Protein 6O5C (pdb70)

B-factor: mean 123.64, std 41.14, range [49.86, 273.24]

Secondary structure (DSSP, 8-state):
----HHHHHHHHHHHHHH-SS--HHHHHHHHT--HHHHHHHHHHHHHTTSEEEETTTEEEE-HHHHHHHHHHHHHHHHHHHIIIIII---TTHHHHHHHHHHHHS-HHHHHHHHHHTT---B-TTS-B---TTPPP--S---BGGG--S-EEEEEEE----HHHHHHHHHTT--TT-EEEEEEEETTTTEEEEEETTEEEEEEHHHHTT-EEEE-/-TTGGGTTTTTTT--HHHHHHHS---SHHHHSSHHHHSSS----SSS----HHHHHHHHHHHHHHHHHHHIIIIIH---HHHHHHHHHHHHHHS-HHHHHHHHHHTT---B-TTS-B---TTPPP--S---BSTT--S-EEEEEEEE-S-HHHHHHHHHTT--TT-EEEEEEEETTTTEEEEEETTEEEEEEHHHHTTEEEEE-

Nearest PDB structures (foldseek):
  6o5c-assembly1_B-2  TM=1.005E+00  e=7.717E-41  Streptococcus pyogenes serotype M3
  6o5c-assembly1_A  TM=9.355E-01  e=7.676E-33  Streptococcus pyogenes serotype M3
  3hrs-assembly1_B  TM=9.519E-01  e=7.460E-24  Streptococcus gordonii
  3hrt-assembly1_A  TM=9.656E-01  e=4.511E-23  Streptococcus gordonii
  5cvi-assembly1_B  TM=9.082E-01  e=3.034E-24  Streptococcus mutans

Radius of gyration: 26.19 Å; Cα contacts (8 Å, |Δi|>4): 604; chains: 2; bounding box: 58×57×71 Å

Structure (mmCIF, N/CA/C/O backbone):
data_6O5C
#
_entry.id   6O5C
#
_cell.length_a   67.904
_cell.length_b   67.904
_cell.length_c   293.673
_cell.angle_alpha   90.00
_cell.angle_beta   90.00
_cell.angle_gamma   90.00
#
_symmetry.space_group_name_H-M   'P 41 21 2'
#
loop_
_entity.id
_entity.type
_entity.pdbx_description
1 polymer 'Putative metal-dependent transcriptional regulator'
2 non-polymer 'MANGANESE (II) ION'
3 non-polymer DI(HYDROXYETHYL)ETHER
4 water water
#
loop_
_atom_site.group_PDB
_atom_site.id
_atom_site.type_symbol
_atom_site.label_atom_id
_atom_site.label_alt_id
_atom_site.label_comp_id
_atom_site.label_asym_id
_atom_site.label_entity_id
_atom_site.label_seq_id
_atom_site.pdbx_PDB_ins_code
_atom_site.Cartn_x
_atom_site.Cartn_y
_atom_site.Cartn_z
_atom_site.occupancy
_atom_site.B_iso_or_equiv
_atom_site.auth_seq_id
_atom_site.auth_comp_id
_atom_site.auth_asym_id
_atom_site.auth_atom_id
_atom_site.pdbx_PDB_model_num
ATOM 1 N N . MET A 1 4 ? -37.053 7.675 17.248 1.00 210.32 1 MET A N 1
ATOM 2 C CA . MET A 1 4 ? -37.229 6.461 16.466 1.00 215.27 1 MET A CA 1
ATOM 3 C C . MET A 1 4 ? -35.896 5.768 16.318 1.00 215.17 1 MET A C 1
ATOM 4 O O . MET A 1 4 ? -34.876 6.421 16.163 1.00 217.03 1 MET A O 1
ATOM 9 N N . THR A 1 5 ? -35.906 4.445 16.383 1.00 219.10 2 THR A N 1
ATOM 10 C CA . THR A 1 5 ? -34.686 3.669 16.233 1.00 212.63 2 THR A CA 1
ATOM 11 C C . THR A 1 5 ? -33.583 4.154 17.158 1.00 199.46 2 THR A C 1
ATOM 12 O O . THR A 1 5 ? -32.452 4.331 16.721 1.00 195.84 2 THR A O 1
ATOM 16 N N . PRO A 1 6 ? -33.947 4.384 18.480 1.00 186.36 3 PRO A N 1
ATOM 17 C CA . PRO A 1 6 ? -32.852 4.844 19.345 1.00 177.79 3 PRO A CA 1
ATOM 18 C C . PRO A 1 6 ? -31.671 3.907 19.262 1.00 172.32 3 PRO A C 1
ATOM 19 O O . PRO A 1 6 ? -31.822 2.708 19.438 1.00 171.89 3 PRO A O 1
ATOM 23 N N . ASN A 1 7 ? -30.507 4.466 18.975 1.00 161.69 4 ASN A N 1
ATOM 24 C CA . ASN A 1 7 ? -29.290 3.682 18.800 1.00 145.26 4 ASN A CA 1
ATOM 25 C C . ASN A 1 7 ? -28.512 3.575 20.110 1.00 139.83 4 ASN A C 1
ATOM 26 O O . ASN A 1 7 ? -28.804 4.292 21.067 1.00 144.64 4 ASN A O 1
ATOM 31 N N . LYS A 1 8 ? -27.531 2.676 20.148 1.00 136.94 5 LYS A N 1
ATOM 32 C CA . LYS A 1 8 ? -26.687 2.482 21.326 1.00 131.21 5 LYS A CA 1
ATOM 33 C C . LYS A 1 8 ? -26.003 3.778 21.745 1.00 140.76 5 LYS A C 1
ATOM 34 O O . LYS A 1 8 ? -25.750 4.007 22.928 1.00 127.07 5 LYS A O 1
ATOM 40 N N . GLU A 1 9 ? -25.705 4.619 20.761 1.00 139.36 6 GLU A N 1
ATOM 41 C CA . GLU A 1 9 ? -25.077 5.909 21.003 1.00 126.18 6 GLU A CA 1
ATOM 42 C C . GLU A 1 9 ? -25.976 6.817 21.837 1.00 120.63 6 GLU A C 1
ATOM 43 O O . GLU A 1 9 ? -25.505 7.511 22.737 1.00 130.73 6 GLU A O 1
ATOM 49 N N . ASP A 1 10 ? -27.269 6.806 21.532 1.00 112.10 7 ASP A N 1
ATOM 50 C CA . ASP A 1 10 ? -28.236 7.625 22.255 1.00 109.15 7 ASP A CA 1
ATOM 51 C C . ASP A 1 10 ? -28.339 7.199 23.715 1.00 106.20 7 ASP A C 1
ATOM 52 O O . ASP A 1 10 ? -28.504 8.036 24.603 1.00 108.20 7 ASP A O 1
ATOM 57 N N . TYR A 1 11 ? -28.245 5.895 23.955 1.00 121.65 8 TYR A N 1
ATOM 58 C CA . TYR A 1 11 ? -28.267 5.366 25.314 1.00 112.83 8 TYR A CA 1
ATOM 59 C C . TYR A 1 11 ? -27.057 5.859 26.098 1.00 100.05 8 TYR A C 1
ATOM 60 O O . TYR A 1 11 ? -27.171 6.213 27.270 1.00 98.03 8 TYR A O 1
ATOM 69 N N . LEU A 1 12 ? -25.903 5.885 25.438 1.00 101.94 9 LEU A N 1
ATOM 70 C CA . LEU A 1 12 ? -24.661 6.334 26.061 1.00 102.66 9 LEU A CA 1
ATOM 71 C C . LEU A 1 12 ? -24.738 7.801 26.477 1.00 105.82 9 LEU A C 1
ATOM 72 O O . LEU A 1 12 ? -24.312 8.168 27.574 1.00 105.29 9 LEU A O 1
ATOM 77 N N . LYS A 1 13 ? -25.277 8.631 25.588 1.00 99.30 10 LYS A N 1
ATOM 78 C CA . LYS A 1 13 ? -25.476 10.050 25.866 1.00 86.10 10 LYS A CA 1
ATOM 79 C C . LYS A 1 13 ? -26.356 10.234 27.093 1.00 90.31 10 LYS A C 1
ATOM 80 O O . LYS A 1 13 ? -26.119 11.117 27.918 1.00 109.06 10 LYS A O 1
ATOM 86 N N . CYS A 1 14 ? -27.371 9.385 27.205 1.00 91.40 11 CYS A N 1
ATOM 87 C CA . CYS A 1 14 ? -28.297 9.431 28.327 1.00 92.89 11 CYS A CA 1
ATOM 88 C C . CYS A 1 14 ? -27.611 9.041 29.633 1.00 103.11 11 CYS A C 1
ATOM 89 O O . CYS A 1 14 ? -27.814 9.683 30.663 1.00 103.28 11 CYS A O 1
ATOM 92 N N . ILE A 1 15 ? -26.802 7.986 29.583 1.00 89.51 12 ILE A N 1
ATOM 93 C CA . ILE A 1 15 ? -26.072 7.522 30.758 1.00 91.08 12 ILE A CA 1
ATOM 94 C C . ILE A 1 15 ? -25.149 8.616 31.278 1.00 91.11 12 ILE A C 1
ATOM 95 O O . ILE A 1 15 ? -25.071 8.859 32.484 1.00 96.87 12 ILE A O 1
ATOM 100 N N . TYR A 1 16 ? -24.464 9.280 30.352 1.00 89.01 13 TYR A N 1
ATOM 101 C CA . TYR A 1 16 ? -23.571 10.380 30.693 1.00 77.41 13 TYR A CA 1
ATOM 102 C C . TYR A 1 16 ? -24.338 11.514 31.363 1.00 86.38 13 TYR A C 1
ATOM 103 O O . TYR A 1 16 ? -23.906 12.053 32.382 1.00 100.55 13 TYR A O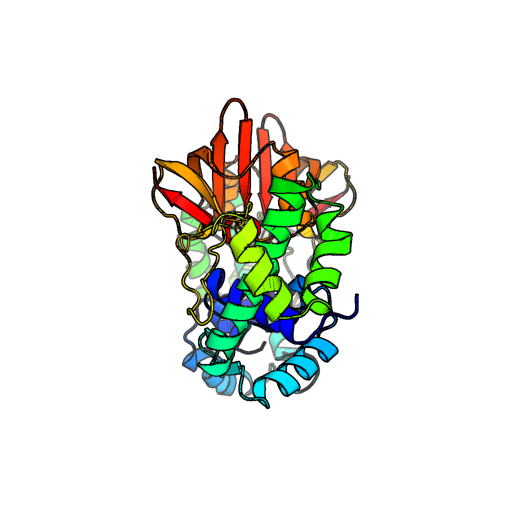 1
ATOM 112 N N . GLU A 1 17 ? -25.484 11.862 30.785 1.00 90.76 14 GLU A N 1
ATOM 113 C CA . GLU A 1 17 ? -26.314 12.945 31.301 1.00 65.87 14 GLU A CA 1
ATOM 114 C C . GLU A 1 17 ? -26.819 12.657 32.712 1.00 77.39 14 GLU A C 1
ATOM 115 O O . GLU A 1 17 ? -26.788 13.531 33.579 1.00 99.25 14 GLU A O 1
ATOM 121 N N . ILE A 1 18 ? -27.284 11.433 32.938 1.00 89.74 15 ILE A N 1
ATOM 122 C CA . ILE A 1 18 ? -27.790 11.041 34.250 1.00 93.57 15 ILE A CA 1
ATOM 123 C C . ILE A 1 18 ? -26.663 11.029 35.280 1.00 89.15 15 ILE A C 1
ATOM 124 O O . ILE A 1 18 ? -26.857 11.431 36.427 1.00 82.85 15 ILE A O 1
ATOM 129 N N . GLY A 1 19 ? -25.483 10.583 34.859 1.00 93.93 16 GLY A N 1
ATOM 130 C CA . GLY A 1 19 ? -24.312 10.592 35.717 1.00 94.65 16 GLY A CA 1
ATOM 131 C C . GLY A 1 19 ? -23.972 11.992 36.193 1.00 97.03 16 GLY A C 1
ATOM 132 O O . GLY A 1 19 ? -23.396 12.173 37.266 1.00 100.85 16 GLY A O 1
ATOM 133 N N . GLU A 1 20 ? -24.333 12.984 35.383 1.00 94.55 17 GLU A N 1
ATOM 134 C CA . GLU A 1 20 ? -24.155 14.387 35.738 1.00 96.48 17 GLU A CA 1
ATOM 135 C C . GLU A 1 20 ? -25.194 14.856 36.753 1.00 100.01 17 GLU A C 1
ATOM 136 O O . GLU A 1 20 ? -24.882 15.623 37.665 1.00 97.54 17 GLU A O 1
ATOM 142 N N . GLN A 1 21 ? -26.429 14.390 36.585 1.00 93.32 18 GLN A N 1
ATOM 143 C CA . GLN A 1 21 ? -27.560 14.895 37.358 1.00 92.95 18 GLN A CA 1
ATOM 144 C C . GLN A 1 21 ? -27.882 14.055 38.594 1.00 89.18 18 GLN A C 1
ATOM 145 O O . GLN A 1 21 ? -28.630 14.494 39.469 1.00 78.00 18 GLN A O 1
ATOM 151 N N . GLU A 1 22 ? -27.325 12.850 38.666 1.00 114.89 19 GLU A N 1
ATOM 152 C CA . GLU A 1 22 ? -27.664 11.928 39.748 1.00 104.22 19 GLU A CA 1
ATOM 153 C C . GLU A 1 22 ? -26.435 11.344 40.438 1.00 94.06 19 GLU A C 1
ATOM 154 O O . GLU A 1 22 ? -25.370 11.224 39.830 1.00 112.55 19 GLU A O 1
ATOM 160 N N . PRO A 1 23 ? -26.583 10.986 41.723 1.00 95.68 20 PRO A N 1
ATOM 161 C CA . PRO A 1 23 ? -25.540 10.268 42.463 1.00 114.21 20 PRO A CA 1
ATOM 162 C C . PRO A 1 23 ? -25.409 8.826 41.981 1.00 117.93 20 PRO A C 1
ATOM 163 O O . PRO A 1 23 ? -24.305 8.365 41.689 1.00 117.64 20 PRO A O 1
ATOM 167 N N . LYS A 1 24 ? -26.538 8.127 41.901 1.00 112.13 21 LYS A N 1
ATOM 168 C CA . LYS A 1 24 ? -26.566 6.742 41.443 1.00 108.15 21 LYS A CA 1
ATOM 169 C C . LYS A 1 24 ? -27.500 6.601 40.244 1.00 100.92 21 LYS A C 1
ATOM 170 O O . LYS A 1 24 ? -28.599 7.155 40.235 1.00 107.60 21 LYS A O 1
ATOM 176 N N . ILE A 1 25 ? -27.055 5.860 39.233 1.00 107.09 22 ILE A N 1
ATOM 177 C CA . ILE A 1 25 ? -27.816 5.703 37.997 1.00 107.65 22 ILE A CA 1
ATOM 178 C C . ILE A 1 25 ? -28.601 4.393 37.970 1.00 116.68 22 ILE A C 1
ATOM 179 O O . ILE A 1 25 ? -28.020 3.319 37.820 1.00 125.02 22 ILE A O 1
ATOM 184 N N . THR A 1 26 ? -29.920 4.484 38.108 1.00 120.20 23 THR A N 1
ATOM 185 C CA . THR A 1 26 ? -30.766 3.295 38.070 1.00 110.40 23 THR A CA 1
ATOM 186 C C . THR A 1 26 ? -31.382 3.102 36.688 1.00 116.56 23 THR A C 1
ATOM 187 O O . THR A 1 26 ? -31.436 4.034 35.886 1.00 108.81 23 THR A O 1
ATOM 191 N N . ASN A 1 27 ? -31.844 1.885 36.418 1.00 130.18 24 ASN A N 1
ATOM 192 C CA . ASN A 1 27 ? -32.389 1.535 35.111 1.00 117.67 24 ASN A CA 1
ATOM 193 C C . ASN A 1 27 ? -33.715 2.226 34.811 1.00 107.49 24 ASN A C 1
ATOM 194 O O . ASN A 1 27 ? -34.043 2.470 33.650 1.00 102.71 24 ASN A O 1
ATOM 199 N N . LYS A 1 28 ? -34.473 2.535 35.859 1.00 115.69 25 LYS A N 1
ATOM 200 C CA . LYS A 1 28 ? -35.763 3.199 35.700 1.00 115.97 25 LYS A CA 1
ATOM 201 C C . LYS A 1 28 ? -35.598 4.582 35.077 1.00 120.54 25 LYS A C 1
ATOM 202 O O . LYS A 1 28 ? -36.339 4.954 34.167 1.00 112.04 25 LYS A O 1
ATOM 208 N N . MET A 1 29 ? -34.622 5.335 35.573 1.00 128.71 26 MET A N 1
ATOM 209 C CA . MET A 1 29 ? -34.352 6.673 35.060 1.00 123.53 26 MET A CA 1
ATOM 210 C C . MET A 1 29 ? -33.891 6.619 33.609 1.00 115.28 26 MET A C 1
ATOM 211 O O . MET A 1 29 ? -34.209 7.503 32.815 1.00 138.80 26 MET A O 1
ATOM 216 N N . VAL A 1 30 ? -33.143 5.575 33.267 1.00 109.59 27 VAL A N 1
ATOM 217 C CA . VAL A 1 30 ? -32.681 5.380 31.899 1.00 99.60 27 VAL A CA 1
ATOM 218 C C . VAL A 1 30 ? -33.856 5.078 30.975 1.00 104.59 27 VAL A C 1
ATOM 219 O O . VAL A 1 30 ? -33.891 5.523 29.828 1.00 100.40 27 VAL A O 1
ATOM 223 N N . ALA A 1 31 ? -34.824 4.326 31.489 1.00 123.74 28 ALA A N 1
ATOM 224 C CA . ALA A 1 31 ? -35.996 3.947 30.710 1.00 120.14 28 ALA A CA 1
ATOM 225 C C . ALA A 1 31 ? -36.936 5.130 30.501 1.00 133.17 28 ALA A C 1
ATOM 226 O O . ALA A 1 31 ? -37.438 5.346 29.398 1.00 141.13 28 ALA A O 1
ATOM 228 N N . GLU A 1 32 ? -37.170 5.894 31.565 1.00 132.82 29 GLU A N 1
ATOM 229 C CA . GLU A 1 32 ? -38.064 7.046 31.502 1.00 123.89 29 GLU A CA 1
ATOM 230 C C . GLU A 1 32 ? -37.494 8.161 30.628 1.00 128.53 29 GLU A C 1
ATOM 231 O O . GLU A 1 32 ? -38.240 8.908 29.995 1.00 153.23 29 GLU A O 1
ATOM 237 N N . LYS A 1 33 ? -36.169 8.265 30.596 1.00 123.09 30 LYS A N 1
ATOM 238 C CA . LYS A 1 33 ? -35.495 9.308 29.829 1.00 126.92 30 LYS A CA 1
ATOM 239 C C . LYS A 1 33 ? -35.494 8.985 28.336 1.00 132.42 30 LYS A C 1
ATOM 240 O O . LYS A 1 33 ? -35.710 9.863 27.500 1.00 134.35 30 LYS A O 1
ATOM 246 N N . MET A 1 34 ? -35.250 7.719 28.013 1.00 140.39 31 MET A N 1
ATOM 247 C CA . MET A 1 34 ? -35.191 7.266 26.626 1.00 133.07 31 MET A CA 1
ATOM 248 C C . MET A 1 34 ? -36.576 6.930 26.080 1.00 140.49 31 MET A C 1
ATOM 249 O O . MET A 1 34 ? -36.729 6.669 24.886 1.00 138.00 31 MET A O 1
ATOM 254 N N . HIS A 1 35 ? -37.571 6.936 26.965 1.00 150.85 32 HIS A N 1
ATOM 255 C CA . HIS A 1 35 ? -38.948 6.581 26.621 1.00 155.53 32 HIS A CA 1
ATOM 256 C C . HIS A 1 35 ? -39.027 5.169 26.042 1.00 145.30 32 HIS A C 1
ATOM 257 O O . HIS A 1 35 ? -39.698 4.933 25.038 1.00 141.26 32 HIS A O 1
ATOM 264 N N . VAL A 1 36 ? -38.332 4.237 26.688 1.00 151.80 33 VAL A N 1
ATOM 265 C CA . VAL A 1 36 ? -38.281 2.847 26.244 1.00 163.74 33 VAL A CA 1
ATOM 266 C C . VAL A 1 36 ? -38.623 1.912 27.403 1.00 171.65 33 VAL A C 1
ATOM 267 O O . VAL A 1 36 ? -38.278 2.191 28.551 1.00 175.05 33 VAL A O 1
ATOM 271 N N . SER A 1 37 ? -39.313 0.814 27.105 1.00 184.79 34 SER A N 1
ATOM 272 C CA . SER A 1 37 ? -39.647 -0.183 28.116 1.00 178.58 34 SER A CA 1
ATOM 273 C C . SER A 1 37 ? -38.391 -0.772 28.753 1.00 174.99 34 SER A C 1
ATOM 274 O O . SER A 1 37 ? -37.355 -0.902 28.101 1.00 172.11 34 SER A O 1
ATOM 277 N N . ALA A 1 38 ? -38.500 -1.126 30.030 1.00 169.81 35 ALA A N 1
ATOM 278 C CA . ALA A 1 38 ? -37.374 -1.639 30.811 1.00 173.62 35 ALA A CA 1
ATOM 279 C C . ALA A 1 38 ? -36.633 -2.848 30.208 1.00 171.49 35 ALA A C 1
ATOM 280 O O . ALA A 1 38 ? -35.408 -2.912 30.307 1.00 175.84 35 ALA A O 1
ATOM 282 N N . PRO A 1 39 ? -37.358 -3.817 29.605 1.00 176.49 36 PRO A N 1
ATOM 283 C CA . PRO A 1 39 ? -36.618 -4.942 29.016 1.00 173.52 36 PRO A CA 1
ATOM 284 C C . PRO A 1 39 ? -35.611 -4.533 27.939 1.00 173.63 36 PRO A C 1
ATOM 285 O O . PRO A 1 39 ? -34.471 -4.999 27.968 1.00 170.55 36 PRO A O 1
ATOM 289 N N . ALA A 1 40 ? -36.024 -3.679 27.009 1.00 177.95 37 ALA A N 1
ATOM 290 C CA . ALA A 1 40 ? -35.134 -3.230 25.943 1.00 172.47 37 ALA A CA 1
ATOM 291 C C . ALA A 1 40 ? -33.990 -2.392 26.506 1.00 165.40 37 ALA A C 1
ATOM 292 O O . ALA A 1 40 ? -32.916 -2.312 25.909 1.00 150.88 37 ALA A O 1
ATOM 294 N N . VAL A 1 41 ? -34.228 -1.773 27.658 1.00 168.77 38 VAL A N 1
ATOM 295 C CA . VAL A 1 41 ? -33.204 -0.990 28.341 1.00 161.34 38 VAL A CA 1
ATOM 296 C C . VAL A 1 41 ? -32.114 -1.890 28.910 1.00 163.45 38 VAL A C 1
ATOM 297 O O . VAL A 1 41 ? -30.929 -1.687 28.648 1.00 159.07 38 VAL A O 1
ATOM 301 N N . SER A 1 42 ? -32.525 -2.886 29.689 1.00 166.81 39 SER A N 1
ATOM 302 C CA . SER A 1 42 ? -31.586 -3.812 30.310 1.00 159.09 39 SER A CA 1
ATOM 303 C C . SER A 1 42 ? -30.856 -4.647 29.262 1.00 159.60 39 SER A C 1
ATOM 304 O O . SER A 1 42 ? -29.692 -5.001 29.442 1.00 161.21 39 SER A O 1
ATOM 307 N N . GLU A 1 43 ? -31.545 -4.957 28.167 1.00 159.65 40 GLU A N 1
ATOM 308 C CA . GLU A 1 43 ? -30.947 -5.728 27.083 1.00 163.72 40 GLU A CA 1
ATOM 309 C C . GLU A 1 43 ? -29.907 -4.897 26.344 1.00 167.15 40 GLU A C 1
ATOM 310 O O . GLU A 1 43 ? -28.881 -5.416 25.902 1.00 171.15 40 GLU A O 1
ATOM 316 N N . MET A 1 44 ? -30.184 -3.605 26.206 1.00 169.69 41 MET A N 1
ATOM 317 C CA . MET A 1 44 ? -29.254 -2.687 25.565 1.00 166.35 41 MET A CA 1
ATOM 318 C C . MET A 1 44 ? -28.031 -2.476 26.451 1.00 159.36 41 MET A C 1
ATOM 319 O O . MET A 1 44 ? -26.903 -2.423 25.962 1.00 158.46 41 MET A O 1
ATOM 324 N N . ILE A 1 45 ? -28.267 -2.359 27.755 1.00 155.10 42 ILE A N 1
ATOM 325 C CA . ILE A 1 45 ? -27.191 -2.207 28.730 1.00 144.09 42 ILE A CA 1
ATOM 326 C C . ILE A 1 45 ? -26.256 -3.414 28.681 1.00 159.13 42 ILE A C 1
ATOM 327 O O . ILE A 1 45 ? -25.041 -3.276 28.832 1.00 157.22 42 ILE A O 1
ATOM 332 N N . LYS A 1 46 ? -26.829 -4.591 28.445 1.00 178.87 43 LYS A N 1
ATOM 333 C CA . LYS A 1 46 ? -26.047 -5.809 28.256 1.00 175.79 43 LYS A CA 1
ATOM 334 C C . LYS A 1 46 ? -25.096 -5.681 27.068 1.00 167.28 43 LYS A C 1
ATOM 335 O O . LYS A 1 46 ? -23.932 -6.067 27.152 1.00 164.75 43 LYS A O 1
ATOM 341 N N . LYS A 1 47 ? -25.597 -5.137 25.962 1.00 167.51 44 LYS A N 1
ATOM 342 C CA . LYS A 1 47 ? -24.787 -4.977 24.759 1.00 159.58 44 LYS A CA 1
ATOM 343 C C . LYS A 1 47 ? -23.718 -3.903 24.942 1.00 161.77 44 LYS A C 1
ATOM 344 O O . LYS A 1 47 ? -22.654 -3.971 24.330 1.00 154.12 44 LYS A O 1
ATOM 350 N N . MET A 1 48 ? -24.003 -2.916 25.786 1.00 158.78 45 MET A N 1
ATOM 351 C CA . MET A 1 48 ? -23.063 -1.827 26.027 1.00 141.36 45 MET A CA 1
ATOM 352 C C . MET A 1 48 ? -21.979 -2.232 27.022 1.00 144.28 45 MET A C 1
ATOM 353 O O . MET A 1 48 ? -20.805 -1.915 26.835 1.00 139.06 45 MET A O 1
ATOM 358 N N . ILE A 1 49 ? -22.378 -2.937 28.077 1.00 148.74 46 ILE A N 1
ATOM 359 C CA . ILE A 1 49 ? -21.436 -3.384 29.097 1.00 140.05 46 ILE A CA 1
ATOM 360 C C . ILE A 1 49 ? -20.508 -4.456 28.527 1.00 146.15 46 ILE A C 1
ATOM 361 O O . ILE A 1 49 ? -19.426 -4.705 29.057 1.00 143.34 46 ILE A O 1
ATOM 366 N N . SER A 1 50 ? -20.936 -5.073 27.429 1.00 159.72 47 SER A N 1
ATOM 367 C CA . SER A 1 50 ? -20.163 -6.125 26.782 1.00 160.61 47 SER A CA 1
ATOM 368 C C . SER A 1 50 ? -19.087 -5.553 25.868 1.00 153.31 47 SER A C 1
ATOM 369 O O . SER A 1 50 ? -17.984 -6.090 25.779 1.00 146.55 47 SER A O 1
ATOM 372 N N . GLN A 1 51 ? -19.416 -4.458 25.191 1.00 157.07 48 GLN A N 1
ATOM 373 C CA . GLN A 1 51 ? -18.518 -3.869 24.205 1.00 156.38 48 GLN A CA 1
ATOM 374 C C . GLN A 1 51 ? -17.531 -2.888 24.838 1.00 151.30 48 GLN A C 1
ATOM 375 O O . GLN A 1 51 ? -16.911 -2.082 24.144 1.00 146.69 48 GLN A O 1
ATOM 381 N N . GLY A 1 52 ? -17.392 -2.966 26.158 1.00 146.17 49 GLY A N 1
ATOM 382 C CA . GLY A 1 52 ? -16.373 -2.216 26.872 1.00 140.06 49 GLY A CA 1
ATOM 383 C C . GLY A 1 52 ? -16.657 -0.739 27.062 1.00 138.48 49 GLY A C 1
ATOM 384 O O . GLY A 1 52 ? -15.733 0.053 27.252 1.00 129.91 49 GLY A O 1
ATOM 385 N N . TRP A 1 53 ? -17.931 -0.364 27.017 1.00 143.70 50 TRP A N 1
ATOM 386 C CA . TRP A 1 53 ? -18.322 1.029 27.212 1.00 125.86 50 TRP A CA 1
ATOM 387 C C . TRP A 1 53 ? -18.698 1.305 28.662 1.00 120.27 50 TRP A C 1
ATOM 388 O O . TRP A 1 53 ? -18.216 2.258 29.273 1.00 118.47 50 TRP A O 1
ATOM 399 N N . ILE A 1 54 ? -19.569 0.460 29.202 1.00 113.47 51 ILE A N 1
ATOM 400 C CA . ILE A 1 54 ? -20.117 0.659 30.537 1.00 122.37 51 ILE A CA 1
ATOM 401 C C . ILE A 1 54 ? -19.592 -0.396 31.507 1.00 126.20 51 ILE A C 1
ATOM 402 O O . ILE A 1 54 ? -19.439 -1.560 31.142 1.00 131.43 51 ILE A O 1
ATOM 407 N N . VAL A 1 55 ? -19.285 0.023 32.731 1.00 116.09 52 VAL A N 1
ATOM 408 C CA . VAL A 1 55 ? -18.971 -0.912 33.801 1.00 122.71 52 VAL A CA 1
ATOM 409 C C . VAL A 1 55 ? -19.968 -0.732 34.944 1.00 123.46 52 VAL A C 1
ATOM 410 O O . VAL A 1 55 ? -20.216 0.387 35.393 1.00 121.79 52 VAL A O 1
ATOM 414 N N . LYS A 1 56 ? -20.557 -1.834 35.398 1.00 138.70 53 LYS A N 1
ATOM 415 C CA . LYS A 1 56 ? -21.545 -1.779 36.469 1.00 114.39 53 LYS A CA 1
ATOM 416 C C . LYS A 1 56 ? -20.886 -1.469 37.811 1.00 119.39 53 LYS A C 1
ATOM 417 O O . LYS A 1 56 ? -19.793 -1.954 38.105 1.00 125.51 53 LYS A O 1
ATOM 423 N N . ASP A 1 57 ? -21.559 -0.652 38.614 1.00 125.07 54 ASP A N 1
ATOM 424 C CA . ASP A 1 57 ? -21.062 -0.250 39.926 1.00 135.71 54 ASP A CA 1
ATOM 425 C C . ASP A 1 57 ? -22.240 0.106 40.826 1.00 143.89 54 ASP A C 1
ATOM 426 O O . ASP A 1 57 ? -22.903 1.117 40.612 1.00 144.34 54 ASP A O 1
ATOM 431 N N . LYS A 1 58 ? -22.487 -0.713 41.845 1.00 157.29 55 LYS A N 1
ATOM 432 C CA . LYS A 1 58 ? -23.638 -0.510 42.723 1.00 159.94 55 LYS A CA 1
ATOM 433 C C . LYS A 1 58 ? -23.428 0.625 43.726 1.00 156.45 55 LYS A C 1
ATOM 434 O O . LYS A 1 58 ? -23.990 0.609 44.821 1.00 159.53 55 LYS A O 1
ATOM 440 N N . ALA A 1 59 ? -22.618 1.605 43.342 1.00 160.00 56 ALA A N 1
ATOM 441 C CA . ALA A 1 59 ? -22.417 2.806 44.141 1.00 147.46 56 ALA A CA 1
ATOM 442 C C . ALA A 1 59 ? -22.865 4.028 43.347 1.00 139.25 56 ALA A C 1
ATOM 443 O O . ALA A 1 59 ? -23.540 4.912 43.872 1.00 136.97 56 ALA A O 1
ATOM 445 N N . LYS A 1 60 ? -22.486 4.063 42.073 1.00 134.39 57 LYS A N 1
ATOM 446 C CA . LYS A 1 60 ? -22.888 5.139 41.175 1.00 127.28 57 LYS A CA 1
ATOM 447 C C . LYS A 1 60 ? -23.940 4.652 40.181 1.00 132.09 57 LYS A C 1
ATOM 448 O O . LYS A 1 60 ? -24.418 5.419 39.344 1.00 134.56 57 LYS A O 1
ATOM 454 N N . GLY A 1 61 ? -24.297 3.375 40.279 1.00 128.16 58 GLY A N 1
ATOM 455 C CA . GLY A 1 61 ? -25.214 2.766 39.332 1.00 120.25 58 GLY A CA 1
ATOM 456 C C . GLY A 1 61 ? -24.447 2.182 38.162 1.00 120.42 58 GLY A C 1
ATOM 457 O O . GLY A 1 61 ? -24.211 0.976 38.096 1.00 126.31 58 GLY A O 1
ATOM 458 N N . TYR A 1 62 ? -24.058 3.049 37.233 1.00 131.87 59 TYR A N 1
ATOM 459 C CA . TYR A 1 62 ? -23.194 2.658 36.126 1.00 127.50 59 TYR A CA 1
ATOM 460 C C . TYR A 1 62 ? -22.051 3.654 35.977 1.00 120.84 59 TYR A C 1
ATOM 461 O O . TYR A 1 62 ? -22.163 4.810 36.385 1.00 123.99 59 TYR A O 1
ATOM 470 N N . LEU A 1 63 ? -20.948 3.199 35.395 1.00 110.79 60 LEU A N 1
ATOM 471 C CA . LEU A 1 63 ? -19.823 4.078 35.116 1.00 118.64 60 LEU A CA 1
ATOM 472 C C . LEU A 1 63 ? -19.370 3.932 33.673 1.00 117.19 60 LEU A C 1
ATOM 473 O O . LEU A 1 63 ? -19.560 2.886 33.053 1.00 116.31 60 LEU A O 1
ATOM 478 N N . LEU A 1 64 ? -18.775 4.992 33.141 1.00 109.72 61 LEU A N 1
ATOM 479 C CA . LEU A 1 64 ? -18.261 4.966 31.782 1.00 110.49 61 LEU A CA 1
ATOM 480 C C . LEU A 1 64 ? -16.762 4.704 31.791 1.00 112.87 61 LEU A C 1
ATOM 481 O O . LEU A 1 64 ? -16.000 5.415 32.446 1.00 115.21 61 LEU A O 1
ATOM 486 N N . LYS A 1 65 ? -16.348 3.668 31.070 1.00 99.36 62 LYS A N 1
ATOM 487 C CA . LYS A 1 65 ? -14.938 3.332 30.954 1.00 109.52 62 LYS A CA 1
ATOM 488 C C . LYS A 1 65 ? -14.280 4.272 29.949 1.00 113.16 62 LYS A C 1
ATOM 489 O O . LYS A 1 65 ? -14.974 5.014 29.254 1.00 113.84 62 LYS A O 1
ATOM 495 N N . ASP A 1 66 ? -12.950 4.244 29.878 1.00 114.51 63 ASP A N 1
ATOM 496 C CA . ASP A 1 66 ? -12.197 5.157 29.014 1.00 102.45 63 ASP A CA 1
ATOM 497 C C . ASP A 1 66 ? -12.695 5.159 27.569 1.00 110.43 63 ASP A C 1
ATOM 498 O O . ASP A 1 66 ? -12.719 6.204 26.919 1.00 108.29 63 ASP A O 1
ATOM 503 N N . LYS A 1 67 ? -13.093 3.992 27.074 1.00 108.55 64 LYS A N 1
ATOM 504 C CA . LYS A 1 67 ? -13.603 3.879 25.711 1.00 111.24 64 LYS A CA 1
ATOM 505 C C . LYS A 1 67 ? -14.951 4.579 25.584 1.00 105.25 64 LYS A C 1
ATOM 506 O O . LYS A 1 67 ? -15.267 5.155 24.544 1.00 97.25 64 LYS A O 1
ATOM 512 N N . GLY A 1 68 ? -15.741 4.523 26.651 1.00 98.29 65 GLY A N 1
ATOM 513 C CA . GLY A 1 68 ? -17.042 5.164 26.671 1.00 101.96 65 GLY A CA 1
ATOM 514 C C . GLY A 1 68 ? -16.923 6.674 26.696 1.00 105.63 65 GLY A C 1
ATOM 515 O O . GLY A 1 68 ? -17.657 7.375 26.000 1.00 111.71 65 GLY A O 1
ATOM 516 N N . TYR A 1 69 ? -15.993 7.174 27.503 1.00 102.82 66 TYR A N 1
ATOM 517 C CA . TYR A 1 69 ? -15.743 8.608 27.596 1.00 97.54 66 TYR A CA 1
ATOM 518 C C . TYR A 1 69 ? -15.141 9.153 26.304 1.00 101.69 66 TYR A C 1
ATOM 519 O O . TYR A 1 69 ? -15.524 10.226 25.837 1.00 100.21 66 TYR A O 1
ATOM 528 N N . ALA A 1 70 ? -14.199 8.410 25.731 1.00 106.05 67 ALA A N 1
ATOM 529 C CA . ALA A 1 70 ? -13.543 8.829 24.496 1.00 100.28 67 ALA A CA 1
ATOM 530 C C . ALA A 1 70 ? -14.526 8.859 23.329 1.00 102.27 67 ALA A C 1
ATOM 531 O O . ALA A 1 70 ? -14.363 9.637 22.388 1.00 92.74 67 ALA A O 1
ATOM 533 N N . LEU A 1 71 ? -15.548 8.013 23.396 1.00 97.61 68 LEU A N 1
ATOM 534 C CA . LEU A 1 71 ? -16.536 7.935 22.328 1.00 92.71 68 LEU A CA 1
ATOM 535 C C . LEU A 1 71 ? -17.628 8.985 22.489 1.00 104.80 68 LEU A C 1
ATOM 536 O O . LEU A 1 71 ? -18.006 9.652 21.525 1.00 110.10 68 LEU A O 1
ATOM 541 N N . VAL A 1 72 ? -18.128 9.130 23.713 1.00 99.98 69 VAL A N 1
ATOM 542 C CA . VAL A 1 72 ? -19.200 10.079 24.000 1.00 95.56 69 VAL A CA 1
ATOM 543 C C . VAL A 1 72 ? -18.718 11.513 23.786 1.00 100.72 69 VAL A C 1
ATOM 544 O O . VAL A 1 72 ? -19.521 12.435 23.637 1.00 94.87 69 VAL A O 1
ATOM 548 N N . ALA A 1 73 ? -17.401 11.691 23.765 1.00 91.79 70 ALA A N 1
ATOM 549 C CA . ALA A 1 73 ? -16.805 12.981 23.453 1.00 97.23 70 ALA A CA 1
ATOM 550 C C . ALA A 1 73 ? -17.016 13.298 21.981 1.00 94.02 70 ALA A C 1
ATOM 551 O O . ALA A 1 73 ? -17.536 14.357 21.630 1.00 100.25 70 ALA A O 1
ATOM 553 N N . ASN A 1 74 ? -16.612 12.367 21.123 1.00 97.93 71 ASN A N 1
ATOM 554 C CA . ASN A 1 74 ? -16.800 12.508 19.685 1.00 88.12 71 ASN A CA 1
ATOM 555 C C . ASN A 1 74 ? -18.279 12.516 19.309 1.00 96.49 71 ASN A C 1
ATOM 556 O O . ASN A 1 74 ? -18.674 13.119 18.312 1.00 94.34 71 ASN A O 1
ATOM 561 N N . LEU A 1 75 ? -19.092 11.845 20.119 1.00 104.23 72 LEU A N 1
ATOM 562 C CA . LEU A 1 75 ? -20.529 11.775 19.878 1.00 93.87 72 LEU A CA 1
ATOM 563 C C . LEU A 1 75 ? -21.216 13.097 20.203 1.00 92.22 72 LEU A C 1
ATOM 564 O O . LEU A 1 75 ? -22.055 13.570 19.439 1.00 81.77 72 LEU A O 1
ATOM 569 N N . TYR A 1 76 ? -20.860 13.685 21.342 1.00 92.13 73 TYR A N 1
ATOM 570 C CA . TYR A 1 76 ? -21.399 14.986 21.724 1.00 88.42 73 TYR A CA 1
ATOM 571 C C . TYR A 1 76 ? -20.834 16.086 20.830 1.00 93.74 73 TYR A C 1
ATOM 572 O O . TYR A 1 76 ? -21.472 17.120 20.625 1.00 79.51 73 TYR A O 1
ATOM 581 N N . ARG A 1 77 ? -19.633 15.860 20.304 1.00 85.51 74 ARG A N 1
ATOM 582 C CA . ARG A 1 77 ? -19.020 16.796 19.369 1.00 80.93 74 ARG A CA 1
ATOM 583 C C . ARG A 1 77 ? -19.863 16.904 18.107 1.00 91.13 74 ARG A C 1
ATOM 584 O O . ARG A 1 77 ? -20.200 17.999 17.660 1.00 78.80 74 ARG A O 1
ATOM 592 N N . LYS A 1 78 ? -20.205 15.750 17.547 1.00 98.24 75 LYS A N 1
ATOM 593 C CA . LYS A 1 78 ? -21.010 15.674 16.336 1.00 84.39 75 LYS A CA 1
ATOM 594 C C . LYS A 1 78 ? -22.416 16.225 16.559 1.00 82.40 75 LYS A C 1
ATOM 595 O O . LYS A 1 78 ? -22.954 16.937 15.712 1.00 95.85 75 LYS A O 1
ATOM 601 N N . HIS A 1 79 ? -22.998 15.900 17.708 1.00 79.81 76 HIS A N 1
ATOM 602 C CA . HIS A 1 79 ? -24.363 16.310 18.025 1.00 87.98 76 HIS A CA 1
ATOM 603 C C . HIS A 1 79 ? -24.507 17.820 18.192 1.00 89.44 76 HIS A C 1
ATOM 604 O O . HIS A 1 79 ? -25.433 18.426 17.654 1.00 77.25 76 HIS A O 1
ATOM 611 N N . ARG A 1 80 ? -23.590 18.426 18.938 1.00 102.60 77 ARG A N 1
ATOM 612 C CA . ARG A 1 80 ? -23.703 19.842 19.262 1.00 90.25 77 ARG A CA 1
ATOM 613 C C . ARG A 1 80 ? -23.252 20.741 18.111 1.00 81.91 77 ARG A C 1
ATOM 614 O O . ARG A 1 80 ? -23.817 21.815 17.903 1.00 76.23 77 ARG A O 1
ATOM 622 N N . LEU A 1 81 ? -22.249 20.299 17.358 1.00 83.27 78 LEU A N 1
ATOM 623 C CA . LEU A 1 81 ? -21.811 21.032 16.173 1.00 86.90 78 LEU A CA 1
ATOM 624 C C . LEU A 1 81 ? -22.943 21.130 15.158 1.00 97.51 78 LEU A C 1
ATOM 625 O O . LEU A 1 81 ? -23.154 22.177 14.547 1.00 101.47 78 LEU A O 1
ATOM 630 N N . ILE A 1 82 ? -23.665 20.028 14.988 1.00 86.64 79 ILE A N 1
ATOM 631 C CA . ILE A 1 82 ? -24.830 19.993 14.114 1.00 88.26 79 ILE A CA 1
ATOM 632 C C . ILE A 1 82 ? -25.917 20.929 14.635 1.00 89.07 79 ILE A C 1
ATOM 633 O O . ILE A 1 82 ? -26.579 21.621 13.858 1.00 103.77 79 ILE A O 1
ATOM 638 N N . GLU A 1 83 ? -26.085 20.954 15.955 1.00 92.46 80 GLU A N 1
ATOM 639 C CA . GLU A 1 83 ? -27.053 21.845 16.587 1.00 89.77 80 GLU A CA 1
ATOM 640 C C . GLU A 1 83 ? -26.696 23.299 16.315 1.00 99.06 80 GLU A C 1
ATOM 641 O O . GLU A 1 83 ? -27.563 24.105 15.979 1.00 100.41 80 GLU A O 1
ATOM 647 N N . VAL A 1 84 ? -25.417 23.627 16.472 1.00 94.23 81 VAL A N 1
ATOM 648 C CA . VAL A 1 84 ? -24.924 24.964 16.171 1.00 89.30 81 VAL A CA 1
ATOM 649 C C . VAL A 1 84 ? -25.280 25.362 14.745 1.00 92.20 81 VAL A C 1
ATOM 650 O O . VAL A 1 84 ? -25.845 26.428 14.511 1.00 84.29 81 VAL A O 1
ATOM 654 N N . PHE A 1 85 ? -24.958 24.489 13.796 1.00 105.69 82 PHE A N 1
ATOM 655 C CA . PHE A 1 85 ? -25.204 24.766 12.387 1.00 102.30 82 PHE A CA 1
ATOM 656 C C . PHE A 1 85 ? -26.693 24.915 12.086 1.00 103.37 82 PHE A C 1
ATOM 657 O O . PHE A 1 85 ? -27.100 25.845 11.392 1.00 102.80 82 PHE A O 1
ATOM 665 N N . LEU A 1 86 ? -27.502 23.999 12.611 1.00 96.35 83 LEU A N 1
ATOM 666 C CA . LEU A 1 86 ? -28.940 24.012 12.358 1.00 81.92 83 LEU A CA 1
ATOM 667 C C . LEU A 1 86 ? -29.605 25.294 12.850 1.00 112.54 83 LEU A C 1
ATOM 668 O O . LEU A 1 86 ? -30.532 25.803 12.220 1.00 118.70 83 LEU A O 1
ATOM 673 N N . ILE A 1 87 ? -29.119 25.820 13.969 1.00 113.15 84 ILE A N 1
ATOM 674 C CA . ILE A 1 87 ? -29.752 26.965 14.613 1.00 100.25 84 ILE A CA 1
ATOM 675 C C . ILE A 1 87 ? -29.061 28.292 14.290 1.00 109.18 84 ILE A C 1
ATOM 676 O O . ILE A 1 87 ? -29.687 29.211 13.763 1.00 120.39 84 ILE A O 1
ATOM 681 N N . HIS A 1 88 ? -27.771 28.385 14.597 1.00 105.10 85 HIS A N 1
ATOM 682 C CA . HIS A 1 88 ? -27.034 29.638 14.440 1.00 110.36 85 HIS A CA 1
ATOM 683 C C . HIS A 1 88 ? -26.818 30.017 12.972 1.00 124.01 85 HIS A C 1
ATOM 684 O O . HIS A 1 88 ? -26.413 31.141 12.670 1.00 110.27 85 HIS A O 1
ATOM 691 N N . GLN A 1 89 ? -27.088 29.085 12.062 1.00 115.58 86 GLN A N 1
ATOM 692 C CA . GLN A 1 89 ? -26.918 29.347 10.636 1.00 121.53 86 GLN A CA 1
ATOM 693 C C . GLN A 1 89 ? -28.234 29.242 9.867 1.00 121.28 86 GLN A C 1
ATOM 694 O O . GLN A 1 89 ? -28.721 30.233 9.322 1.00 115.70 86 GLN A O 1
ATOM 700 N N . LEU A 1 90 ? -28.800 28.041 9.819 1.00 109.21 87 LEU A N 1
ATOM 701 C CA . LEU A 1 90 ? -30.035 27.809 9.075 1.00 120.54 87 LEU A CA 1
ATOM 702 C C . LEU A 1 90 ? -31.218 28.540 9.702 1.00 128.26 87 LEU A C 1
ATOM 703 O O . LEU A 1 90 ? -32.105 29.021 8.998 1.00 143.11 87 LEU A O 1
ATOM 708 N N . GLY A 1 91 ? -31.224 28.623 11.028 1.00 118.24 88 GLY A N 1
ATOM 709 C CA . GLY A 1 91 ? -32.280 29.320 11.739 1.00 119.72 88 GLY A CA 1
ATOM 710 C C . GLY A 1 91 ? -33.407 28.404 12.173 1.00 98.26 88 GLY A C 1
ATOM 711 O O . GLY A 1 91 ? -34.566 28.814 12.220 1.00 119.53 88 GLY A O 1
ATOM 712 N N . TYR A 1 92 ? -33.064 27.159 12.487 1.00 113.84 89 TYR A N 1
ATOM 713 C CA . TYR A 1 92 ? -34.038 26.190 12.977 1.00 118.36 89 TYR A CA 1
ATOM 714 C C . TYR A 1 92 ? -34.652 26.633 14.299 1.00 118.74 89 TYR A C 1
ATOM 715 O O . TYR A 1 92 ? -34.013 27.326 15.091 1.00 111.45 89 TYR A O 1
ATOM 724 N N . ASN A 1 93 ? -35.899 26.237 14.530 1.00 122.44 90 ASN A N 1
ATOM 725 C CA . ASN A 1 93 ? -36.512 26.411 15.837 1.00 119.28 90 ASN A CA 1
ATOM 726 C C . ASN A 1 93 ? -36.341 25.136 16.650 1.00 131.81 90 ASN A C 1
ATOM 727 O O . ASN A 1 93 ? -35.928 24.105 16.117 1.00 126.91 90 ASN A O 1
ATOM 732 N N . THR A 1 94 ? -36.660 25.203 17.938 1.00 132.52 91 THR A N 1
ATOM 733 C CA . THR A 1 94 ? -36.416 24.082 18.839 1.00 140.05 91 THR A CA 1
ATOM 734 C C . THR A 1 94 ? -37.498 23.002 18.756 1.00 129.73 91 THR A C 1
ATOM 735 O O . THR A 1 94 ? -37.860 22.397 19.765 1.00 123.85 91 THR A O 1
ATOM 739 N N . GLN A 1 95 ? -38.004 22.762 17.550 1.00 130.84 92 GLN A N 1
ATOM 740 C CA . GLN A 1 95 ? -38.944 21.672 17.309 1.00 128.67 92 GLN A CA 1
ATOM 741 C C . GLN A 1 95 ? -38.547 20.910 16.050 1.00 136.37 92 GLN A C 1
ATOM 742 O O . GLN A 1 95 ? -38.673 19.687 15.984 1.00 141.73 92 GLN A O 1
ATOM 748 N N . GLU A 1 96 ? -38.071 21.646 15.052 1.00 134.58 93 GLU A N 1
ATOM 749 C CA . GLU A 1 96 ? -37.546 21.041 13.836 1.00 128.03 93 GLU A CA 1
ATOM 750 C C . GLU A 1 96 ? -36.238 20.326 14.146 1.00 131.73 93 GLU A C 1
ATOM 751 O O . GLU A 1 96 ? -35.900 19.322 13.519 1.00 135.12 93 GLU A O 1
ATOM 757 N N . VAL A 1 97 ? -35.507 20.860 15.120 1.00 118.56 94 VAL A N 1
ATOM 758 C CA . VAL A 1 97 ? -34.292 20.227 15.613 1.00 112.12 94 VAL A CA 1
ATOM 759 C C . VAL A 1 97 ? -34.623 18.857 16.193 1.00 115.93 94 VAL A C 1
ATOM 760 O O . VAL A 1 97 ? -33.923 17.877 15.944 1.00 114.58 94 VAL A O 1
ATOM 764 N N . HIS A 1 98 ? -35.711 18.796 16.952 1.00 133.24 95 HIS A N 1
ATOM 765 C CA . HIS A 1 98 ? -36.162 17.552 17.565 1.00 153.83 95 HIS A CA 1
ATOM 766 C C . HIS A 1 98 ? -36.519 16.496 16.518 1.00 141.65 95 HIS A C 1
ATOM 767 O O . HIS A 1 98 ? -36.481 15.297 16.795 1.00 137.10 95 HIS A O 1
ATOM 774 N N . GLN A 1 99 ? -36.854 16.947 15.312 1.00 140.11 96 GLN A N 1
ATOM 775 C CA . GLN A 1 99 ? -37.270 16.040 14.248 1.00 130.18 96 GLN A CA 1
ATOM 776 C C . GLN A 1 99 ? -36.109 15.534 13.396 1.00 129.06 96 GLN A C 1
ATOM 777 O O . GLN A 1 99 ? -36.127 14.392 12.934 1.00 128.48 96 GLN A O 1
ATOM 783 N N . GLU A 1 100 ? -35.100 16.376 13.189 1.00 137.76 97 GLU A N 1
ATOM 784 C CA . GLU A 1 100 ? -34.097 16.099 12.164 1.00 129.06 97 GLU A CA 1
ATOM 785 C C . GLU A 1 100 ? -32.660 15.980 12.678 1.00 120.94 97 GLU A C 1
ATOM 786 O O . GLU A 1 100 ? -31.859 15.247 12.098 1.00 125.71 97 GLU A O 1
ATOM 792 N N . ALA A 1 101 ? -32.333 16.692 13.754 1.00 106.69 98 ALA A N 1
ATOM 793 C CA . ALA A 1 101 ? -30.957 16.734 14.251 1.00 117.19 98 ALA A CA 1
ATOM 794 C C . ALA A 1 101 ? -30.426 15.355 14.634 1.00 114.72 98 ALA A C 1
ATOM 795 O O . ALA A 1 101 ? -29.278 15.022 14.336 1.00 101.89 98 ALA A O 1
ATOM 797 N N . GLU A 1 102 ? -31.261 14.558 15.292 1.00 113.82 99 GLU A N 1
ATOM 798 C CA . GLU A 1 102 ? -30.852 13.234 15.745 1.00 118.67 99 GLU A CA 1
ATOM 799 C C . GLU A 1 102 ? -30.598 12.294 14.569 1.00 118.48 99 GLU A C 1
ATOM 800 O O . GLU A 1 102 ? -29.684 11.471 14.607 1.00 134.83 99 GLU A O 1
ATOM 806 N N . VAL A 1 103 ? -31.412 12.421 13.527 1.00 117.03 100 VAL A N 1
ATOM 807 C CA . VAL A 1 103 ? -31.241 11.614 12.325 1.00 127.21 100 VAL A CA 1
ATOM 808 C C . VAL A 1 103 ? -29.953 12.007 11.608 1.00 123.51 100 VAL A C 1
ATOM 809 O O . VAL A 1 103 ? -29.241 11.157 11.074 1.00 120.02 100 VAL A O 1
ATOM 813 N N . LEU A 1 104 ? -29.658 13.302 11.614 1.00 137.82 101 LEU A N 1
ATOM 814 C CA . LEU A 1 104 ? -28.464 13.822 10.958 1.00 127.90 101 LEU A CA 1
ATOM 815 C C . LEU A 1 104 ? -27.184 13.323 11.622 1.00 117.03 101 LEU A C 1
ATOM 816 O O . LEU A 1 104 ? -26.266 12.875 10.940 1.00 118.15 101 LEU A O 1
ATOM 821 N N . GLU A 1 105 ? -27.128 13.392 12.949 1.00 105.84 102 GLU A N 1
ATOM 822 C CA . GLU A 1 105 ? -25.930 12.976 13.677 1.00 124.37 102 GLU A CA 1
ATOM 823 C C . GLU A 1 105 ? -25.737 11.464 13.624 1.00 126.19 102 GLU A C 1
ATOM 824 O O . GLU A 1 105 ? -24.664 10.953 13.947 1.00 114.41 102 GLU A O 1
ATOM 830 N N . HIS A 1 106 ? -26.781 10.753 13.213 1.00 128.21 103 HIS A N 1
ATOM 831 C CA . HIS A 1 106 ? -26.702 9.310 13.039 1.00 138.92 103 HIS A CA 1
ATOM 832 C C . HIS A 1 106 ? -26.122 8.946 11.675 1.00 143.81 103 HIS A C 1
ATOM 833 O O . HIS A 1 106 ? -25.384 7.969 11.546 1.00 144.31 103 HIS A O 1
ATOM 840 N N . THR A 1 107 ? -26.448 9.744 10.662 1.00 143.75 104 THR A N 1
ATOM 841 C CA . THR A 1 107 ? -26.101 9.413 9.283 1.00 121.04 104 THR A CA 1
ATOM 842 C C . THR A 1 107 ? -24.751 9.964 8.825 1.00 116.61 104 THR A C 1
ATOM 843 O O . THR A 1 107 ? -23.954 9.239 8.230 1.00 126.71 104 THR A O 1
ATOM 847 N N . VAL A 1 108 ? -24.499 11.242 9.098 1.00 123.64 105 VAL A N 1
ATOM 848 C CA . VAL A 1 108 ? -23.344 11.940 8.529 1.00 108.29 105 VAL A CA 1
ATOM 849 C C . VAL A 1 108 ? -22.003 11.315 8.903 1.00 96.59 105 VAL A C 1
ATOM 850 O O . VA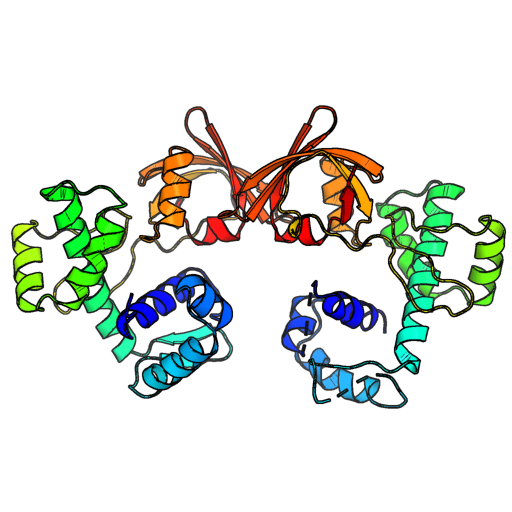L A 1 108 ? -21.888 10.605 9.901 1.00 103.58 105 VAL A O 1
ATOM 854 N N . SER A 1 109 ? -20.993 11.592 8.084 1.00 119.02 106 SER A N 1
ATOM 855 C CA . SER A 1 109 ? -19.652 11.062 8.299 1.00 112.75 106 SER A CA 1
ATOM 856 C C . SER A 1 109 ? -18.897 11.882 9.334 1.00 94.99 106 SER A C 1
ATOM 857 O O . SER A 1 109 ? -19.353 12.945 9.752 1.00 100.21 106 SER A O 1
ATOM 860 N N . ASP A 1 110 ? -17.737 11.380 9.742 1.00 111.14 107 ASP A N 1
ATOM 861 C CA . ASP A 1 110 ? -16.902 12.079 10.711 1.00 116.42 107 ASP A CA 1
ATOM 862 C C . ASP A 1 110 ? -16.103 13.190 10.043 1.00 93.80 107 ASP A C 1
ATOM 863 O O . ASP A 1 110 ? -15.909 14.259 10.620 1.00 95.94 107 ASP A O 1
ATOM 868 N N . THR A 1 111 ? -15.644 12.930 8.824 1.00 98.35 108 THR A N 1
ATOM 869 C CA . THR A 1 111 ? -14.912 13.931 8.058 1.00 109.94 108 THR A CA 1
ATOM 870 C C . THR A 1 111 ? -15.814 15.123 7.774 1.00 104.22 108 THR A C 1
ATOM 871 O O . THR A 1 111 ? -15.361 16.265 7.741 1.00 122.50 108 THR A O 1
ATOM 875 N N . PHE A 1 112 ? -17.099 14.842 7.584 1.00 111.51 109 PHE A N 1
ATOM 876 C CA . PHE A 1 112 ? -18.102 15.876 7.363 1.00 98.90 109 PHE A CA 1
ATOM 877 C C . PHE A 1 112 ? -18.203 16.820 8.557 1.00 89.41 109 PHE A C 1
ATOM 878 O O . PHE A 1 112 ? -18.322 18.035 8.397 1.00 88.58 109 PHE A O 1
ATOM 886 N N . ILE A 1 113 ? -18.155 16.249 9.756 1.00 98.26 110 ILE A N 1
ATOM 887 C CA . ILE A 1 113 ? -18.228 17.027 10.987 1.00 91.26 110 ILE A CA 1
ATOM 888 C C . ILE A 1 113 ? -16.939 17.816 11.206 1.00 92.68 110 ILE A C 1
ATOM 889 O O . ILE A 1 113 ? -16.967 18.947 11.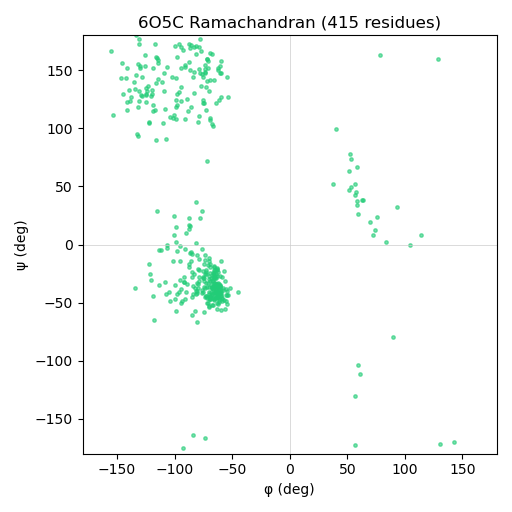693 1.00 102.33 110 ILE A O 1
ATOM 894 N N . ASP A 1 114 ? -15.813 17.213 10.834 1.00 102.87 111 ASP A N 1
ATOM 895 C CA . ASP A 1 114 ? -14.515 17.871 10.941 1.00 102.51 111 ASP A CA 1
ATOM 896 C C . ASP A 1 114 ? -14.479 19.144 10.101 1.00 105.59 111 ASP A C 1
ATOM 897 O O . ASP A 1 114 ? -13.933 20.163 10.525 1.00 111.29 111 ASP A O 1
ATOM 902 N N . ARG A 1 115 ? -15.065 19.076 8.909 1.00 89.34 112 ARG A N 1
ATOM 903 C CA . ARG A 1 115 ? -15.150 20.234 8.027 1.00 103.97 112 ARG A CA 1
ATOM 904 C C . ARG A 1 115 ? -16.201 21.216 8.534 1.00 108.41 112 ARG A C 1
ATOM 905 O O . ARG A 1 115 ? -16.032 22.432 8.431 1.00 95.86 112 ARG A O 1
ATOM 913 N N . LEU A 1 116 ? -17.288 20.676 9.077 1.00 90.92 113 LEU A N 1
ATOM 914 C CA . LEU A 1 116 ? -18.382 21.491 9.595 1.00 95.22 113 LEU A CA 1
ATOM 915 C C . LEU A 1 116 ? -17.925 22.338 10.779 1.00 94.53 113 LEU A C 1
ATOM 916 O O . LEU A 1 116 ? -18.388 23.463 10.967 1.00 84.15 113 LEU A O 1
ATOM 921 N N . ASP A 1 117 ? -17.012 21.787 11.573 1.00 107.87 114 ASP A N 1
ATOM 922 C CA . ASP A 1 117 ? -16.441 22.503 12.706 1.00 103.40 114 ASP A CA 1
ATOM 923 C C . ASP A 1 117 ? -15.646 23.708 12.213 1.00 105.63 114 ASP A C 1
ATOM 924 O O . ASP A 1 117 ? -15.636 24.765 12.845 1.00 93.28 114 ASP A O 1
ATOM 929 N N . LYS A 1 118 ? -14.989 23.535 11.071 1.00 111.36 115 LYS A N 1
ATOM 930 C CA . LYS A 1 118 ? -14.135 24.568 10.500 1.00 116.00 115 LYS A CA 1
ATOM 931 C C . LYS A 1 118 ? -14.937 25.766 9.997 1.00 107.68 115 LYS A C 1
ATOM 932 O O . LYS A 1 118 ? -14.600 26.913 10.290 1.00 110.53 115 LYS A O 1
ATOM 938 N N . ILE A 1 119 ? -16.003 25.496 9.250 1.00 96.69 116 ILE A N 1
ATOM 939 C CA . ILE A 1 119 ? -16.804 26.562 8.656 1.00 97.66 116 ILE A CA 1
ATOM 940 C C . ILE A 1 119 ? -17.657 27.292 9.693 1.00 104.31 116 ILE A C 1
ATOM 941 O O . ILE A 1 119 ? -18.260 28.322 9.392 1.00 104.10 116 ILE A O 1
ATOM 946 N N . LEU A 1 120 ? -17.706 26.759 10.910 1.00 103.38 117 LEU A N 1
ATOM 947 C CA . LEU A 1 120 ? -18.456 27.391 11.990 1.00 86.45 117 LEU A CA 1
ATOM 948 C C . LEU A 1 120 ? -17.538 28.202 12.896 1.00 100.26 117 LEU A C 1
ATOM 949 O O . LEU A 1 120 ? -17.923 28.579 14.005 1.00 101.39 117 LEU A O 1
ATOM 954 N N . ASP A 1 121 ? -16.324 28.456 12.414 1.00 101.72 118 ASP A N 1
ATOM 955 C CA . ASP A 1 121 ? -15.340 29.277 13.118 1.00 118.15 118 ASP A CA 1
ATOM 956 C C . ASP A 1 121 ? -15.009 28.712 14.501 1.00 118.96 118 ASP A C 1
ATOM 957 O O . ASP A 1 121 ? -14.757 29.462 15.445 1.00 125.14 118 ASP A O 1
ATOM 962 N N . PHE A 1 122 ? -15.014 27.384 14.602 1.00 99.82 119 PHE A N 1
ATOM 963 C CA . PHE A 1 122 ? -14.642 26.676 15.828 1.00 95.74 119 PHE A CA 1
ATOM 964 C C . PHE A 1 122 ? -15.408 27.150 17.060 1.00 100.42 119 PHE A C 1
ATOM 965 O O . PHE A 1 122 ? -14.849 27.841 17.913 1.00 97.16 119 PHE A O 1
ATOM 973 N N . PRO A 1 123 ? -16.691 26.776 17.162 1.00 98.55 120 PRO A N 1
ATOM 974 C CA . PRO A 1 123 ? -17.497 27.175 18.319 1.00 92.11 120 PRO A CA 1
ATOM 975 C C . PRO A 1 123 ? -17.100 26.399 19.567 1.00 80.71 120 PRO A C 1
ATOM 976 O O . PRO A 1 123 ? -16.575 25.292 19.457 1.00 104.14 120 PRO A O 1
ATOM 980 N N . ASP A 1 124 ? -17.345 26.976 20.737 1.00 74.95 121 ASP A N 1
ATOM 981 C CA . ASP A 1 124 ? -16.991 26.322 21.989 1.00 89.97 121 ASP A CA 1
ATOM 982 C C . ASP A 1 124 ? -18.221 25.905 22.778 1.00 103.11 121 ASP A C 1
ATOM 983 O O . ASP A 1 124 ? -18.102 25.259 23.819 1.00 105.70 121 ASP A O 1
ATOM 988 N N . PHE A 1 125 ? -19.402 26.272 22.292 1.00 88.84 122 PHE A N 1
ATOM 989 C CA . PHE A 1 125 ? -20.619 25.985 23.042 1.00 79.88 122 PHE A CA 1
ATOM 990 C C . PHE A 1 125 ? -21.847 25.645 22.196 1.00 83.98 122 PHE A C 1
ATOM 991 O O . PHE A 1 125 ? -22.197 26.361 21.253 1.00 91.22 122 PHE A O 1
ATOM 999 N N . CYS A 1 126 ? -22.487 24.535 22.562 1.00 84.61 123 CYS A N 1
ATOM 1000 C CA . CYS A 1 126 ? -23.853 24.217 22.156 1.00 68.89 123 CYS A CA 1
ATOM 1001 C C . CYS A 1 126 ? -24.755 25.381 22.547 1.00 82.41 123 CYS A C 1
ATOM 1002 O O . CYS A 1 126 ? -24.542 26.010 23.584 1.00 90.79 123 CYS A O 1
ATOM 1005 N N . PRO A 1 127 ? -25.762 25.683 21.717 1.00 62.95 124 PRO A N 1
ATOM 1006 C CA . PRO A 1 127 ? -26.702 26.768 22.025 1.00 69.35 124 PRO A CA 1
ATOM 1007 C C . PRO A 1 127 ? -27.439 26.539 23.343 1.00 77.00 124 PRO A C 1
ATOM 1008 O O . PRO A 1 127 ? -28.056 27.462 23.876 1.00 100.24 124 PRO A O 1
ATOM 1012 N N . HIS A 1 128 ? -27.359 25.317 23.862 1.00 73.17 125 HIS A N 1
ATOM 1013 C CA . HIS A 1 128 ? -27.981 24.973 25.131 1.00 77.76 125 HIS A CA 1
ATOM 1014 C C . HIS A 1 128 ? -26.984 25.093 26.280 1.00 89.64 125 HIS A C 1
ATOM 1015 O O . HIS A 1 128 ? -27.332 24.860 27.435 1.00 101.00 125 HIS A O 1
ATOM 1022 N N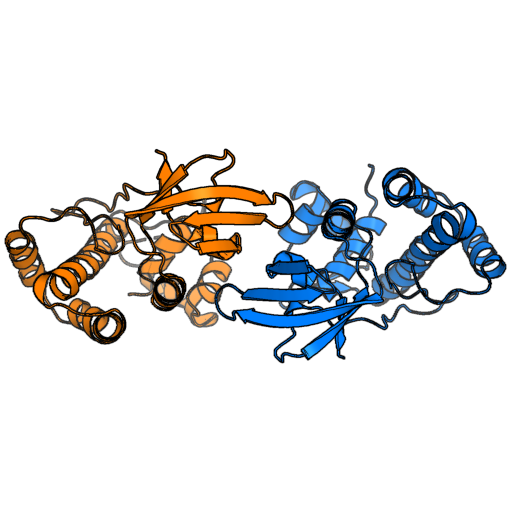 . GLY A 1 129 ? -25.745 25.452 25.958 1.00 88.52 126 GLY A N 1
ATOM 1023 C CA . GLY A 1 129 ? -24.721 25.648 26.972 1.00 71.55 126 GLY A CA 1
ATOM 1024 C C . GLY A 1 129 ? -23.719 24.512 27.055 1.00 92.16 126 GLY A C 1
ATOM 1025 O O . GLY A 1 129 ? -22.788 24.551 27.861 1.00 72.21 126 GLY A O 1
ATOM 1026 N N . GLY A 1 130 ? -23.908 23.497 26.215 1.00 100.73 127 GLY A N 1
ATOM 1027 C CA . GLY A 1 130 ? -23.046 22.329 26.218 1.00 94.99 127 GLY A CA 1
ATOM 1028 C C . GLY A 1 130 ? -21.679 22.600 25.626 1.00 87.67 127 GLY A C 1
ATOM 1029 O O . GLY A 1 130 ? -21.538 23.413 24.715 1.00 96.79 127 GLY A O 1
ATOM 1030 N N . THR A 1 131 ? -20.667 21.911 26.142 1.00 71.72 128 THR A N 1
ATOM 1031 C CA . THR A 1 131 ? -19.295 22.102 25.684 1.00 83.27 128 THR A CA 1
ATOM 1032 C C . THR A 1 131 ? -18.990 21.290 24.426 1.00 83.78 128 THR A C 1
ATOM 1033 O O . THR A 1 131 ? -19.269 20.092 24.365 1.00 101.70 128 THR A O 1
ATOM 1037 N N . ILE A 1 132 ? -18.418 21.951 23.424 1.00 97.25 129 ILE A N 1
ATOM 1038 C CA . ILE A 1 132 ? -18.039 21.295 22.178 1.00 88.94 129 ILE A CA 1
ATOM 1039 C C . ILE A 1 132 ? -16.542 21.011 22.133 1.00 87.00 129 ILE A C 1
ATOM 1040 O O . ILE A 1 132 ? -15.736 21.931 21.993 1.00 99.50 129 ILE A O 1
ATOM 1045 N N . PRO A 1 133 ? -16.165 19.731 22.251 1.00 90.54 130 PRO A N 1
ATOM 1046 C CA . PRO A 1 133 ? -14.755 19.338 22.203 1.00 96.76 130 PRO A CA 1
ATOM 1047 C C . PRO A 1 133 ? -14.184 19.422 20.792 1.00 96.76 130 PRO A C 1
ATOM 1048 O O . PRO A 1 133 ? -14.924 19.265 19.822 1.00 101.81 130 PRO A O 1
ATOM 1052 N N . ARG A 1 134 ? -12.884 19.673 20.684 1.00 94.95 131 ARG A N 1
ATOM 1053 C CA . ARG A 1 134 ? -12.224 19.695 19.385 1.00 95.58 131 ARG A CA 1
ATOM 1054 C C . ARG A 1 134 ? -11.974 18.273 18.898 1.00 106.29 131 ARG A C 1
ATOM 1055 O O . ARG A 1 134 ? -12.269 17.307 19.603 1.00 103.69 131 ARG A O 1
ATOM 1063 N N . TYR A 1 135 ? -11.429 18.152 17.692 1.00 108.49 132 TYR A N 1
ATOM 1064 C CA . TYR A 1 135 ? -11.158 16.847 17.100 1.00 99.16 132 TYR A CA 1
ATOM 1065 C C . TYR A 1 135 ? -10.159 16.047 17.931 1.00 111.53 132 TYR A C 1
ATOM 1066 O O . TYR A 1 135 ? -9.057 16.516 18.215 1.00 118.94 132 TYR A O 1
ATOM 1075 N N . GLY A 1 136 ? -10.559 14.842 18.325 1.00 114.51 133 GLY A N 1
ATOM 1076 C CA . GLY A 1 136 ? -9.702 13.960 19.096 1.00 97.64 133 GLY A CA 1
ATOM 1077 C C . GLY A 1 136 ? -9.520 14.408 20.533 1.00 100.62 133 GLY A C 1
ATOM 1078 O O . GLY A 1 136 ? -8.701 13.854 21.266 1.00 109.74 133 GLY A O 1
ATOM 1079 N N . GLN A 1 137 ? -10.287 15.414 20.938 1.00 114.80 134 GLN A N 1
ATOM 1080 C CA . GLN A 1 137 ? -10.190 15.951 22.288 1.00 100.81 134 GLN A CA 1
ATOM 1081 C C . GLN A 1 137 ? -11.285 15.383 23.182 1.00 97.70 134 GLN A C 1
ATOM 1082 O O . GLN A 1 137 ? -12.408 15.163 22.729 1.00 116.45 134 GLN A O 1
ATOM 1088 N N . PRO A 1 138 ? -10.956 15.137 24.460 1.00 87.01 135 PRO A N 1
ATOM 1089 C CA . PRO A 1 138 ? -11.911 14.592 25.430 1.00 106.67 135 PRO A CA 1
ATOM 1090 C C . PRO A 1 138 ? -12.971 15.611 25.834 1.00 100.93 135 PRO A C 1
ATOM 1091 O O . PRO A 1 138 ? -12.760 16.814 25.676 1.00 102.56 135 PRO A O 1
ATOM 1095 N N . LEU A 1 139 ? -14.097 15.130 26.350 1.00 89.35 136 LEU A N 1
ATOM 1096 C CA . LEU A 1 139 ? -15.191 16.008 26.746 1.00 91.40 136 LEU A CA 1
ATOM 1097 C C . LEU A 1 139 ? -15.128 16.369 28.227 1.00 99.02 136 LEU A C 1
ATOM 1098 O O . LEU A 1 139 ? -15.115 15.492 29.090 1.00 125.16 136 LEU A O 1
ATOM 1103 N N . VAL A 1 140 ? -15.092 17.667 28.512 1.00 101.75 137 VAL A N 1
ATOM 1104 C CA . VAL A 1 140 ? -15.145 18.158 29.885 1.00 95.02 137 VAL A CA 1
ATOM 1105 C C . VAL A 1 140 ? -16.006 19.421 29.950 1.00 89.00 137 VAL A C 1
ATOM 1106 O O . VAL A 1 140 ? -15.673 20.449 29.359 1.00 88.94 137 VAL A O 1
ATOM 1110 N N . GLU A 1 141 ? -17.123 19.330 30.664 1.00 69.52 138 GLU A N 1
ATOM 1111 C CA . GLU A 1 141 ? -18.110 20.404 30.690 1.00 75.75 138 GLU A CA 1
ATOM 1112 C C . GLU A 1 141 ? -17.687 21.582 31.563 1.00 90.24 138 GLU A C 1
ATOM 1113 O O . GLU A 1 141 ? -17.015 21.408 32.580 1.00 83.71 138 GLU A O 1
ATOM 1119 N N . MET A 1 142 ? -18.090 22.781 31.156 1.00 96.58 139 MET A N 1
ATOM 1120 C CA . MET A 1 142 ? -17.843 23.985 31.940 1.00 99.18 139 MET A CA 1
ATOM 1121 C C . MET A 1 142 ? -18.891 24.114 33.038 1.00 80.81 139 MET A C 1
ATOM 1122 O O . MET A 1 142 ? -18.583 24.493 34.168 1.00 85.14 139 MET A O 1
ATOM 1127 N N . ASN A 1 143 ? -20.131 23.786 32.695 1.00 81.30 140 ASN A N 1
ATOM 1128 C CA . ASN A 1 143 ? -21.237 23.862 33.639 1.00 97.10 140 ASN A CA 1
ATOM 1129 C C . ASN A 1 143 ? -21.582 22.495 34.214 1.00 86.41 140 ASN A C 1
ATOM 1130 O O . ASN A 1 143 ? -22.083 21.621 33.508 1.00 95.40 140 ASN A O 1
ATOM 1135 N N . THR A 1 144 ? -21.308 22.317 35.502 1.00 89.99 141 THR A N 1
ATOM 1136 C CA . THR A 1 144 ? -21.536 21.043 36.170 1.00 68.93 141 THR A CA 1
ATOM 1137 C C . THR A 1 144 ? -22.477 21.237 37.352 1.00 81.92 141 THR A C 1
ATOM 1138 O O . THR A 1 144 ? -23.061 20.283 37.867 1.00 94.24 141 THR A O 1
ATOM 1142 N N . THR A 1 145 ? -22.633 22.489 37.766 1.00 87.62 142 THR A N 1
ATOM 1143 C CA . THR A 1 145 ? -23.471 22.819 38.909 1.00 86.40 142 THR A CA 1
ATOM 1144 C C . THR A 1 145 ? -24.953 22.822 38.552 1.00 87.95 142 THR A C 1
ATOM 1145 O O . THR A 1 145 ? -25.420 23.694 37.821 1.00 88.10 142 THR A O 1
ATOM 1149 N N . THR A 1 146 ? -25.686 21.843 39.073 1.00 94.87 143 THR A N 1
ATOM 1150 C CA . THR A 1 146 ? -27.132 21.784 38.891 1.00 79.54 143 THR A CA 1
ATOM 1151 C C . THR A 1 146 ? -27.835 22.513 40.033 1.00 91.61 143 THR A C 1
ATOM 1152 O O . THR A 1 146 ? -27.289 22.634 41.127 1.00 87.25 143 THR A O 1
ATOM 1156 N N . LEU A 1 147 ? -29.047 22.992 39.772 1.00 88.56 144 LEU A N 1
ATOM 1157 C CA . LEU A 1 147 ? -29.778 23.818 40.731 1.00 75.79 144 LEU A CA 1
ATOM 1158 C C . LEU A 1 147 ? -30.068 23.100 42.049 1.00 89.33 144 LEU A C 1
ATOM 1159 O O . LEU A 1 147 ? -30.029 23.710 43.118 1.00 94.73 144 LEU A O 1
ATOM 1164 N N . ASN A 1 148 ? -30.345 21.802 41.968 1.00 104.58 145 ASN A N 1
ATOM 1165 C CA . ASN A 1 148 ? -30.762 21.026 43.134 1.00 97.98 145 ASN A CA 1
ATOM 1166 C C . ASN A 1 148 ? -29.707 20.931 44.236 1.00 97.22 145 ASN A C 1
ATOM 1167 O O . ASN A 1 148 ? -30.038 20.672 45.394 1.00 100.59 145 ASN A O 1
ATOM 1172 N N . THR A 1 149 ? -28.443 21.139 43.881 1.00 90.74 146 THR A N 1
ATOM 1173 C CA . THR A 1 149 ? -27.357 20.996 44.846 1.00 100.48 146 THR A CA 1
ATOM 1174 C C . THR A 1 149 ? -27.042 22.315 45.550 1.00 99.70 146 THR A C 1
ATOM 1175 O O . THR A 1 149 ? -26.206 22.361 46.453 1.00 111.57 146 THR A O 1
ATOM 1179 N N . ILE A 1 150 ? -27.718 23.381 45.137 1.00 92.98 147 ILE A N 1
ATOM 1180 C CA . ILE A 1 150 ? -27.510 24.701 45.723 1.00 88.57 147 ILE A CA 1
ATOM 1181 C C . ILE A 1 150 ? -28.100 24.779 47.128 1.00 100.76 147 ILE A C 1
ATOM 1182 O O . ILE A 1 150 ? -29.217 24.321 47.366 1.00 111.56 147 ILE A O 1
ATOM 1187 N N . THR A 1 151 ? -27.342 25.354 48.056 1.00 118.28 148 THR A N 1
ATOM 1188 C CA . THR A 1 151 ? -27.794 25.494 49.436 1.00 114.19 148 THR A CA 1
ATOM 1189 C C . THR A 1 151 ? -27.998 26.957 49.826 1.00 116.54 148 THR A C 1
ATOM 1190 O O . THR A 1 151 ? -28.904 27.283 50.592 1.00 112.31 148 THR A O 1
ATOM 1194 N N . GLU A 1 152 ? -27.153 27.835 49.293 1.00 118.01 149 GLU A N 1
ATOM 1195 C CA . GLU A 1 152 ? -27.213 29.255 49.624 1.00 101.41 149 GLU A CA 1
ATOM 1196 C C . GLU A 1 152 ? -28.185 30.008 48.721 1.00 101.48 149 GLU A C 1
ATOM 1197 O O . GLU A 1 152 ? -28.482 29.569 47.611 1.00 116.84 149 GLU A O 1
ATOM 1203 N N . LEU A 1 153 ? -28.679 31.143 49.204 1.00 90.61 150 LEU A N 1
ATOM 1204 C CA . LEU A 1 153 ? -29.515 32.017 48.389 1.00 87.89 150 LEU A CA 1
ATOM 1205 C C . LEU A 1 153 ? -28.649 32.978 47.584 1.00 109.82 150 LEU A C 1
ATOM 1206 O O . LEU A 1 153 ? -27.445 33.086 47.818 1.00 107.89 150 LEU A O 1
ATOM 1211 N N . GLY A 1 154 ? -29.266 33.676 46.637 1.00 97.08 151 GLY A N 1
ATOM 1212 C CA . GLY A 1 154 ? -28.550 34.648 45.834 1.00 116.70 151 GLY A CA 1
ATOM 1213 C C . GLY A 1 154 ? -28.989 34.682 44.384 1.00 116.85 151 GLY A C 1
ATOM 1214 O O . GLY A 1 154 ? -29.991 34.072 44.009 1.00 98.67 151 GLY A O 1
ATOM 1215 N N . ARG A 1 155 ? -28.230 35.406 43.568 1.00 119.21 152 ARG A N 1
ATOM 1216 C CA . ARG A 1 155 ? -28.530 35.537 42.147 1.00 111.13 152 ARG A CA 1
ATOM 1217 C C . ARG A 1 155 ? -27.821 34.454 41.340 1.00 113.15 152 ARG A C 1
ATOM 1218 O O . ARG A 1 155 ? -26.778 33.946 41.751 1.00 94.34 152 ARG A O 1
ATOM 1226 N N . PHE A 1 156 ? -28.397 34.098 40.196 1.00 99.34 153 PHE A N 1
ATOM 1227 C CA . PHE A 1 156 ? -27.861 33.018 39.375 1.00 92.05 153 PHE A CA 1
ATOM 1228 C C . PHE A 1 156 ? -28.051 33.272 37.884 1.00 97.81 153 PHE A C 1
ATOM 1229 O O . PHE A 1 156 ? -28.942 34.018 37.480 1.00 90.82 153 PHE A O 1
ATOM 1237 N N . ARG A 1 157 ? -27.208 32.641 37.071 1.00 93.87 154 ARG A N 1
ATOM 1238 C CA . ARG A 1 157 ? -27.381 32.661 35.622 1.00 92.41 154 ARG A CA 1
ATOM 1239 C C . ARG A 1 157 ? -27.593 31.250 35.083 1.00 93.89 154 ARG A C 1
ATOM 1240 O O . ARG A 1 157 ? -26.734 30.382 35.241 1.00 104.86 154 ARG A O 1
ATOM 1248 N N . LEU A 1 158 ? -28.739 31.029 34.447 1.00 89.08 155 LEU A N 1
ATOM 1249 C CA . LEU A 1 158 ? -29.034 29.747 33.815 1.00 90.10 155 LEU A CA 1
ATOM 1250 C C . LEU A 1 158 ? -28.093 29.511 32.637 1.00 85.18 155 LEU A C 1
ATOM 1251 O O . LEU A 1 158 ? -28.286 30.065 31.553 1.00 89.63 155 LEU A O 1
ATOM 1256 N N . SER A 1 159 ? -27.078 28.681 32.854 1.00 82.85 156 SER A N 1
ATOM 1257 C CA . SER A 1 159 ? -26.007 28.518 31.878 1.00 92.98 156 SER A CA 1
ATOM 1258 C C . SER A 1 159 ? -26.210 27.347 30.916 1.00 101.45 156 SER A C 1
ATOM 1259 O O . SER A 1 159 ? -25.879 27.456 29.734 1.00 106.50 156 SER A O 1
ATOM 1262 N N . ARG A 1 160 ? -26.741 26.230 31.408 1.00 91.08 157 ARG A N 1
ATOM 1263 C CA . ARG A 1 160 ? -26.870 25.045 30.563 1.00 86.19 157 ARG A CA 1
ATOM 1264 C C . ARG A 1 160 ? -28.099 24.188 30.857 1.00 70.29 157 ARG A C 1
ATOM 1265 O O . ARG A 1 160 ? -28.522 24.045 32.005 1.00 79.93 157 ARG A O 1
ATOM 1273 N N . ILE A 1 161 ? -28.672 23.637 29.791 1.00 79.14 158 ILE A N 1
ATOM 1274 C CA . ILE A 1 161 ? -29.646 22.557 29.876 1.00 86.44 158 ILE A CA 1
ATOM 1275 C C . ILE A 1 161 ? -29.255 21.490 28.859 1.00 92.04 158 ILE A C 1
ATOM 1276 O O . ILE A 1 161 ? -28.262 21.638 28.147 1.00 85.14 158 ILE A O 1
ATOM 1281 N N . HIS A 1 162 ? -30.031 20.415 28.789 1.00 81.30 159 HIS A N 1
ATOM 1282 C CA . HIS A 1 162 ? -29.848 19.425 27.733 1.00 77.80 159 HIS A CA 1
ATOM 1283 C C . HIS A 1 162 ? -30.979 19.552 26.714 1.00 89.28 159 HIS A C 1
ATOM 1284 O O . HIS A 1 162 ? -32.071 20.009 27.050 1.00 89.90 159 HIS A O 1
ATOM 1291 N N . ASP A 1 163 ? -30.715 19.167 25.470 1.00 102.73 160 ASP A N 1
ATOM 1292 C CA . ASP A 1 163 ? -31.691 19.334 24.394 1.00 102.37 160 ASP A CA 1
ATOM 1293 C C . ASP A 1 163 ? -32.874 18.369 24.492 1.00 107.05 160 ASP A C 1
ATOM 1294 O O . ASP A 1 163 ? -32.995 17.442 23.695 1.00 124.72 160 ASP A O 1
ATOM 1299 N N . HIS A 1 164 ? -33.753 18.597 25.463 1.00 88.45 161 HIS A N 1
ATOM 1300 C CA . HIS A 1 164 ? -34.975 17.807 25.576 1.00 79.81 161 HIS A CA 1
ATOM 1301 C C . HIS A 1 164 ? -36.190 18.646 25.212 1.00 85.35 161 HIS A C 1
ATOM 1302 O O . HIS A 1 164 ? -36.341 19.770 25.690 1.00 97.41 161 HIS A O 1
ATOM 1309 N N . PHE A 1 165 ? -37.047 18.090 24.362 1.00 85.12 162 PHE A N 1
ATOM 1310 C CA . PHE A 1 165 ? -38.206 18.812 23.855 1.00 97.69 162 PHE A CA 1
ATOM 1311 C C . PHE A 1 165 ? -39.090 19.317 24.990 1.00 96.27 162 PHE A C 1
ATOM 1312 O O . PHE A 1 165 ? -39.355 20.515 25.092 1.00 98.74 162 PHE A O 1
ATOM 1320 N N . ASP A 1 166 ? -39.523 18.398 25.848 1.00 99.46 163 ASP A N 1
ATOM 1321 C CA . ASP A 1 166 ? -40.391 18.728 26.973 1.00 98.81 163 ASP A CA 1
ATOM 1322 C C . ASP A 1 166 ? -39.789 19.808 27.867 1.00 102.92 163 ASP A C 1
ATOM 1323 O O . ASP A 1 166 ? -40.482 20.735 28.288 1.00 96.71 163 ASP A O 1
ATOM 1328 N N . LEU A 1 167 ? -38.495 19.688 28.145 1.00 90.85 164 LEU A N 1
ATOM 1329 C CA . LEU A 1 167 ? -37.807 20.641 29.009 1.00 93.78 164 LEU A CA 1
ATOM 1330 C C . LEU A 1 167 ? -37.759 22.031 28.385 1.00 93.51 164 LEU A C 1
ATOM 1331 O O . LEU A 1 167 ? -38.031 23.026 29.054 1.00 90.07 164 LEU A O 1
ATOM 1336 N N . ILE A 1 168 ? -37.410 22.091 27.104 1.00 95.70 165 ILE A N 1
ATOM 1337 C CA . ILE A 1 168 ? -37.330 23.362 26.393 1.00 98.38 165 ILE A CA 1
ATOM 1338 C C . ILE A 1 168 ? -38.716 23.992 26.280 1.00 95.99 165 ILE A C 1
ATOM 1339 O O . ILE A 1 168 ? -38.863 25.212 26.366 1.00 97.75 165 ILE A O 1
ATOM 1344 N N . GLN A 1 169 ? -39.732 23.151 26.103 1.00 88.75 166 GLN A N 1
ATOM 1345 C CA . GLN A 1 169 ? -41.115 23.615 26.108 1.00 95.68 166 GLN A CA 1
ATOM 1346 C C . GLN A 1 169 ? -41.467 24.225 27.460 1.00 99.43 166 GLN A C 1
ATOM 1347 O O . GLN A 1 169 ? -42.125 25.261 27.531 1.00 100.49 166 GLN A O 1
ATOM 1353 N N . TYR A 1 170 ? -41.019 23.574 28.529 1.00 94.99 167 TYR A N 1
ATOM 1354 C CA . TYR A 1 170 ? -41.243 24.062 29.884 1.00 97.19 167 TYR A CA 1
ATOM 1355 C C . TYR A 1 170 ? -40.556 25.404 30.102 1.00 102.73 167 TYR A C 1
ATOM 1356 O O . TYR A 1 170 ? -41.111 26.304 30.731 1.00 109.39 167 TYR A O 1
ATOM 1365 N N . LEU A 1 171 ? -39.346 25.535 29.569 1.00 100.94 168 LEU A N 1
ATOM 1366 C CA . LEU A 1 171 ? -38.556 26.743 29.766 1.00 89.76 168 LEU A CA 1
ATOM 1367 C C . LEU A 1 171 ? -39.063 27.901 28.917 1.00 83.84 168 LEU A C 1
ATOM 1368 O O . LEU A 1 171 ? -39.125 29.038 29.381 1.00 91.58 168 LEU A O 1
ATOM 1373 N N . GLU A 1 172 ? -39.428 27.614 27.674 1.00 95.47 169 GLU A N 1
ATOM 1374 C CA . GLU A 1 172 ? -39.916 28.654 26.778 1.00 107.20 169 GLU A CA 1
ATOM 1375 C C . GLU A 1 172 ? -41.319 29.111 27.167 1.00 102.62 169 GLU A C 1
ATOM 1376 O O . GLU A 1 172 ? -41.724 30.230 26.854 1.00 117.17 169 GLU A O 1
ATOM 1382 N N . THR A 1 173 ? -42.055 28.244 27.855 1.00 109.75 170 THR A N 1
ATOM 1383 C CA . THR A 1 173 ? -43.393 28.585 28.328 1.00 105.05 170 THR A CA 1
ATOM 1384 C C . THR A 1 173 ? -43.321 29.626 29.440 1.00 115.81 170 THR A C 1
ATOM 1385 O O . THR A 1 173 ? -44.069 30.604 29.440 1.00 125.54 170 THR A O 1
ATOM 1389 N N . HIS A 1 174 ? -42.412 29.412 30.386 1.00 101.67 171 HIS A N 1
ATOM 1390 C CA . HIS A 1 174 ? -42.226 30.344 31.491 1.00 102.80 171 HIS A CA 1
ATOM 1391 C C . HIS A 1 174 ? -41.252 31.459 31.114 1.00 114.16 171 HIS A C 1
ATOM 1392 O O . HIS A 1 174 ? -40.750 32.171 31.986 1.00 116.21 171 HIS A O 1
ATOM 1399 N N . HIS A 1 175 ? -40.999 31.602 29.813 1.00 103.29 172 HIS A N 1
ATOM 1400 C CA . HIS A 1 175 ? -40.058 32.592 29.288 1.00 103.88 172 HIS A CA 1
ATOM 1401 C C . HIS A 1 175 ? -38.711 32.498 29.993 1.00 94.08 172 HIS A C 1
ATOM 1402 O O . HIS A 1 175 ? -38.284 33.437 30.663 1.00 94.85 172 HIS A O 1
ATOM 1409 N N . LEU A 1 176 ? -38.049 31.356 29.838 1.00 106.51 173 LEU A N 1
ATOM 1410 C CA . LEU A 1 176 ? -36.798 31.096 30.537 1.00 88.76 173 LEU A CA 1
ATOM 1411 C C . LEU A 1 176 ? -35.743 30.554 29.579 1.00 100.94 173 LEU A C 1
ATOM 1412 O O . LEU A 1 176 ? -35.690 29.353 29.315 1.00 106.31 173 LEU A O 1
ATOM 1417 N N . ASN A 1 177 ? -34.907 31.447 29.059 1.00 108.48 174 ASN A N 1
ATOM 1418 C CA . ASN A 1 177 ? -33.896 31.071 28.079 1.00 102.18 174 ASN A CA 1
ATOM 1419 C C . ASN A 1 177 ? -32.522 30.897 28.715 1.00 109.12 174 ASN A C 1
ATOM 1420 O O . ASN A 1 177 ? -32.326 31.219 29.885 1.00 101.52 174 ASN A O 1
ATOM 1425 N N . ILE A 1 178 ? -31.575 30.377 27.941 1.00 94.78 175 ILE A N 1
ATOM 1426 C CA . ILE A 1 178 ? -30.199 30.238 28.404 1.00 88.23 175 ILE A CA 1
ATOM 1427 C C . ILE A 1 178 ? -29.597 31.626 28.615 1.00 86.71 175 ILE A C 1
ATOM 1428 O O . ILE A 1 178 ? -29.884 32.550 27.852 1.00 100.48 175 ILE A O 1
ATOM 1433 N N . ASN A 1 179 ? -28.801 31.763 29.675 1.00 93.64 176 ASN A N 1
ATOM 1434 C CA . ASN A 1 179 ? -28.116 33.007 30.033 1.00 113.53 176 ASN A CA 1
ATOM 1435 C C . ASN A 1 179 ? -29.066 34.092 30.529 1.00 102.90 176 ASN A C 1
ATOM 1436 O O . ASN A 1 179 ? -28.720 35.272 30.528 1.00 118.05 176 ASN A O 1
ATOM 1441 N N . THR A 1 180 ? -30.259 33.695 30.959 1.00 98.56 177 THR A N 1
ATOM 1442 C CA . THR A 1 180 ? -31.164 34.635 31.604 1.00 114.30 177 THR A CA 1
ATOM 1443 C C . THR A 1 180 ? -30.775 34.749 33.078 1.00 111.52 177 THR A C 1
ATOM 1444 O O . THR A 1 180 ? -30.262 33.796 33.668 1.00 96.87 177 THR A O 1
ATOM 1448 N N . GLU A 1 181 ? -30.993 35.921 33.665 1.00 122.55 178 GLU A N 1
ATOM 1449 C CA . GLU A 1 181 ? -30.601 36.150 35.052 1.00 117.18 178 GLU A CA 1
ATOM 1450 C C . GLU A 1 181 ? -31.793 36.078 35.996 1.00 114.07 178 GLU A C 1
ATOM 1451 O O . GLU A 1 181 ? -32.896 36.505 35.655 1.00 122.54 178 GLU A O 1
ATOM 1457 N N . LEU A 1 182 ? -31.557 35.539 37.187 1.00 108.52 179 LEU A N 1
ATOM 1458 C CA . LEU A 1 182 ? -32.612 35.364 38.176 1.00 108.16 179 LEU A CA 1
ATOM 1459 C C . LEU A 1 182 ? -32.046 35.317 39.589 1.00 109.65 179 LEU A C 1
ATOM 1460 O O . LEU A 1 182 ? -30.838 35.169 39.781 1.00 96.86 179 LEU A O 1
ATOM 1465 N N . THR A 1 183 ? -32.929 35.438 40.575 1.00 121.11 180 THR A N 1
ATOM 1466 C CA . THR A 1 183 ? -32.524 35.384 41.973 1.00 119.35 180 THR A CA 1
ATOM 1467 C C . THR A 1 183 ? -33.290 34.300 42.729 1.00 104.32 180 THR A C 1
ATOM 1468 O O . THR A 1 183 ? -34.513 34.191 42.622 1.00 98.49 180 THR A O 1
ATOM 1472 N N . LEU A 1 184 ? -32.555 33.493 43.484 1.00 91.57 181 LEU A N 1
ATOM 1473 C CA . LEU A 1 184 ? -33.147 32.412 44.261 1.00 77.98 181 LEU A CA 1
ATOM 1474 C C . LEU A 1 184 ? -33.753 32.952 45.552 1.00 92.24 181 LEU A C 1
ATOM 1475 O O . LEU A 1 184 ? -33.033 33.286 46.492 1.00 108.41 181 LEU A O 1
ATOM 1480 N N . THR A 1 185 ? -35.079 33.037 45.589 1.00 85.58 182 THR A N 1
ATOM 1481 C CA . THR A 1 185 ? -35.782 33.608 46.734 1.00 90.77 182 THR A CA 1
ATOM 1482 C C . THR A 1 185 ? -35.916 32.614 47.885 1.00 97.15 182 THR A C 1
ATOM 1483 O O . THR A 1 185 ? -35.327 32.801 48.950 1.00 111.45 182 THR A O 1
ATOM 1487 N N . GLN A 1 186 ? -36.695 31.561 47.666 1.00 104.07 183 GLN A N 1
ATOM 1488 C CA . GLN A 1 186 ? -36.943 30.567 48.704 1.00 117.21 183 GLN A CA 1
ATOM 1489 C C . GLN A 1 186 ? -36.350 29.209 48.344 1.00 114.67 183 GLN A C 1
ATOM 1490 O O . GLN A 1 186 ? -36.371 28.798 47.183 1.00 118.42 183 GLN A O 1
ATOM 1496 N N . ILE A 1 187 ? -35.818 28.518 49.346 1.00 109.61 184 ILE A N 1
ATOM 1497 C CA . ILE A 1 187 ? -35.335 27.157 49.163 1.00 115.28 184 ILE A CA 1
ATOM 1498 C C . ILE A 1 187 ? -35.877 26.258 50.283 1.00 110.56 184 ILE A C 1
ATOM 1499 O O . ILE A 1 187 ? -35.305 26.166 51.371 1.00 122.09 184 ILE A O 1
ATOM 1504 N N . ASP A 1 188 ? -37.009 25.616 50.012 1.00 115.17 185 ASP A N 1
ATOM 1505 C CA . ASP A 1 188 ? -37.627 24.711 50.975 1.00 106.01 185 ASP A CA 1
ATOM 1506 C C . ASP A 1 188 ? -36.851 23.401 51.011 1.00 105.58 185 ASP A C 1
ATOM 1507 O O . ASP A 1 188 ? -36.665 22.757 49.981 1.00 99.10 185 ASP A O 1
ATOM 1512 N N . THR A 1 189 ? -36.394 23.013 52.197 1.00 108.90 186 THR A N 1
ATOM 1513 C CA . THR A 1 189 ? -35.560 21.824 52.339 1.00 97.18 186 THR A CA 1
ATOM 1514 C C . THR A 1 189 ? -36.389 20.556 52.514 1.00 99.64 186 THR A C 1
ATOM 1515 O O . THR A 1 189 ? -35.894 19.448 52.303 1.00 112.30 186 THR A O 1
ATOM 1519 N N . PHE A 1 190 ? -37.650 20.719 52.900 1.00 106.89 187 PHE A N 1
ATOM 1520 C CA . PHE A 1 190 ? -38.537 19.577 53.085 1.00 107.44 187 PHE A CA 1
ATOM 1521 C C . PHE A 1 190 ? -39.174 19.154 51.768 1.00 107.67 187 PHE A C 1
ATOM 1522 O O . PHE A 1 190 ? -38.993 18.024 51.313 1.00 105.21 187 PHE A O 1
ATOM 1530 N N . ALA A 1 191 ? -39.920 20.070 51.159 1.00 102.89 188 ALA A N 1
ATOM 1531 C CA . ALA A 1 191 ? -40.581 19.799 49.890 1.00 99.51 188 ALA A CA 1
ATOM 1532 C C . ALA A 1 191 ? -39.570 19.772 48.749 1.00 99.99 188 ALA A C 1
ATOM 1533 O O . ALA A 1 191 ? -39.879 19.325 47.643 1.00 108.85 188 ALA A O 1
ATOM 1535 N N . LYS A 1 192 ? -38.363 20.252 49.038 1.00 101.38 189 LYS A N 1
ATOM 1536 C CA . LYS A 1 192 ? -37.280 20.329 48.062 1.00 87.85 189 LYS A CA 1
ATOM 1537 C C . LYS A 1 192 ? -37.702 21.146 46.847 1.00 98.53 189 LYS A C 1
ATOM 1538 O O . LYS A 1 192 ? -37.582 20.701 45.705 1.00 96.44 189 LYS A O 1
ATOM 1544 N N . THR A 1 193 ? -38.198 22.351 47.114 1.00 95.90 190 THR A N 1
ATOM 1545 C CA . THR A 1 193 ? -38.594 23.280 46.065 1.00 99.11 190 THR A CA 1
ATOM 1546 C C . THR A 1 193 ? -37.624 24.451 45.999 1.00 110.66 190 THR A C 1
ATOM 1547 O O . THR A 1 193 ? -37.077 24.875 47.017 1.00 109.73 190 THR A O 1
ATOM 1551 N N . TYR A 1 194 ? -37.417 24.973 44.797 1.00 105.55 191 TYR A N 1
ATOM 1552 C CA . TYR A 1 194 ? -36.547 26.124 44.608 1.00 90.80 191 TYR A CA 1
ATOM 1553 C C . TYR A 1 194 ? -37.318 27.257 43.945 1.00 105.45 191 TYR A C 1
ATOM 1554 O O . TYR A 1 194 ? -37.608 27.209 42.750 1.00 109.83 191 TYR A O 1
ATOM 1563 N N . THR A 1 195 ? -37.656 28.273 44.732 1.00 103.47 192 THR A N 1
ATOM 1564 C CA . THR A 1 195 ? -38.429 29.403 44.234 1.00 103.36 192 THR A CA 1
ATOM 1565 C C . THR A 1 195 ? -37.512 30.488 43.680 1.00 98.33 192 THR A C 1
ATOM 1566 O O . THR A 1 195 ? -36.608 30.959 44.369 1.00 102.88 192 THR A O 1
ATOM 1570 N N . ILE A 1 196 ? -37.747 30.879 42.432 1.00 97.62 193 ILE A N 1
ATOM 1571 C CA . ILE A 1 196 ? -36.908 31.877 41.779 1.00 102.78 193 ILE A CA 1
ATOM 1572 C C . ILE A 1 196 ? -37.717 33.047 41.230 1.00 113.21 193 ILE A C 1
ATOM 1573 O O . ILE A 1 196 ? -38.900 32.910 40.915 1.00 98.17 193 ILE A O 1
ATOM 1578 N N . CYS A 1 197 ? -37.065 34.200 41.117 1.00 116.24 194 CYS A N 1
ATOM 1579 C CA . CYS A 1 197 ? -37.696 35.389 40.562 1.00 125.45 194 CYS A CA 1
ATOM 1580 C C . CYS A 1 197 ? -36.830 35.992 39.462 1.00 122.39 194 CYS A C 1
ATOM 1581 O O . CYS A 1 197 ? -35.640 36.237 39.659 1.00 120.16 194 CYS A O 1
ATOM 1584 N N . TYR A 1 198 ? -37.434 36.224 38.302 1.00 118.60 195 TYR A N 1
ATOM 1585 C CA . TYR A 1 198 ? -36.723 36.795 37.164 1.00 106.60 195 TYR A CA 1
ATOM 1586 C C . TYR A 1 198 ? -37.612 37.784 36.418 1.00 134.47 195 TYR A C 1
ATOM 1587 O O . TYR A 1 198 ? -38.705 37.437 35.970 1.00 144.16 195 TYR A O 1
ATOM 1596 N N . GLY A 1 199 ? -37.137 39.019 36.298 1.00 139.69 196 GLY A N 1
ATOM 1597 C CA . GLY A 1 199 ? -37.897 40.068 35.644 1.00 134.46 196 GLY A CA 1
ATOM 1598 C C . GLY A 1 199 ? -39.207 40.345 36.354 1.00 129.77 196 GLY A C 1
ATOM 1599 O O . GLY A 1 199 ? -39.223 40.852 37.475 1.00 132.58 196 GLY A O 1
ATOM 1600 N N . ASP A 1 200 ? -40.309 40.004 35.695 1.00 128.24 197 ASP A N 1
ATOM 1601 C CA . ASP A 1 200 ? -41.634 40.195 36.270 1.00 144.73 197 ASP A CA 1
ATOM 1602 C C . ASP A 1 200 ? -42.323 38.854 36.493 1.00 144.70 197 ASP A C 1
ATOM 1603 O O . ASP A 1 200 ? -43.550 38.764 36.458 1.00 138.29 197 ASP A O 1
ATOM 1608 N N . LYS A 1 201 ? -41.527 37.812 36.719 1.00 137.65 198 LYS A N 1
ATOM 1609 C CA . LYS A 1 201 ? -42.066 36.465 36.875 1.00 133.96 198 LYS A CA 1
ATOM 1610 C C . LYS A 1 201 ? -41.479 35.731 38.081 1.00 126.70 198 LYS A C 1
ATOM 1611 O O . LYS A 1 201 ? -40.314 35.919 38.431 1.00 113.84 198 LYS A O 1
ATOM 1617 N N . GLU A 1 202 ? -42.303 34.897 38.709 1.00 122.19 199 GLU A N 1
ATOM 1618 C CA . GLU A 1 202 ? -41.859 34.023 39.790 1.00 121.35 199 GLU A CA 1
ATOM 1619 C C . GLU A 1 202 ? -42.212 32.578 39.455 1.00 118.65 199 GLU A C 1
ATOM 1620 O O . GLU A 1 202 ? -43.325 32.292 39.013 1.00 127.60 199 GLU A O 1
ATOM 1626 N N . LEU A 1 203 ? -41.265 31.671 39.663 1.00 106.08 200 LEU A N 1
ATOM 1627 C CA . LEU A 1 203 ? -41.475 30.269 39.323 1.00 95.25 200 LEU A CA 1
ATOM 1628 C C . LEU A 1 203 ? -40.895 29.341 40.383 1.00 100.56 200 LEU A C 1
ATOM 1629 O O . LEU A 1 203 ? -39.760 29.517 40.824 1.00 94.25 200 LEU A O 1
ATOM 1634 N N . VAL A 1 204 ? -41.686 28.355 40.793 1.00 107.50 201 VAL A N 1
ATOM 1635 C CA . VAL A 1 204 ? -41.225 27.355 41.749 1.00 100.07 201 VAL A CA 1
ATOM 1636 C C . VAL A 1 204 ? -40.786 26.099 41.009 1.00 95.17 201 VAL A C 1
ATOM 1637 O O . VAL A 1 204 ? -41.516 25.574 40.168 1.00 99.83 201 VAL A O 1
ATOM 1641 N N . ILE A 1 205 ? -39.588 25.622 41.322 1.00 93.44 202 ILE A N 1
ATOM 1642 C CA . ILE A 1 205 ? -39.011 24.492 40.608 1.00 75.46 202 ILE A CA 1
ATOM 1643 C C . ILE A 1 205 ? -38.788 23.297 41.524 1.00 89.94 202 ILE A C 1
ATOM 1644 O O . ILE A 1 205 ? -37.994 23.368 42.462 1.00 98.84 202 ILE A O 1
ATOM 1649 N N . PRO A 1 206 ? -39.496 22.190 41.254 1.00 88.23 203 PRO A N 1
ATOM 1650 C CA . PRO A 1 206 ? -39.313 20.955 42.021 1.00 77.00 203 PRO A CA 1
ATOM 1651 C C . PRO A 1 206 ? -37.956 20.330 41.728 1.00 72.68 203 PRO A C 1
ATOM 1652 O O . PRO A 1 206 ? -37.317 20.707 40.746 1.00 87.99 203 PRO A O 1
ATOM 1656 N N . GLU A 1 207 ? -37.527 19.390 42.563 1.00 83.13 204 GLU A N 1
ATOM 1657 C CA . GLU A 1 207 ? -36.191 18.813 42.450 1.00 82.95 204 GLU A CA 1
ATOM 1658 C C . GLU A 1 207 ? -35.958 18.112 41.110 1.00 93.42 204 GLU A C 1
ATOM 1659 O O . GLU A 1 207 ? -34.853 18.151 40.570 1.00 74.22 204 GLU A O 1
ATOM 1665 N N . ASN A 1 208 ? -36.998 17.481 40.573 1.00 92.17 205 ASN A N 1
ATOM 1666 C CA . ASN A 1 208 ? -36.879 16.746 39.316 1.00 89.86 205 ASN A CA 1
ATOM 1667 C C . ASN A 1 208 ? -36.604 17.653 38.118 1.00 97.81 205 ASN A C 1
ATOM 1668 O O . ASN A 1 208 ? -36.025 17.218 37.121 1.00 107.06 205 ASN A O 1
ATOM 1673 N N . ILE A 1 209 ? -37.025 18.909 38.216 1.00 93.31 206 ILE A N 1
ATOM 1674 C CA . ILE A 1 209 ? -36.765 19.884 37.162 1.00 86.82 206 ILE A CA 1
ATOM 1675 C C . ILE A 1 209 ? -35.464 20.630 37.449 1.00 80.78 206 ILE A C 1
ATOM 1676 O O . ILE A 1 209 ? -34.736 21.010 36.533 1.00 71.11 206 ILE A O 1
ATOM 1681 N N . ALA A 1 210 ? -35.169 20.814 38.732 1.00 88.16 207 ALA A N 1
ATOM 1682 C CA . ALA A 1 210 ? -33.966 21.521 39.155 1.00 79.78 207 ALA A CA 1
ATOM 1683 C C . ALA A 1 210 ? -32.697 20.728 38.847 1.00 89.23 207 ALA A C 1
ATOM 1684 O O . ALA A 1 210 ? -31.617 21.303 38.709 1.00 98.60 207 ALA A O 1
ATOM 1686 N N . LYS A 1 211 ? -32.827 19.408 38.741 1.00 85.78 208 LYS A N 1
ATOM 1687 C CA . LYS A 1 211 ? -31.686 18.554 38.426 1.00 82.79 208 LYS A CA 1
ATOM 1688 C C . LYS A 1 211 ? -31.293 18.673 36.956 1.00 90.11 208 LYS A C 1
ATOM 1689 O O . LYS A 1 211 ? -30.193 18.280 36.566 1.00 96.74 208 LYS A O 1
ATOM 1695 N N . GLN A 1 212 ? -32.196 19.219 36.147 1.00 78.67 209 GLN A N 1
ATOM 1696 C CA . GLN A 1 212 ? -31.947 19.370 34.717 1.00 98.32 209 GLN A CA 1
ATOM 1697 C C . GLN A 1 212 ? -31.473 20.778 34.365 1.00 78.91 209 GLN A C 1
ATOM 1698 O O . GLN A 1 212 ? -31.123 21.054 33.216 1.00 81.87 209 GLN A O 1
ATOM 1704 N N . LEU A 1 213 ? -31.464 21.665 35.356 1.00 71.43 210 LEU A N 1
ATOM 1705 C CA . LEU A 1 213 ? -31.036 23.042 35.140 1.00 66.16 210 LEU A CA 1
ATOM 1706 C C . LEU A 1 213 ? -29.637 23.288 35.696 1.00 90.49 210 LEU A C 1
ATOM 1707 O O . LEU A 1 213 ? -29.437 23.303 36.911 1.00 90.17 210 LEU A O 1
ATOM 1712 N N . TYR A 1 214 ? -28.672 23.480 34.801 1.00 65.44 211 TYR A N 1
ATOM 1713 C CA . TYR A 1 214 ? -27.302 23.781 35.201 1.00 77.36 211 TYR A CA 1
ATOM 1714 C C . TYR A 1 214 ? -27.118 25.289 35.357 1.00 85.07 211 TYR A C 1
ATOM 1715 O O . TYR A 1 214 ? -27.216 26.033 34.382 1.00 103.35 211 TYR A O 1
ATOM 1724 N N . VAL A 1 215 ? -26.851 25.739 36.580 1.00 75.61 212 VAL A N 1
ATOM 1725 C CA . VAL A 1 215 ? -26.749 27.170 36.854 1.00 87.42 212 VAL A CA 1
ATOM 1726 C C . VAL A 1 215 ? -25.347 27.602 37.275 1.00 90.67 212 VAL A C 1
ATOM 1727 O O . VAL A 1 215 ? -24.540 26.790 37.729 1.00 91.83 212 VAL A O 1
ATOM 1731 N N . THR A 1 216 ? -25.069 28.893 37.117 1.00 96.82 213 THR A N 1
ATOM 1732 C CA . THR A 1 216 ? -23.814 29.477 37.575 1.00 95.98 213 THR A CA 1
ATOM 1733 C C . THR A 1 216 ? -24.104 30.560 38.610 1.00 108.11 213 THR A C 1
ATOM 1734 O O . THR A 1 216 ? -24.978 31.405 38.409 1.00 100.56 213 THR A O 1
ATOM 1738 N N . ALA A 1 217 ? -23.370 30.528 39.717 1.00 108.13 214 ALA A N 1
ATOM 1739 C CA . ALA A 1 217 ? -23.640 31.419 40.838 1.00 106.47 214 ALA A CA 1
ATOM 1740 C C . ALA A 1 217 ? -23.297 32.871 40.531 1.00 122.58 214 ALA A C 1
ATOM 1741 O O . ALA A 1 217 ? -22.222 33.170 40.009 1.00 97.61 214 ALA A O 1
ATOM 1743 N N . LEU A 1 218 ? -24.235 33.758 40.858 1.00 136.03 215 LEU A N 1
ATOM 1744 C CA . LEU A 1 218 ? -24.015 35.203 40.838 1.00 122.15 215 LEU A CA 1
ATOM 1745 C C . LEU A 1 218 ? -23.495 35.709 39.496 1.00 108.19 215 LEU A C 1
ATOM 1746 O O . LEU A 1 218 ? -24.232 35.746 38.512 1.00 99.32 215 LEU A O 1
ATOM 1751 N N . GLU B 1 9 ? -39.243 -3.508 64.999 1.00 195.56 6 GLU B N 1
ATOM 1752 C CA . GLU B 1 9 ? -40.395 -3.277 65.862 1.00 199.63 6 GLU B CA 1
ATOM 1753 C C . GLU B 1 9 ? -41.260 -2.140 65.333 1.00 205.54 6 GLU B C 1
ATOM 1754 O O . GLU B 1 9 ? -42.183 -2.363 64.549 1.00 201.39 6 GLU B O 1
ATOM 1760 N N . ASP B 1 10 ? -40.953 -0.920 65.762 1.00 204.08 7 ASP B N 1
ATOM 1761 C CA . ASP B 1 10 ? -41.663 0.264 65.289 1.00 201.41 7 ASP B CA 1
ATOM 1762 C C . ASP B 1 10 ? -41.195 0.627 63.887 1.00 209.75 7 ASP B C 1
ATOM 1763 O O . ASP B 1 10 ? -41.706 1.559 63.265 1.00 201.14 7 ASP B O 1
ATOM 1768 N N . TYR B 1 11 ? -40.211 -0.123 63.402 1.00 214.54 8 TYR B N 1
ATOM 1769 C CA . TYR B 1 11 ? -39.629 0.101 62.090 1.00 218.39 8 TYR B CA 1
ATOM 1770 C C . TYR B 1 11 ? -40.192 -0.914 61.100 1.00 213.02 8 TYR B C 1
ATOM 1771 O O . TYR B 1 11 ? -40.050 -0.763 59.886 1.00 218.45 8 TYR B O 1
ATOM 1780 N N . LEU B 1 12 ? -40.837 -1.947 61.635 1.00 204.79 9 LEU B N 1
ATOM 1781 C CA . LEU B 1 12 ? -41.600 -2.890 60.825 1.00 206.34 9 LEU B CA 1
ATOM 1782 C C . LEU B 1 12 ? -42.944 -2.252 60.488 1.00 201.88 9 LEU B C 1
ATOM 1783 O O . LEU B 1 12 ? -43.680 -2.725 59.624 1.00 188.65 9 LEU B O 1
ATOM 1788 N N . LYS B 1 13 ? -43.248 -1.160 61.181 1.00 202.62 10 LYS B N 1
ATOM 1789 C CA . LYS B 1 13 ? -44.460 -0.394 60.931 1.00 196.00 10 LYS B CA 1
ATOM 1790 C C . LYS B 1 13 ? -44.444 0.222 59.533 1.00 198.08 10 LYS B C 1
ATOM 1791 O O . LYS B 1 13 ? -45.495 0.486 58.947 1.00 190.55 10 LYS B O 1
ATOM 1797 N N . CYS B 1 14 ? -43.247 0.435 58.994 1.00 198.38 11 CYS B N 1
ATOM 1798 C CA . CYS B 1 14 ? -43.102 1.155 57.735 1.00 191.08 11 CYS B CA 1
ATOM 1799 C C . CYS B 1 14 ? -42.746 0.261 56.548 1.00 186.06 11 CYS B C 1
ATOM 1800 O O . CYS B 1 14 ? -42.656 0.741 55.418 1.00 190.52 11 CYS B O 1
ATOM 1803 N N . ILE B 1 15 ? -42.543 -1.030 56.795 1.00 179.18 12 ILE B N 1
ATOM 1804 C CA . ILE B 1 15 ? -42.419 -1.984 55.696 1.00 175.45 12 ILE B CA 1
ATOM 1805 C C . ILE B 1 15 ? -43.811 -2.163 55.098 1.00 184.43 12 ILE B C 1
ATOM 1806 O O . ILE B 1 15 ? -43.968 -2.567 53.946 1.00 192.35 12 ILE B O 1
ATOM 1811 N N . TYR B 1 16 ? -44.816 -1.840 55.907 1.00 181.41 13 TYR B N 1
ATOM 1812 C CA . TYR B 1 16 ? -46.208 -1.831 55.486 1.00 173.76 13 TYR B CA 1
ATOM 1813 C C . TYR B 1 16 ? -46.531 -0.509 54.798 1.00 181.22 13 TYR B C 1
ATOM 1814 O O . TYR B 1 16 ? -47.441 -0.430 53.971 1.00 182.53 13 TYR B O 1
ATOM 1823 N N . GLU B 1 17 ? -45.771 0.527 55.141 1.00 178.23 14 GLU B N 1
ATOM 1824 C CA . GLU B 1 17 ? -45.985 1.854 54.579 1.00 178.39 14 GLU B CA 1
ATOM 1825 C C . GLU B 1 17 ? -45.355 1.974 53.195 1.00 184.94 14 GLU B C 1
ATOM 1826 O O . GLU B 1 17 ? -45.873 2.681 52.330 1.00 177.97 14 GLU B O 1
ATOM 1832 N N . ILE B 1 18 ? -44.236 1.286 52.989 1.00 190.72 15 ILE B N 1
ATOM 1833 C CA . ILE B 1 18 ? -43.626 1.222 51.666 1.00 183.15 15 ILE B CA 1
ATOM 1834 C C . ILE B 1 18 ? -44.270 0.092 50.871 1.00 184.13 15 ILE B C 1
ATOM 1835 O O . ILE B 1 18 ? -44.114 0.004 49.653 1.00 185.82 15 ILE B O 1
ATOM 1840 N N . GLY B 1 19 ? -44.995 -0.770 51.578 1.00 185.99 16 GLY B N 1
ATOM 1841 C CA . GLY B 1 19 ? -45.818 -1.782 50.945 1.00 180.19 16 GLY B CA 1
ATOM 1842 C C . GLY B 1 19 ? -47.120 -1.143 50.510 1.00 182.84 16 GLY B C 1
ATOM 1843 O O . GLY B 1 19 ? -47.911 -1.734 49.775 1.00 185.23 16 GLY B O 1
ATOM 1844 N N . GLU B 1 20 ? -47.283 0.088 50.964 1.00 181.02 17 GLU B N 1
ATOM 1845 C CA . GLU B 1 20 ? -48.421 0.888 50.589 1.00 188.35 17 GLU B CA 1
ATOM 1846 C C . GLU B 1 20 ? -48.128 1.496 49.211 1.00 191.68 17 GLU B C 1
ATOM 1847 O O . GLU B 1 20 ? -48.945 2.236 48.684 1.00 199.38 17 GLU B O 1
ATOM 1853 N N . GLN B 1 21 ? -46.962 1.173 48.641 1.00 192.05 18 GLN B N 1
ATOM 1854 C CA . GLN B 1 21 ? -46.524 1.659 47.330 1.00 190.07 18 GLN B CA 1
ATOM 1855 C C . GLN B 1 21 ? -45.881 3.040 47.427 1.00 190.80 18 GLN B C 1
ATOM 1856 O O . GLN B 1 21 ? -45.468 3.624 46.431 1.00 181.98 18 GLN B O 1
ATOM 1862 N N . GLU B 1 22 ? -45.781 3.550 48.645 1.00 197.07 19 GLU B N 1
ATOM 1863 C CA . GLU B 1 22 ? -45.211 4.870 48.866 1.00 188.76 19 GLU B CA 1
ATOM 1864 C C . GLU B 1 22 ? -43.932 5.118 48.075 1.00 182.03 19 GLU B C 1
ATOM 1865 O O . GLU B 1 22 ? -43.942 5.852 47.088 1.00 169.09 19 GLU B O 1
ATOM 1871 N N . THR B 1 26 ? -38.380 -4.696 48.866 1.00 195.52 23 THR B N 1
ATOM 1872 C CA . THR B 1 26 ? -36.979 -5.100 48.825 1.00 212.08 23 THR B CA 1
ATOM 1873 C C . THR B 1 26 ? -36.161 -4.375 49.892 1.00 223.95 23 THR B C 1
ATOM 1874 O O . THR B 1 26 ? -36.714 -3.662 50.728 1.00 221.22 23 THR B O 1
ATOM 1878 N N . ASN B 1 27 ? -34.844 -4.556 49.852 1.00 226.08 24 ASN B N 1
ATOM 1879 C CA . ASN B 1 27 ? -33.956 -4.016 50.879 1.00 225.26 24 ASN B CA 1
ATOM 1880 C C . ASN B 1 27 ? -33.603 -2.545 50.678 1.00 229.09 24 ASN B C 1
ATOM 1881 O O . ASN B 1 27 ? -33.587 -1.769 51.634 1.00 226.17 24 ASN B O 1
ATOM 1886 N N . LYS B 1 28 ? -33.311 -2.170 49.436 1.00 236.29 25 LYS B N 1
ATOM 1887 C CA . LYS B 1 28 ? -32.873 -0.812 49.123 1.00 238.51 25 LYS B CA 1
ATOM 1888 C C . LYS B 1 28 ? -33.953 0.221 49.435 1.00 243.76 25 LYS B C 1
ATOM 1889 O O . LYS B 1 28 ? -33.648 1.380 49.719 1.00 244.27 25 LYS B O 1
ATOM 1895 N N . MET B 1 29 ? -35.212 -0.201 49.383 1.00 239.82 26 MET B N 1
ATOM 1896 C CA . MET B 1 29 ? -36.325 0.683 49.709 1.00 236.27 26 MET B CA 1
ATOM 1897 C C . MET B 1 29 ? -36.418 0.910 51.214 1.00 242.36 26 MET B C 1
ATOM 1898 O O . MET B 1 29 ? -36.883 1.955 51.665 1.00 244.88 26 MET B O 1
ATOM 1903 N N . VAL B 1 30 ? -35.970 -0.075 51.986 1.00 241.98 27 VAL B N 1
ATOM 1904 C CA . VAL B 1 30 ? -36.031 0.000 53.441 1.00 245.90 27 VAL B CA 1
ATOM 1905 C C . VAL B 1 30 ? -35.022 0.997 54.004 1.00 246.77 27 VAL B C 1
ATOM 1906 O O . VAL B 1 30 ? -35.372 1.863 54.806 1.00 248.86 27 VAL B O 1
ATOM 1910 N N . ALA B 1 31 ? -33.771 0.869 53.574 1.00 240.41 28 ALA B N 1
ATOM 1911 C CA . ALA B 1 31 ? -32.687 1.694 54.095 1.00 243.71 28 ALA B CA 1
ATOM 1912 C C . ALA B 1 31 ? -32.850 3.167 53.731 1.00 247.48 28 ALA B C 1
ATOM 1913 O O . ALA B 1 31 ? -32.473 4.049 54.502 1.00 245.69 28 ALA B O 1
ATOM 1915 N N . GLU B 1 32 ? -33.414 3.429 52.557 1.00 247.81 29 GLU B N 1
ATOM 1916 C CA . GLU B 1 32 ? -33.514 4.792 52.048 1.00 247.81 29 GLU B CA 1
ATOM 1917 C C . GLU B 1 32 ? -34.741 5.525 52.587 1.00 249.99 29 GLU B C 1
ATOM 1918 O O . GLU B 1 32 ? -34.737 6.750 52.710 1.00 245.39 29 GLU B O 1
ATOM 1924 N N . LYS B 1 33 ? -35.787 4.773 52.914 1.00 254.83 30 LYS B N 1
ATOM 1925 C CA . LYS B 1 33 ? -37.026 5.369 53.404 1.00 261.52 30 LYS B CA 1
ATOM 1926 C C . LYS B 1 33 ? -36.963 5.677 54.897 1.00 265.22 30 LYS B C 1
ATOM 1927 O O . LYS B 1 33 ? -37.149 6.821 55.311 1.00 269.74 30 LYS B O 1
ATOM 1933 N N . MET B 1 34 ? -36.698 4.652 55.701 1.00 261.54 31 MET B N 1
ATOM 1934 C CA . MET B 1 34 ? -36.718 4.798 57.154 1.00 264.76 31 MET B CA 1
ATOM 1935 C C . MET B 1 34 ? -35.330 4.950 57.763 1.00 260.14 31 MET B C 1
ATOM 1936 O O . MET B 1 34 ? -35.138 4.653 58.943 1.00 264.76 31 MET B O 1
ATOM 1941 N N . HIS B 1 35 ? -34.384 5.434 56.957 1.00 252.77 32 HIS B N 1
ATOM 1942 C CA . HIS B 1 35 ? -32.993 5.664 57.367 1.00 248.39 32 HIS B CA 1
ATOM 1943 C C . HIS B 1 35 ? -32.443 4.593 58.311 1.00 249.62 32 HIS B C 1
ATOM 1944 O O . HIS B 1 35 ? -31.913 4.903 59.378 1.00 246.18 32 HIS B O 1
ATOM 1951 N N . VAL B 1 36 ? -32.577 3.334 57.906 1.00 254.52 33 VAL B N 1
ATOM 1952 C CA . VAL B 1 36 ? -32.094 2.211 58.700 1.00 257.67 33 VAL B CA 1
ATOM 1953 C C . VAL B 1 36 ? -30.692 1.809 58.246 1.00 255.86 33 VAL B C 1
ATOM 1954 O O . VAL B 1 36 ? -30.332 2.007 57.085 1.00 259.70 33 VAL B O 1
ATOM 1958 N N . SER B 1 37 ? -29.905 1.257 59.165 1.00 250.57 34 SER B N 1
ATOM 1959 C CA . SER B 1 37 ? -28.555 0.797 58.852 1.00 261.31 34 SER B CA 1
ATOM 1960 C C . SER B 1 37 ? -28.580 -0.274 57.765 1.00 263.05 34 SER B C 1
ATOM 1961 O O . SER B 1 37 ? -29.296 -1.267 57.883 1.00 265.13 34 SER B O 1
ATOM 1964 N N . ALA B 1 38 ? -27.794 -0.061 56.712 1.00 265.94 35 ALA B N 1
ATOM 1965 C CA . ALA B 1 38 ? -27.751 -0.968 55.563 1.00 258.32 35 ALA B CA 1
ATOM 1966 C C . ALA B 1 38 ? -27.471 -2.435 55.928 1.00 255.01 35 ALA B C 1
ATOM 1967 O O . ALA B 1 38 ? -28.118 -3.331 55.384 1.00 249.79 35 ALA B O 1
ATOM 1969 N N . PRO B 1 39 ? -26.508 -2.697 56.835 1.00 257.95 36 PRO B N 1
ATOM 1970 C CA . PRO B 1 39 ? -26.380 -4.106 57.220 1.00 250.11 36 PRO B CA 1
ATOM 1971 C C . PRO B 1 39 ? -27.526 -4.566 58.118 1.00 249.41 36 PRO B C 1
ATOM 1972 O O . PRO B 1 39 ? -27.842 -5.753 58.148 1.00 245.27 36 PRO B O 1
ATOM 1976 N N . ALA B 1 40 ? -28.142 -3.630 58.834 1.00 255.63 37 ALA B N 1
ATOM 1977 C CA . ALA B 1 40 ? -29.254 -3.953 59.721 1.00 249.26 37 ALA B CA 1
ATOM 1978 C C . ALA B 1 40 ? -30.589 -3.911 58.981 1.00 250.26 37 ALA B C 1
ATOM 1979 O O . ALA B 1 40 ? -31.652 -3.907 59.601 1.00 241.32 37 ALA B O 1
ATOM 1981 N N . VAL B 1 41 ? -30.525 -3.870 57.653 1.00 255.14 38 VAL B N 1
ATOM 1982 C CA . VAL B 1 41 ? -31.721 -3.920 56.820 1.00 246.38 38 VAL B CA 1
ATOM 1983 C C . VAL B 1 41 ? -31.975 -5.350 56.351 1.00 235.16 38 VAL B C 1
ATOM 1984 O O . VAL B 1 41 ? -33.113 -5.820 56.342 1.00 228.88 38 VAL B O 1
ATOM 1988 N N . SER B 1 42 ? -30.904 -6.045 55.981 1.00 233.32 39 SER B N 1
ATOM 1989 C CA . SER B 1 42 ? -31.011 -7.411 55.482 1.00 225.40 39 SER B CA 1
ATOM 1990 C C . SER B 1 42 ? -30.781 -8.448 56.581 1.00 225.78 39 SER B C 1
ATOM 1991 O O . SER B 1 42 ? -31.349 -9.540 56.539 1.00 220.50 39 SER B O 1
ATOM 1994 N N . GLU B 1 43 ? -29.950 -8.106 57.561 1.00 230.58 40 GLU B N 1
ATOM 1995 C CA . GLU B 1 43 ? -29.620 -9.034 58.641 1.00 227.44 40 GLU B CA 1
ATOM 1996 C C . GLU B 1 43 ? -30.618 -8.972 59.798 1.00 223.43 40 GLU B C 1
ATOM 1997 O O . GLU B 1 43 ? -30.550 -9.778 60.724 1.00 217.91 40 GLU B O 1
ATOM 2003 N N . MET B 1 44 ? -31.535 -8.011 59.749 1.00 226.95 41 MET B N 1
ATOM 2004 C CA . MET B 1 44 ? -32.591 -7.915 60.752 1.00 218.59 41 MET B CA 1
ATOM 2005 C C . MET B 1 44 ? -33.752 -8.826 60.365 1.00 223.83 41 MET B C 1
ATOM 2006 O O . MET B 1 44 ? -34.525 -9.269 61.216 1.00 223.07 41 MET B O 1
ATOM 2011 N N . ILE B 1 45 ? -33.851 -9.113 59.071 1.00 228.75 42 ILE B N 1
ATOM 2012 C CA . ILE B 1 45 ? -34.924 -9.940 58.530 1.00 227.93 42 ILE B CA 1
ATOM 2013 C C . ILE B 1 45 ? -34.866 -11.371 59.067 1.00 236.46 42 ILE B C 1
ATOM 2014 O O . ILE B 1 45 ? -35.895 -12.036 59.187 1.00 241.51 42 ILE B O 1
ATOM 2019 N N . LYS B 1 46 ? -33.665 -11.834 59.406 1.00 240.57 43 LYS B N 1
ATOM 2020 C CA . LYS B 1 46 ? -33.473 -13.203 59.884 1.00 245.06 43 LYS B CA 1
ATOM 2021 C C . LYS B 1 46 ? -34.206 -13.460 61.202 1.00 246.18 43 LYS B C 1
ATOM 2022 O O . LYS B 1 46 ? -34.481 -14.607 61.554 1.00 249.45 43 LYS B O 1
ATOM 2028 N N . LYS B 1 47 ? -34.519 -12.388 61.924 1.00 240.89 44 LYS B N 1
ATOM 2029 C CA . LYS B 1 47 ? -35.269 -12.490 63.170 1.00 232.61 44 LYS B CA 1
ATOM 2030 C C . LYS B 1 47 ? -36.765 -12.341 62.909 1.00 233.63 44 LYS B C 1
ATOM 2031 O O . LYS B 1 47 ? -37.592 -12.938 63.600 1.00 229.87 44 LYS B O 1
ATOM 2037 N N . MET B 1 48 ? -37.103 -11.547 61.897 1.00 234.63 45 MET B N 1
ATOM 2038 C CA . MET B 1 48 ? -38.496 -11.256 61.577 1.00 233.04 45 MET B CA 1
ATOM 2039 C C . MET B 1 48 ? -39.169 -12.388 60.802 1.00 236.37 45 MET B C 1
ATOM 2040 O O . MET B 1 48 ? -40.384 -12.565 60.886 1.00 228.51 45 MET B O 1
ATOM 2045 N N . ILE B 1 49 ? -38.384 -13.152 60.048 1.00 247.68 46 ILE B N 1
ATOM 2046 C CA . ILE B 1 49 ? -38.929 -14.282 59.300 1.00 249.17 46 ILE B CA 1
ATOM 2047 C C . ILE B 1 49 ? -39.270 -15.433 60.239 1.00 246.87 46 ILE B C 1
ATOM 2048 O O . ILE B 1 49 ? -40.134 -16.257 59.938 1.00 243.17 46 ILE B O 1
ATOM 2053 N N . SER B 1 50 ? -38.587 -15.482 61.378 1.00 245.46 47 SER B N 1
ATOM 2054 C CA . SER B 1 50 ? -38.822 -16.524 62.367 1.00 242.73 47 SER B CA 1
ATOM 2055 C C . SER B 1 50 ? -40.098 -16.250 63.155 1.00 234.84 47 SER B C 1
ATOM 2056 O O . SER B 1 50 ? -40.358 -15.113 63.553 1.00 227.82 47 SER B O 1
ATOM 2059 N N . GLN B 1 51 ? -40.885 -17.302 63.363 1.00 234.59 48 GLN B N 1
ATOM 2060 C CA . GLN B 1 51 ? -42.132 -17.231 64.122 1.00 227.63 48 GLN B CA 1
ATOM 2061 C C . GLN B 1 51 ? -43.122 -16.234 63.518 1.00 221.28 48 GLN B C 1
ATOM 2062 O O . GLN B 1 51 ? -43.431 -15.207 64.121 1.00 213.05 48 GLN B O 1
ATOM 2068 N N . GLY B 1 52 ? -43.611 -16.546 62.321 1.00 225.49 49 GLY B N 1
ATOM 2069 C CA . GLY B 1 52 ? -44.626 -15.736 61.670 1.00 206.38 49 GLY B CA 1
ATOM 2070 C C . GLY B 1 52 ? -44.098 -14.469 61.025 1.00 207.32 49 GLY B C 1
ATOM 2071 O O . GLY B 1 52 ? -42.994 -14.022 61.337 1.00 218.24 49 GLY B O 1
ATOM 2072 N N . TRP B 1 53 ? -44.908 -13.898 60.132 1.00 196.19 50 TRP B N 1
ATOM 2073 C CA . TRP B 1 53 ? -44.601 -12.663 59.402 1.00 184.60 50 TRP B CA 1
ATOM 2074 C C . TRP B 1 53 ? -43.150 -12.570 58.932 1.00 191.36 50 TRP B C 1
ATOM 2075 O O . TRP B 1 53 ? -42.877 -12.142 57.810 1.00 173.62 50 TRP B O 1
ATOM 2086 N N . ASP B 1 57 ? -38.579 -14.860 48.150 1.00 190.50 54 ASP B N 1
ATOM 2087 C CA . ASP B 1 57 ? -39.953 -15.256 47.867 1.00 204.54 54 ASP B CA 1
ATOM 2088 C C . ASP B 1 57 ? -40.458 -14.570 46.601 1.00 197.35 54 ASP B C 1
ATOM 2089 O O . ASP B 1 57 ? -39.911 -13.551 46.180 1.00 187.31 54 ASP B O 1
ATOM 2094 N N . LYS B 1 58 ? -41.504 -15.129 45.998 1.00 197.46 55 LYS B N 1
ATOM 2095 C CA . LYS B 1 58 ? -42.080 -14.561 44.783 1.00 197.03 55 LYS B CA 1
ATOM 2096 C C . LYS B 1 58 ? -42.862 -13.285 45.114 1.00 204.73 55 LYS B C 1
ATOM 2097 O O . LYS B 1 58 ? -42.731 -12.744 46.213 1.00 208.95 55 LYS B O 1
ATOM 2103 N N . ALA B 1 59 ? -43.669 -12.816 44.163 1.00 205.90 56 ALA B N 1
ATOM 2104 C CA . ALA B 1 59 ? -44.371 -11.536 44.270 1.00 197.76 56 ALA B CA 1
ATOM 2105 C C . ALA B 1 59 ? -43.377 -10.398 44.495 1.00 194.68 56 ALA B C 1
ATOM 2106 O O . ALA B 1 59 ? -42.391 -10.278 43.769 1.00 200.61 56 ALA B O 1
ATOM 2108 N N . LYS B 1 60 ? -43.635 -9.567 45.500 1.00 186.47 57 LYS B N 1
ATOM 2109 C CA . LYS B 1 60 ? -42.732 -8.465 45.817 1.00 178.25 57 LYS B CA 1
ATOM 2110 C C . LYS B 1 60 ? -41.578 -8.921 46.701 1.00 183.88 57 LYS B C 1
ATOM 2111 O O . LYS B 1 60 ? -41.312 -10.117 46.825 1.00 190.43 57 LYS B O 1
ATOM 2117 N N . GLY B 1 61 ? -40.896 -7.956 47.311 1.00 180.32 58 GLY B N 1
ATOM 2118 C CA . GLY B 1 61 ? -39.740 -8.240 48.140 1.00 188.22 58 GLY B CA 1
ATOM 2119 C C . GLY B 1 61 ? -40.056 -9.117 49.334 1.00 194.21 58 GLY B C 1
ATOM 2120 O O . GLY B 1 61 ? -39.375 -10.113 49.581 1.00 196.27 58 GLY B O 1
ATOM 2121 N N . TYR B 1 62 ? -41.093 -8.746 50.078 1.00 203.19 59 TYR B N 1
ATOM 2122 C CA . TYR B 1 62 ? -41.459 -9.465 51.292 1.00 200.49 59 TYR B CA 1
ATOM 2123 C C . TYR B 1 62 ? -42.974 -9.582 51.450 1.00 192.43 59 TYR B C 1
ATOM 2124 O O . TYR B 1 62 ? -43.730 -8.740 50.963 1.00 188.40 59 TYR B O 1
ATOM 2133 N N . LEU B 1 63 ? -43.406 -10.636 52.133 1.00 187.21 60 LEU B N 1
ATOM 2134 C CA . LEU B 1 63 ? -44.819 -10.859 52.409 1.00 182.88 60 LEU B CA 1
ATOM 2135 C C . LEU B 1 63 ? -45.018 -11.188 53.886 1.00 180.69 60 LEU B C 1
ATOM 2136 O O . LEU B 1 63 ? -44.480 -12.180 54.378 1.00 184.24 60 LEU B O 1
ATOM 2141 N N . LEU B 1 64 ? -45.773 -10.353 54.596 1.00 175.63 61 LEU B N 1
ATOM 2142 C CA . LEU B 1 64 ? -46.047 -10.606 56.006 1.00 179.84 61 LEU B CA 1
ATOM 2143 C C . LEU B 1 64 ? -47.267 -11.514 56.157 1.00 191.38 61 LEU B C 1
ATOM 2144 O O . LEU B 1 64 ? -48.162 -11.521 55.313 1.00 191.19 61 LEU B O 1
ATOM 2149 N N . LYS B 1 65 ? -47.277 -12.303 57.226 1.00 193.24 62 LYS B N 1
ATOM 2150 C CA . LYS B 1 65 ? -48.364 -13.240 57.492 1.00 196.41 62 LYS B CA 1
ATOM 2151 C C . LYS B 1 65 ? -49.496 -12.537 58.236 1.00 194.89 62 LYS B C 1
ATOM 2152 O O . LYS B 1 65 ? -49.346 -11.391 58.661 1.00 192.00 62 LYS B O 1
ATOM 2158 N N . ASP B 1 66 ? -50.625 -13.224 58.395 1.00 202.38 63 ASP B N 1
ATOM 2159 C CA . ASP B 1 66 ? -51.736 -12.694 59.179 1.00 204.31 63 ASP B CA 1
ATOM 2160 C C . ASP B 1 66 ? -51.323 -12.507 60.634 1.00 194.94 63 ASP B C 1
ATOM 2161 O O . ASP B 1 66 ? -51.955 -11.758 61.380 1.00 191.90 63 ASP B O 1
ATOM 2166 N N . LYS B 1 67 ? -50.261 -13.201 61.031 1.00 186.43 64 LYS B N 1
ATOM 2167 C CA . LYS B 1 67 ? -49.664 -13.013 62.345 1.00 179.85 64 LYS B CA 1
ATOM 2168 C C . LYS B 1 67 ? -49.035 -11.626 62.450 1.00 182.12 64 LYS B C 1
ATOM 2169 O O . LYS B 1 67 ? -48.880 -11.087 63.544 1.00 179.32 64 LYS B O 1
ATOM 2175 N N . GLY B 1 68 ? -48.675 -11.053 61.303 1.00 178.74 65 GLY B N 1
ATOM 2176 C CA . GLY B 1 68 ? -48.047 -9.742 61.258 1.00 172.19 65 GLY B CA 1
ATOM 2177 C C . GLY B 1 68 ? -49.007 -8.605 60.948 1.00 165.04 65 GLY B C 1
ATOM 2178 O O . GLY B 1 68 ? -48.935 -7.537 61.561 1.00 166.14 65 GLY B O 1
ATOM 2179 N N . TYR B 1 69 ? -49.898 -8.834 59.985 1.00 169.26 66 TYR B N 1
ATOM 2180 C CA . TYR B 1 69 ? -50.896 -7.845 59.581 1.00 162.94 66 TYR B CA 1
ATOM 2181 C C . TYR B 1 69 ? -51.790 -7.428 60.749 1.00 163.32 66 TYR B C 1
ATOM 2182 O O . TYR B 1 69 ? -52.185 -6.266 60.862 1.00 148.19 66 TYR B O 1
ATOM 2191 N N . ALA B 1 70 ? -52.115 -8.387 61.610 1.00 173.69 67 ALA B N 1
ATOM 2192 C CA . ALA B 1 70 ? -52.989 -8.129 62.744 1.00 164.38 67 ALA B CA 1
ATOM 2193 C C . ALA B 1 70 ? -52.256 -7.355 63.835 1.00 155.26 67 ALA B C 1
ATOM 2194 O O . ALA B 1 70 ? -52.861 -6.566 64.554 1.00 153.50 67 ALA B O 1
ATOM 2196 N N . LEU B 1 71 ? -50.951 -7.578 63.950 1.00 147.62 68 LEU B N 1
ATOM 2197 C CA . LEU B 1 71 ? -50.169 -6.950 65.007 1.00 140.35 68 LEU B CA 1
ATOM 2198 C C . LEU B 1 71 ? -49.960 -5.452 64.750 1.00 143.04 68 LEU B C 1
ATOM 2199 O O . LEU B 1 71 ? -50.108 -4.645 65.666 1.00 140.57 68 LEU B O 1
ATOM 2204 N N . VAL B 1 72 ? -49.622 -5.077 63.519 1.00 140.61 69 VAL B N 1
ATOM 2205 C CA . VAL B 1 72 ? -49.384 -3.668 63.204 1.00 131.90 69 VAL B CA 1
ATOM 2206 C C . VAL B 1 72 ? -50.679 -2.850 63.320 1.00 136.07 69 VAL B C 1
ATOM 2207 O O . VAL B 1 72 ? -50.645 -1.655 63.635 1.00 132.23 69 VAL B O 1
ATOM 2211 N N . ALA B 1 73 ? -51.817 -3.501 63.093 1.00 128.61 70 ALA B N 1
ATOM 2212 C CA . ALA B 1 73 ? -53.112 -2.849 63.252 1.00 113.76 70 ALA B CA 1
ATOM 2213 C C . ALA B 1 73 ? -53.321 -2.398 64.695 1.00 113.55 70 ALA B C 1
ATOM 2214 O O . ALA B 1 73 ? -53.948 -1.369 64.946 1.00 114.34 70 ALA B O 1
ATOM 2216 N N . ASN B 1 74 ? -52.785 -3.167 65.638 1.00 123.49 71 ASN B N 1
ATOM 2217 C CA . ASN B 1 74 ? -52.861 -2.815 67.051 1.00 112.51 71 ASN B CA 1
ATOM 2218 C C . ASN B 1 74 ? -51.884 -1.690 67.394 1.00 109.52 71 ASN B C 1
ATOM 2219 O O . ASN B 1 74 ? -52.114 -0.915 68.322 1.00 111.39 71 ASN B O 1
ATOM 2224 N N . LEU B 1 75 ? -50.793 -1.604 66.636 1.00 111.58 72 LEU B N 1
ATOM 2225 C CA . LEU B 1 75 ? -49.809 -0.541 66.824 1.00 116.64 72 LEU B CA 1
ATOM 2226 C C . LEU B 1 75 ? -50.367 0.810 66.384 1.00 114.09 72 LEU B C 1
ATOM 2227 O O . LEU B 1 75 ? -50.235 1.806 67.098 1.00 108.43 72 LEU B O 1
ATOM 2232 N N . TYR B 1 76 ? -50.983 0.842 65.205 1.00 107.04 73 TYR B N 1
ATOM 2233 C CA . TYR B 1 76 ? -51.625 2.057 64.714 1.00 109.63 73 TYR B CA 1
ATOM 2234 C C . TYR B 1 76 ? -52.828 2.400 65.580 1.00 114.15 73 TYR B C 1
ATOM 2235 O O . TYR B 1 76 ? -53.173 3.571 65.752 1.00 110.04 73 TYR B O 1
ATOM 2244 N N . ARG B 1 77 ? -53.459 1.364 66.122 1.00 106.76 74 ARG B N 1
ATOM 2245 C CA . ARG B 1 77 ? -54.586 1.536 67.022 1.00 87.63 74 ARG B CA 1
ATOM 2246 C C . ARG B 1 77 ? -54.168 2.299 68.274 1.00 93.21 74 ARG B C 1
ATOM 2247 O O . ARG B 1 77 ? -54.803 3.284 68.644 1.00 94.36 74 ARG B O 1
ATOM 2255 N N . LYS B 1 78 ? -53.099 1.836 68.917 1.00 95.19 75 LYS B N 1
ATOM 2256 C CA . LYS B 1 78 ? -52.521 2.527 70.066 1.00 97.55 75 LYS B CA 1
ATOM 2257 C C . LYS B 1 78 ? -52.171 3.967 69.723 1.00 93.87 75 LYS B C 1
ATOM 2258 O O . LYS B 1 78 ? -52.522 4.895 70.451 1.00 80.52 75 LYS B O 1
ATOM 2264 N N . HIS B 1 79 ? -51.478 4.134 68.601 1.00 79.37 76 HIS B N 1
ATOM 2265 C CA . HIS B 1 79 ? -50.965 5.431 68.183 1.00 93.64 76 HIS B CA 1
ATOM 2266 C C . HIS B 1 79 ? -52.069 6.465 67.981 1.00 86.12 76 HIS B C 1
ATOM 2267 O O . HIS B 1 79 ? -52.056 7.529 68.598 1.00 80.82 76 HIS B O 1
ATOM 2274 N N . ARG B 1 80 ? -53.028 6.145 67.121 1.00 94.28 77 ARG B N 1
ATOM 2275 C CA . ARG B 1 80 ? -54.057 7.106 66.744 1.00 92.56 77 ARG B CA 1
ATOM 2276 C C . ARG B 1 80 ? -55.063 7.354 67.866 1.00 94.72 77 ARG B C 1
ATOM 2277 O O . ARG B 1 80 ? -55.566 8.467 68.009 1.00 90.47 77 ARG B O 1
ATOM 2285 N N . LEU B 1 81 ? -55.342 6.331 68.670 1.00 86.53 78 LEU B N 1
ATOM 2286 C CA . LEU B 1 81 ? -56.235 6.495 69.815 1.00 83.00 78 LEU B CA 1
ATOM 2287 C C . LEU B 1 81 ? -55.647 7.466 70.825 1.00 86.25 78 LEU B C 1
ATOM 2288 O O . LEU B 1 81 ? -56.354 8.317 71.363 1.00 92.70 78 LEU B O 1
ATOM 2293 N N . ILE B 1 82 ? -54.349 7.330 71.079 1.00 94.47 79 ILE B N 1
ATOM 2294 C CA . ILE B 1 82 ? -53.647 8.234 71.981 1.00 104.93 79 ILE B CA 1
ATOM 2295 C C . ILE B 1 82 ? -53.639 9.644 71.406 1.00 105.84 79 ILE B C 1
ATOM 2296 O O . ILE B 1 82 ? -53.830 10.619 72.137 1.00 107.02 79 ILE B O 1
ATOM 2301 N N . GLU B 1 83 ? -53.434 9.741 70.095 1.00 88.55 80 GLU B N 1
ATOM 2302 C CA . GLU B 1 83 ? -53.476 11.026 69.407 1.00 94.31 80 GLU B CA 1
ATOM 2303 C C . GLU B 1 83 ? -54.826 11.701 69.591 1.00 95.48 80 GLU B C 1
ATOM 2304 O O . GLU B 1 83 ? -54.887 12.882 69.919 1.00 104.59 80 GLU B O 1
ATOM 2310 N N . VAL B 1 84 ? -55.904 10.954 69.367 1.00 95.78 81 VAL B N 1
ATOM 2311 C CA . VAL B 1 84 ? -57.253 11.472 69.580 1.00 99.31 81 VAL B CA 1
ATOM 2312 C C . VAL B 1 84 ? -57.413 12.010 70.999 1.00 96.90 81 VAL B C 1
ATOM 2313 O O . VAL B 1 84 ? -57.986 13.077 71.207 1.00 90.48 81 VAL B O 1
ATOM 2317 N N . PHE B 1 85 ? -56.892 11.269 71.971 1.00 97.12 82 PHE B N 1
ATOM 2318 C CA . PHE B 1 85 ? -57.006 11.657 73.370 1.00 95.84 82 PHE B CA 1
ATOM 2319 C C . PHE B 1 85 ? -56.235 12.940 73.663 1.00 106.13 82 PHE B C 1
ATOM 2320 O O . PHE B 1 85 ? -56.757 13.855 74.298 1.00 93.19 82 PHE B O 1
ATOM 2328 N N . LEU B 1 86 ? -54.993 13.003 73.194 1.00 99.76 83 LEU B N 1
ATOM 2329 C CA . LEU B 1 86 ? -54.147 14.167 73.432 1.00 83.02 83 LEU B CA 1
ATOM 2330 C C . LEU B 1 86 ? -54.717 15.429 72.783 1.00 116.35 83 LEU B C 1
ATOM 2331 O O . LEU B 1 86 ? -54.933 16.435 73.458 1.00 113.28 83 LEU B O 1
ATOM 2336 N N . ILE B 1 87 ? -54.967 15.371 71.477 1.00 113.59 84 ILE B N 1
ATOM 2337 C CA . ILE B 1 87 ? -55.426 16.541 70.730 1.00 107.54 84 ILE B CA 1
ATOM 2338 C C . ILE B 1 87 ? -56.837 16.993 71.117 1.00 120.84 84 ILE B C 1
ATOM 2339 O O . ILE B 1 87 ? -57.053 18.162 71.439 1.00 134.25 84 ILE B O 1
ATOM 2344 N N . HIS B 1 88 ? -57.792 16.068 71.093 1.00 112.95 85 HIS B N 1
ATOM 2345 C CA . HIS B 1 88 ? -59.197 16.428 71.258 1.00 119.29 85 HIS B CA 1
ATOM 2346 C C . HIS B 1 88 ? -59.588 16.674 72.717 1.00 115.37 85 HIS B C 1
ATOM 2347 O O . HIS B 1 88 ? -60.462 17.494 72.999 1.00 130.35 85 HIS B O 1
ATOM 2354 N N . GLN B 1 89 ? -58.941 15.970 73.641 1.00 117.95 86 GLN B N 1
ATOM 2355 C CA . GLN B 1 89 ? -59.302 16.066 75.053 1.00 116.69 86 GLN B CA 1
ATOM 2356 C C . GLN B 1 89 ? -58.302 16.885 75.870 1.00 112.64 86 GLN B C 1
ATOM 2357 O O . GLN B 1 89 ? -58.697 17.672 76.730 1.00 107.96 86 GLN B O 1
ATOM 2363 N N . LEU B 1 90 ? -57.013 16.701 75.602 1.00 106.65 87 LEU B N 1
ATOM 2364 C CA . LEU B 1 90 ? -55.975 17.360 76.391 1.00 110.07 87 LEU B CA 1
ATOM 2365 C C . LEU B 1 90 ? -55.429 18.625 75.730 1.00 113.73 87 LEU B C 1
ATOM 2366 O O . LEU B 1 90 ? -54.522 19.264 76.264 1.00 121.16 87 LEU B O 1
ATOM 2371 N N . GLY B 1 91 ? -55.981 18.982 74.574 1.00 115.94 88 GLY B N 1
ATOM 2372 C CA . GLY B 1 91 ? -55.596 20.200 73.881 1.00 112.31 88 GLY B CA 1
ATOM 2373 C C . GLY B 1 91 ? -54.122 20.280 73.525 1.00 103.50 88 GLY B C 1
ATOM 2374 O O . GLY B 1 91 ? -53.513 21.346 73.599 1.00 126.56 88 GLY B O 1
ATOM 2375 N N . TYR B 1 92 ? -53.549 19.145 73.141 1.00 101.61 89 TYR B N 1
ATOM 2376 C CA . TYR B 1 92 ? -52.144 19.079 72.755 1.00 111.65 89 TYR B CA 1
ATOM 2377 C C . TYR B 1 92 ? -51.889 19.739 71.404 1.00 125.98 89 TYR B C 1
ATOM 2378 O O . TYR B 1 92 ? -52.807 19.916 70.603 1.00 118.80 89 TYR B O 1
ATOM 2387 N N . ASN B 1 93 ? -50.634 20.102 71.159 1.00 117.15 90 ASN B N 1
ATOM 2388 C CA . ASN B 1 93 ? -50.218 20.571 69.845 1.00 102.58 90 ASN B CA 1
ATOM 2389 C C . ASN B 1 93 ? -49.176 19.627 69.251 1.00 116.89 90 ASN B C 1
ATOM 2390 O O . ASN B 1 93 ? -48.701 18.717 69.930 1.00 124.05 90 ASN B O 1
ATOM 2395 N N . THR B 1 94 ? -48.821 19.856 67.991 1.00 114.46 91 THR B N 1
ATOM 2396 C CA . THR B 1 94 ? -47.978 18.931 67.233 1.00 125.86 91 THR B CA 1
ATOM 2397 C C . THR B 1 94 ? -46.636 18.611 67.892 1.00 132.70 91 THR B C 1
ATOM 2398 O O . THR B 1 94 ? -46.171 17.472 67.835 1.00 140.38 91 THR B O 1
ATOM 2402 N N . GLN B 1 95 ? -46.013 19.611 68.509 1.00 135.19 92 GLN B N 1
ATOM 2403 C CA . GLN B 1 95 ? -44.725 19.410 69.168 1.00 142.68 92 GLN B CA 1
ATOM 2404 C C . GLN B 1 95 ? -44.866 18.492 70.377 1.00 147.14 92 GLN B C 1
ATOM 2405 O O . GLN B 1 95 ? -44.141 17.504 70.507 1.00 146.85 92 GLN B O 1
ATOM 2411 N N . GLU B 1 96 ? -45.803 18.830 71.258 1.00 136.76 93 GLU B N 1
ATOM 2412 C CA . GLU B 1 96 ? -46.054 18.048 72.463 1.00 125.02 93 GLU B CA 1
ATOM 2413 C C . GLU B 1 96 ? -46.464 16.619 72.121 1.00 129.60 93 GLU B C 1
ATOM 2414 O O . GLU B 1 96 ? -46.077 15.673 72.805 1.00 139.57 93 GLU B O 1
ATOM 2420 N N . VAL B 1 97 ? -47.243 16.470 71.055 1.00 128.68 94 VAL B N 1
ATOM 2421 C CA . VAL B 1 97 ? -47.685 15.158 70.598 1.00 118.64 94 VAL B CA 1
ATOM 2422 C C . VAL B 1 97 ? -46.510 14.307 70.125 1.00 120.73 94 VAL B C 1
ATOM 2423 O O . VAL B 1 97 ? -46.398 13.134 70.479 1.00 125.95 94 VAL B O 1
ATOM 2427 N N . HIS B 1 98 ? -45.628 14.910 69.335 1.00 138.31 95 HIS B N 1
ATOM 2428 C CA . HIS B 1 98 ? -44.480 14.199 68.784 1.00 154.95 95 HIS B CA 1
ATOM 2429 C C . HIS B 1 98 ? -43.504 13.763 69.875 1.00 152.85 95 HIS B C 1
ATOM 2430 O O . HIS B 1 98 ? -42.737 12.818 69.690 1.00 159.36 95 HIS B O 1
ATOM 2437 N N . GLN B 1 99 ? -43.541 14.452 71.010 1.00 144.35 96 GLN B N 1
ATOM 2438 C CA . GLN B 1 99 ? -42.662 14.133 72.129 1.00 140.25 96 GLN B CA 1
ATOM 2439 C C . GLN B 1 99 ? -43.305 13.158 73.110 1.00 138.07 96 GLN B C 1
ATOM 2440 O O . GLN B 1 99 ? -42.609 12.398 73.783 1.00 138.64 96 GLN B O 1
ATOM 2446 N N . GLU B 1 100 ? -44.632 13.179 73.185 1.00 146.26 97 GLU B N 1
ATOM 2447 C CA . GLU B 1 100 ? -45.349 12.412 74.201 1.00 136.07 97 GLU B CA 1
ATOM 2448 C C . GLU B 1 100 ? -45.920 11.096 73.674 1.00 128.19 97 GLU B C 1
ATOM 2449 O O . GLU B 1 100 ? -45.770 10.053 74.310 1.00 140.92 97 GLU B O 1
ATOM 2455 N N . ALA B 1 101 ? -46.572 11.153 72.516 1.00 131.12 98 ALA B N 1
ATOM 2456 C CA . ALA B 1 101 ? -47.327 10.014 71.990 1.00 123.98 98 ALA B CA 1
ATOM 2457 C C . ALA B 1 101 ? -46.468 8.776 71.736 1.00 128.24 98 ALA B C 1
ATOM 2458 O O . ALA B 1 101 ? -46.884 7.658 72.040 1.00 140.16 98 ALA B O 1
ATOM 2460 N N . GLU B 1 102 ? -45.277 8.977 71.178 1.00 123.20 99 GLU B N 1
ATOM 2461 C CA . GLU B 1 102 ? -44.392 7.865 70.839 1.00 127.97 99 GLU B CA 1
ATOM 2462 C C . GLU B 1 102 ? -43.991 7.060 72.074 1.00 135.31 99 GLU B C 1
ATOM 2463 O O . GLU B 1 102 ? -43.815 5.844 72.004 1.00 135.80 99 GLU B O 1
ATOM 2469 N N . VAL B 1 103 ? -43.856 7.743 73.206 1.00 137.71 100 VAL B N 1
ATOM 2470 C CA . VAL B 1 103 ? -43.499 7.085 74.457 1.00 138.22 100 VAL B CA 1
ATOM 2471 C C . VAL B 1 103 ? -44.723 6.439 75.099 1.00 122.43 100 VAL B C 1
ATOM 2472 O O . VAL B 1 103 ? -44.642 5.332 75.634 1.00 132.25 100 VAL B O 1
ATOM 2476 N N . LEU B 1 104 ? -45.855 7.135 75.037 1.00 108.65 101 LEU B N 1
ATOM 2477 C CA . LEU B 1 104 ? -47.100 6.643 75.621 1.00 114.80 101 LEU B CA 1
ATOM 2478 C C . LEU B 1 104 ? -47.517 5.300 75.036 1.00 114.12 101 LEU B C 1
ATOM 2479 O O . LEU B 1 104 ? -47.879 4.384 75.771 1.00 111.55 101 LEU B O 1
ATOM 2484 N N . GLU B 1 105 ? -47.456 5.185 73.713 1.00 108.47 102 GLU B N 1
ATOM 2485 C CA . GLU B 1 105 ? -47.838 3.949 73.037 1.00 115.10 102 GLU B CA 1
ATOM 2486 C C . GLU B 1 105 ? -46.839 2.831 73.323 1.00 121.79 102 GLU B C 1
ATOM 2487 O O . GLU B 1 105 ? -47.136 1.654 73.121 1.00 126.42 102 GLU B O 1
ATOM 2493 N N . HIS B 1 106 ? -45.658 3.207 73.803 1.00 134.10 103 HIS B N 1
ATOM 2494 C CA . HIS B 1 106 ? -44.631 2.236 74.162 1.00 137.67 103 HIS B CA 1
ATOM 2495 C C . HIS B 1 106 ? -44.786 1.760 75.602 1.00 132.79 103 HIS B C 1
ATOM 2496 O O . HIS B 1 106 ? -44.223 0.735 75.986 1.00 146.90 103 HIS B O 1
ATOM 2503 N N . THR B 1 107 ? -45.552 2.501 76.397 1.00 120.14 104 THR B N 1
ATOM 2504 C CA . THR B 1 107 ? -45.669 2.207 77.821 1.00 118.21 104 THR B CA 1
ATOM 2505 C C . THR B 1 107 ? -47.018 1.606 78.213 1.00 124.84 104 THR B C 1
ATOM 2506 O O . THR B 1 107 ? -47.073 0.662 79.000 1.00 125.96 104 THR B O 1
ATOM 2510 N N . VAL B 1 108 ? -48.103 2.150 77.668 1.00 126.74 105 VAL B N 1
ATOM 2511 C CA . VAL B 1 108 ? -49.443 1.730 78.070 1.00 107.83 105 VAL B CA 1
ATOM 2512 C C . VAL B 1 108 ? -49.788 0.331 77.570 1.00 112.38 105 VAL B C 1
ATOM 2513 O O . VAL B 1 108 ? -49.198 -0.163 76.608 1.00 106.66 105 VAL B O 1
ATOM 2517 N N . SER B 1 109 ? -50.753 -0.298 78.234 1.00 115.45 106 SER B N 1
ATOM 2518 C CA . SER B 1 109 ? -51.158 -1.659 77.905 1.00 111.77 106 SER B CA 1
ATOM 2519 C C . SER B 1 109 ? -52.363 -1.677 76.975 1.00 112.59 106 SER B C 1
ATOM 2520 O O . SER B 1 109 ? -52.964 -0.638 76.698 1.00 113.36 106 SER B O 1
ATOM 2523 N N . ASP B 1 110 ? -52.714 -2.867 76.500 1.00 115.71 107 ASP B N 1
ATOM 2524 C CA . ASP B 1 110 ? -53.858 -3.033 75.614 1.00 111.20 107 ASP B CA 1
ATOM 2525 C C . ASP B 1 110 ? -55.167 -2.734 76.334 1.00 97.57 107 ASP B C 1
ATOM 2526 O O . ASP B 1 110 ? -56.086 -2.169 75.749 1.00 108.85 107 ASP B O 1
ATOM 2531 N N . THR B 1 111 ? -55.246 -3.118 77.603 1.00 100.97 108 THR B N 1
ATOM 2532 C CA . THR B 1 111 ? -56.440 -2.867 78.399 1.00 103.66 108 THR B CA 1
ATOM 2533 C C . THR B 1 111 ? -56.687 -1.369 78.505 1.00 104.37 108 THR B C 1
ATOM 2534 O O . THR B 1 111 ? -57.829 -0.912 78.453 1.00 98.37 108 THR B O 1
ATOM 2538 N N . PHE B 1 112 ? -55.603 -0.611 78.632 1.00 98.55 109 PHE B N 1
ATOM 2539 C CA . PHE B 1 112 ? -55.686 0.835 78.775 1.00 104.63 109 PHE B CA 1
ATOM 2540 C C . PHE B 1 112 ? -56.343 1.502 77.572 1.00 92.86 109 PHE B C 1
ATOM 2541 O O . PHE B 1 112 ? -57.232 2.337 77.728 1.00 80.43 109 PHE B O 1
ATOM 2549 N N . ILE B 1 113 ? -55.900 1.136 76.373 1.00 91.08 110 ILE B N 1
ATOM 2550 C CA . ILE B 1 113 ? -56.421 1.749 75.156 1.00 97.94 110 ILE B CA 1
ATOM 2551 C C . ILE B 1 113 ? -57.817 1.228 74.820 1.00 100.03 110 ILE B C 1
ATOM 2552 O O . ILE B 1 113 ? -58.581 1.892 74.118 1.00 93.54 110 ILE B O 1
ATOM 2557 N N . ASP B 1 114 ? -58.147 0.041 75.324 1.00 107.07 111 ASP B N 1
ATOM 2558 C CA . ASP B 1 114 ? -59.470 -0.537 75.115 1.00 87.48 111 ASP B CA 1
ATOM 2559 C C . ASP B 1 114 ? -60.519 0.257 75.885 1.00 89.20 111 ASP B C 1
ATOM 2560 O O . ASP B 1 114 ? -61.586 0.572 75.355 1.00 88.66 111 ASP B O 1
ATOM 2565 N N . ARG B 1 115 ? -60.205 0.576 77.138 1.00 91.68 112 ARG B N 1
ATOM 2566 C CA . ARG B 1 115 ? -61.072 1.418 77.954 1.00 88.45 112 ARG B CA 1
ATOM 2567 C C . ARG B 1 115 ? -61.173 2.809 77.342 1.00 100.05 112 ARG B C 1
ATOM 2568 O O . ARG B 1 115 ? -62.244 3.415 77.319 1.00 105.18 112 ARG B O 1
ATOM 2576 N N . LEU B 1 116 ? -60.042 3.302 76.847 1.00 96.56 113 LEU B N 1
ATOM 2577 C CA . LEU B 1 116 ? -59.955 4.630 76.253 1.00 76.66 113 LEU B CA 1
ATOM 2578 C C . LEU B 1 116 ? -60.809 4.735 74.995 1.00 86.22 113 LEU B C 1
ATOM 2579 O O . LEU B 1 116 ? -61.440 5.762 74.741 1.00 69.76 113 LEU B O 1
ATOM 2584 N N . ASP B 1 117 ? -60.818 3.660 74.213 1.00 94.64 114 ASP B N 1
ATOM 2585 C CA . ASP B 1 117 ? -61.625 3.587 73.002 1.00 82.25 114 ASP B CA 1
ATOM 2586 C C . ASP B 1 117 ? -63.101 3.766 73.344 1.00 93.27 114 ASP B C 1
ATOM 2587 O O . ASP B 1 117 ? -63.842 4.441 72.629 1.00 81.26 114 ASP B O 1
ATOM 2592 N N . LYS B 1 118 ? -63.514 3.158 74.451 1.00 82.67 115 LYS B N 1
ATOM 2593 C CA . LYS B 1 118 ? -64.888 3.258 74.918 1.00 85.21 115 LYS B CA 1
ATOM 2594 C C . LYS B 1 118 ? -65.190 4.678 75.383 1.00 89.76 115 LYS B C 1
ATOM 2595 O O . LYS B 1 118 ? -66.264 5.217 75.113 1.00 94.57 115 LYS B O 1
ATOM 2601 N N . ILE B 1 119 ? -64.228 5.279 76.074 1.00 92.96 116 ILE B N 1
ATOM 2602 C CA . ILE B 1 119 ? -64.373 6.633 76.595 1.00 95.52 116 ILE B CA 1
ATOM 2603 C C . ILE B 1 119 ? -64.565 7.659 75.481 1.00 96.94 116 ILE B C 1
ATOM 2604 O O . ILE B 1 119 ? -65.423 8.538 75.576 1.00 99.48 116 ILE B O 1
ATOM 2609 N N . LEU B 1 120 ? -63.781 7.530 74.415 1.00 88.59 117 LEU B N 1
ATOM 2610 C CA . LEU B 1 120 ? -63.804 8.502 73.325 1.00 101.82 117 LEU B CA 1
ATOM 2611 C C . LEU B 1 120 ? -64.996 8.323 72.384 1.00 109.43 117 LEU B C 1
ATOM 2612 O O . LEU B 1 120 ? -64.943 8.744 71.228 1.00 104.53 117 LEU B O 1
ATOM 2617 N N . ASP B 1 121 ? -66.059 7.698 72.888 1.00 106.73 118 ASP B N 1
ATOM 2618 C CA . ASP B 1 121 ? -67.307 7.514 72.147 1.00 109.11 118 ASP B CA 1
ATOM 2619 C C . ASP B 1 121 ? -67.093 6.731 70.852 1.00 96.84 118 ASP B C 1
ATOM 2620 O O . ASP B 1 121 ? -67.859 6.871 69.898 1.00 119.81 118 ASP B O 1
ATOM 2625 N N . PHE B 1 122 ? -66.051 5.901 70.840 1.00 88.06 119 PHE B N 1
ATOM 2626 C CA . PHE B 1 122 ? -65.672 5.113 69.667 1.00 90.65 119 PHE B CA 1
ATOM 2627 C C . PHE B 1 122 ? -65.531 5.965 68.413 1.00 98.66 119 PHE B C 1
ATOM 2628 O O . PHE B 1 122 ? -66.420 5.975 67.562 1.00 101.67 119 PHE B O 1
ATOM 2636 N N . PRO B 1 123 ? -64.405 6.684 68.297 1.00 113.07 120 PRO B N 1
ATOM 2637 C CA . PRO B 1 123 ? -64.140 7.524 67.128 1.00 108.92 120 PRO B CA 1
ATOM 2638 C C . PRO B 1 123 ? -63.657 6.694 65.942 1.00 99.79 120 PRO B C 1
ATOM 2639 O O . PRO B 1 123 ? -63.039 5.645 66.136 1.00 90.68 120 PRO B O 1
ATOM 2643 N N . ASP B 1 124 ? -63.948 7.161 64.731 1.00 97.71 121 ASP B N 1
ATOM 2644 C CA . ASP B 1 124 ? -63.594 6.436 63.517 1.00 99.25 121 ASP B CA 1
ATOM 2645 C C . ASP B 1 124 ? -62.224 6.819 63.005 1.00 99.37 121 ASP B C 1
ATOM 2646 O O . ASP B 1 124 ? -61.460 5.966 62.559 1.00 94.23 121 ASP B O 1
ATOM 2651 N N . PHE B 1 125 ? -61.916 8.108 63.059 1.00 103.98 122 PHE B N 1
ATOM 2652 C CA . PHE B 1 125 ? -60.680 8.587 62.464 1.00 83.91 122 PHE B CA 1
ATOM 2653 C C . PHE B 1 125 ? -59.713 9.245 63.438 1.00 81.42 122 PHE B C 1
ATOM 2654 O O . PHE B 1 125 ? -60.107 9.813 64.459 1.00 101.04 122 PHE B O 1
ATOM 2662 N N . CYS B 1 126 ? -58.436 9.151 63.082 1.00 108.20 123 CYS B N 1
ATOM 2663 C CA . CYS B 1 126 ? -57.356 9.903 63.704 1.00 90.35 123 CYS B CA 1
ATOM 2664 C C . CYS B 1 126 ? -57.481 11.363 63.287 1.00 87.14 123 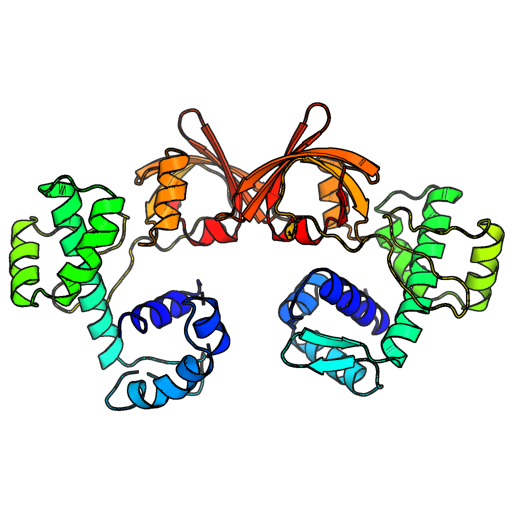CYS B C 1
ATOM 2665 O O . CYS B 1 126 ? -58.024 11.658 62.228 1.00 94.84 123 CYS B O 1
ATOM 2668 N N . PRO B 1 127 ? -57.005 12.287 64.129 1.00 90.10 124 PRO B N 1
ATOM 2669 C CA . PRO B 1 127 ? -57.045 13.717 63.803 1.00 87.55 124 PRO B CA 1
ATOM 2670 C C . PRO B 1 127 ? -56.326 14.040 62.493 1.00 82.54 124 PRO B C 1
ATOM 2671 O O . PRO B 1 127 ? -56.633 15.058 61.877 1.00 80.07 124 PRO B O 1
ATOM 2675 N N . HIS B 1 128 ? -55.402 13.181 62.068 1.00 93.58 125 HIS B N 1
ATOM 2676 C CA . HIS B 1 128 ? -54.748 13.347 60.773 1.00 90.95 125 HIS B CA 1
ATOM 2677 C C . HIS B 1 128 ? -55.645 12.835 59.647 1.00 88.87 125 HIS B C 1
ATOM 2678 O O . HIS B 1 128 ? -55.476 13.214 58.488 1.00 101.08 125 HIS B O 1
ATOM 2685 N N . GLY B 1 129 ? -56.595 11.970 59.991 1.00 96.42 126 GLY B N 1
ATOM 2686 C CA . GLY B 1 129 ? -57.531 11.442 59.013 1.00 81.78 126 GLY B CA 1
ATOM 2687 C C . GLY B 1 129 ? -57.378 9.951 58.777 1.00 94.68 126 GLY B C 1
ATOM 2688 O O . GLY B 1 129 ? -57.997 9.386 57.872 1.00 88.08 126 GLY B O 1
ATOM 2689 N N . GLY B 1 130 ? -56.548 9.311 59.593 1.00 100.35 127 GLY B N 1
ATOM 2690 C CA . GLY B 1 130 ? -56.327 7.881 59.483 1.00 97.13 127 GLY B CA 1
ATOM 2691 C C . GLY B 1 130 ? -57.388 7.089 60.220 1.00 97.42 127 GLY B C 1
ATOM 2692 O O . GLY B 1 130 ? -57.859 7.505 61.277 1.00 97.79 127 GLY B O 1
ATOM 2693 N N . THR B 1 131 ? -57.768 5.944 59.662 1.00 86.09 128 THR B N 1
ATOM 2694 C CA . THR B 1 131 ? -58.793 5.102 60.268 1.00 92.90 128 THR B CA 1
ATOM 2695 C C . THR B 1 131 ? -58.268 4.378 61.504 1.00 99.61 128 THR B C 1
ATOM 2696 O O . THR B 1 131 ? -57.087 4.037 61.580 1.00 91.79 128 THR B O 1
ATOM 2700 N N . ILE B 1 132 ? -59.157 4.141 62.465 1.00 92.51 129 ILE B N 1
ATOM 2701 C CA . ILE B 1 132 ? -58.791 3.466 63.706 1.00 79.10 129 ILE B CA 1
ATOM 2702 C C . ILE B 1 132 ? -59.402 2.068 63.781 1.00 89.68 129 ILE B C 1
ATOM 2703 O O . ILE B 1 132 ? -60.602 1.925 64.024 1.00 97.28 129 ILE B O 1
ATOM 2708 N N . PRO B 1 133 ? -58.575 1.031 63.572 1.00 85.16 130 PRO B N 1
ATOM 2709 C CA . PRO B 1 133 ? -59.051 -0.358 63.611 1.00 91.09 130 PRO B CA 1
ATOM 2710 C C . PRO B 1 133 ? -59.640 -0.757 64.959 1.00 104.43 130 PRO B C 1
ATOM 2711 O O . PRO B 1 133 ? -59.194 -0.257 65.991 1.00 95.12 130 PRO B O 1
ATOM 2715 N N . ARG B 1 134 ? -60.631 -1.643 64.950 1.00 101.66 131 ARG B N 1
ATOM 2716 C CA . ARG B 1 134 ? -61.249 -2.098 66.186 1.00 105.45 131 ARG B CA 1
ATOM 2717 C C . ARG B 1 134 ? -61.642 -3.567 66.269 1.00 125.00 131 ARG B C 1
ATOM 2718 O O . ARG B 1 134 ? -62.070 -4.166 65.282 1.00 133.10 131 ARG B O 1
ATOM 2726 N N . TYR B 1 135 ? -61.480 -4.137 67.458 1.00 110.29 132 TYR B N 1
ATOM 2727 C CA . TYR B 1 135 ? -61.804 -5.536 67.725 1.00 136.47 132 TYR B CA 1
ATOM 2728 C C . TYR B 1 135 ? -60.959 -6.520 66.909 1.00 132.23 132 TYR B C 1
ATOM 2729 O O . TYR B 1 135 ? -61.459 -7.551 66.456 1.00 137.97 132 TYR B O 1
ATOM 2738 N N . GLY B 1 136 ? -59.679 -6.203 66.730 1.00 112.33 133 GLY B N 1
ATOM 2739 C CA . GLY B 1 136 ? -58.778 -7.073 65.994 1.00 106.86 133 GLY B CA 1
ATOM 2740 C C . GLY B 1 136 ? -58.988 -7.058 64.491 1.00 113.81 133 GLY B C 1
ATOM 2741 O O . GLY B 1 136 ? -58.462 -7.911 63.773 1.00 109.77 133 GLY B O 1
ATOM 2742 N N . GLN B 1 137 ? -59.764 -6.093 64.007 1.00 119.07 134 GLN B N 1
ATOM 2743 C CA . GLN B 1 137 ? -59.966 -5.943 62.572 1.00 101.22 134 GLN B CA 1
ATOM 2744 C C . GLN B 1 137 ? -58.685 -5.475 61.908 1.00 109.73 134 GLN B C 1
ATOM 2745 O O . GLN B 1 137 ? -57.961 -4.651 62.465 1.00 121.93 134 GLN B O 1
ATOM 2751 N N . PRO B 1 138 ? -58.396 -6.006 60.713 1.00 120.12 135 PRO B N 1
ATOM 2752 C CA . PRO B 1 138 ? -57.255 -5.528 59.929 1.00 130.19 135 PRO B CA 1
ATOM 2753 C C . PRO B 1 138 ? -57.403 -4.048 59.580 1.00 115.10 135 PRO B C 1
ATOM 2754 O O . PRO B 1 138 ? -58.524 -3.544 59.503 1.00 112.33 135 PRO B O 1
ATOM 2758 N N . LEU B 1 139 ? -56.282 -3.365 59.377 1.00 120.02 136 LEU B N 1
ATOM 2759 C CA . LEU B 1 139 ? -56.302 -1.936 59.085 1.00 107.01 136 LEU B CA 1
ATOM 2760 C C . LEU B 1 139 ? -56.801 -1.657 57.668 1.00 111.91 136 LEU B C 1
ATOM 2761 O O . LEU B 1 139 ? -56.171 -2.053 56.688 1.00 115.40 136 LEU B O 1
ATOM 2766 N N . VAL B 1 140 ? -57.937 -0.973 57.572 1.00 106.90 137 VAL B N 1
ATOM 2767 C CA . VAL B 1 140 ? -58.515 -0.619 56.280 1.00 108.38 137 VAL B CA 1
ATOM 2768 C C . VAL B 1 140 ? -58.685 0.892 56.160 1.00 96.48 137 VAL B C 1
ATOM 2769 O O . VAL B 1 140 ? -59.593 1.475 56.753 1.00 109.89 137 VAL B O 1
ATOM 2773 N N . GLU B 1 141 ? -57.805 1.524 55.391 1.00 78.56 138 GLU B N 1
ATOM 2774 C CA . GLU B 1 141 ? -57.857 2.968 55.201 1.00 94.01 138 GLU B CA 1
ATOM 2775 C C . GLU B 1 141 ? -58.996 3.367 54.273 1.00 104.93 138 GLU B C 1
ATOM 2776 O O . GLU B 1 141 ? -59.061 2.917 53.129 1.00 109.83 138 GLU B O 1
ATOM 2782 N N . MET B 1 142 ? -59.894 4.213 54.770 1.00 92.90 139 MET B N 1
ATOM 2783 C CA . MET B 1 142 ? -60.985 4.723 53.950 1.00 85.29 139 MET B CA 1
ATOM 2784 C C . MET B 1 142 ? -60.447 5.678 52.892 1.00 103.71 139 MET B C 1
ATOM 2785 O O . MET B 1 142 ? -60.837 5.614 51.726 1.00 134.02 139 MET B O 1
ATOM 2790 N N . ASN B 1 143 ? -59.545 6.561 53.307 1.00 114.42 140 ASN B N 1
ATOM 2791 C CA . ASN B 1 143 ? -58.934 7.524 52.397 1.00 104.75 140 ASN B CA 1
ATOM 2792 C C . ASN B 1 143 ? -57.645 6.984 51.788 1.00 99.54 140 ASN B C 1
ATOM 2793 O O . ASN B 1 143 ? -56.623 6.879 52.467 1.00 96.38 140 ASN B O 1
ATOM 2798 N N . THR B 1 144 ? -57.699 6.645 50.503 1.00 98.99 141 THR 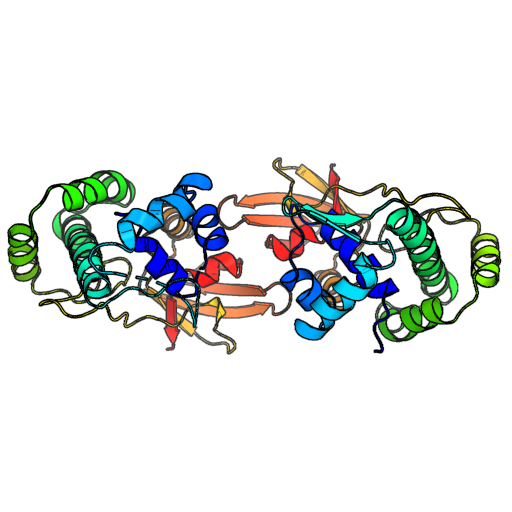B N 1
ATOM 2799 C CA . THR B 1 144 ? -56.557 6.045 49.823 1.00 105.40 141 THR B CA 1
ATOM 2800 C C . THR B 1 144 ? -56.113 6.887 48.630 1.00 109.03 141 THR B C 1
ATOM 2801 O O . THR B 1 144 ? -54.952 6.843 48.224 1.00 92.40 141 THR B O 1
ATOM 2805 N N . THR B 1 145 ? -57.043 7.657 48.074 1.00 111.54 142 THR B N 1
ATOM 2806 C CA . THR B 1 145 ? -56.759 8.476 46.901 1.00 94.03 142 THR B CA 1
ATOM 2807 C C . THR B 1 145 ? -55.812 9.628 47.227 1.00 96.27 142 THR B C 1
ATOM 2808 O O . THR B 1 145 ? -56.202 10.595 47.881 1.00 91.82 142 THR B O 1
ATOM 2812 N N . THR B 1 146 ? -54.567 9.519 46.767 1.00 99.42 143 THR B N 1
ATOM 2813 C CA . THR B 1 146 ? -53.579 10.575 46.972 1.00 87.43 143 THR B CA 1
ATOM 2814 C C . THR B 1 146 ? -53.720 11.664 45.914 1.00 98.72 143 THR B C 1
ATOM 2815 O O . THR B 1 146 ? -54.445 11.499 44.933 1.00 108.61 143 THR B O 1
ATOM 2819 N N . LEU B 1 147 ? -53.014 12.772 46.115 1.00 96.48 144 LEU B N 1
ATOM 2820 C CA . LEU B 1 147 ? -53.124 13.931 45.234 1.00 76.84 144 LEU B CA 1
ATOM 2821 C C . LEU B 1 147 ? -52.442 13.716 43.886 1.00 88.80 144 LEU B C 1
ATOM 2822 O O . LEU B 1 147 ? -52.939 14.166 42.852 1.00 97.89 144 LEU B O 1
ATOM 2827 N N . ASN B 1 148 ? -51.305 13.030 43.899 1.00 94.56 145 ASN B N 1
ATOM 2828 C CA . ASN B 1 148 ? -50.518 12.838 42.686 1.00 98.08 145 ASN B CA 1
ATOM 2829 C C . ASN B 1 148 ? -51.231 11.985 41.640 1.00 93.15 145 ASN B C 1
ATOM 2830 O O . ASN B 1 148 ? -50.910 12.051 40.454 1.00 109.95 145 ASN B O 1
ATOM 2835 N N . THR B 1 149 ? -52.197 11.187 42.084 1.00 100.04 146 THR B N 1
ATOM 2836 C CA . THR B 1 149 ? -52.942 10.312 41.185 1.00 95.07 146 THR B CA 1
ATOM 2837 C C . THR B 1 149 ? -54.018 11.073 40.420 1.00 96.11 146 THR B C 1
ATOM 2838 O O . THR B 1 149 ? -54.469 10.633 39.362 1.00 103.40 146 THR B O 1
ATOM 2842 N N . ILE B 1 150 ? -54.427 12.214 40.965 1.00 85.23 147 ILE B N 1
ATOM 2843 C CA . ILE B 1 150 ? -55.479 13.022 40.362 1.00 87.98 147 ILE B CA 1
ATOM 2844 C C . ILE B 1 150 ? -55.062 13.563 38.997 1.00 105.26 147 ILE B C 1
ATOM 2845 O O . ILE B 1 150 ? -54.062 14.272 38.876 1.00 108.20 147 ILE B O 1
ATOM 2850 N N . THR B 1 151 ? -55.837 13.222 37.973 1.00 116.02 148 THR B N 1
ATOM 2851 C CA . THR B 1 151 ? -55.545 13.656 36.612 1.00 110.52 148 THR B CA 1
ATOM 2852 C C . THR B 1 151 ? -56.547 14.707 36.144 1.00 103.63 148 THR B C 1
ATOM 2853 O O . THR B 1 151 ? -56.208 15.599 35.366 1.00 111.09 148 THR B O 1
ATOM 2857 N N . GLU B 1 152 ? -57.781 14.596 36.622 1.00 115.12 149 GLU B N 1
ATOM 2858 C CA . GLU B 1 152 ? -58.816 15.569 36.299 1.00 117.57 149 GLU B CA 1
ATOM 2859 C C . GLU B 1 152 ? -58.683 16.796 37.189 1.00 100.54 149 GLU B C 1
ATOM 2860 O O . GLU B 1 152 ? -57.998 16.758 38.209 1.00 113.41 149 GLU B O 1
ATOM 2866 N N . LEU B 1 153 ? -59.333 17.886 36.801 1.00 99.87 150 LEU B N 1
ATOM 2867 C CA . LEU B 1 153 ? -59.372 19.076 37.641 1.00 106.73 150 LEU B CA 1
ATOM 2868 C C . LEU B 1 153 ? -60.615 19.043 38.522 1.00 119.34 150 LEU B C 1
ATOM 2869 O O . LEU B 1 153 ? -61.361 18.063 38.517 1.00 124.25 150 LEU B O 1
ATOM 2874 N N . GLY B 1 154 ? -60.835 20.112 39.278 1.00 98.62 151 GLY B N 1
ATOM 2875 C CA . GLY B 1 154 ? -61.987 20.188 40.158 1.00 117.73 151 GLY B CA 1
ATOM 2876 C C . GLY B 1 154 ? -61.609 20.608 41.564 1.00 115.98 151 GLY B C 1
ATOM 2877 O O . GLY B 1 154 ? -60.465 20.985 41.818 1.00 126.83 151 GLY B O 1
ATOM 2878 N N . ARG B 1 155 ? -62.570 20.544 42.480 1.00 99.40 152 ARG B N 1
ATOM 2879 C CA . ARG B 1 155 ? -62.327 20.942 43.862 1.00 115.47 152 ARG B CA 1
ATOM 2880 C C . ARG B 1 155 ? -62.474 19.758 44.816 1.00 117.26 152 ARG B C 1
ATOM 2881 O O . ARG B 1 155 ? -63.378 18.934 44.669 1.00 101.23 152 ARG B O 1
ATOM 2889 N N . PHE B 1 156 ? -61.574 19.681 45.792 1.00 121.81 153 PHE B N 1
ATOM 2890 C CA . PHE B 1 156 ? -61.502 18.530 46.686 1.00 109.30 153 PHE B CA 1
ATOM 2891 C C . PHE B 1 156 ? -61.450 18.952 48.151 1.00 109.32 153 PHE B C 1
ATOM 2892 O O . PHE B 1 156 ? -61.409 20.142 48.466 1.00 116.81 153 PHE B O 1
ATOM 2900 N N . ARG B 1 157 ? -61.453 17.965 49.041 1.00 100.42 154 ARG B N 1
ATOM 2901 C CA . ARG B 1 157 ? -61.264 18.213 50.464 1.00 105.62 154 ARG B CA 1
ATOM 2902 C C . ARG B 1 157 ? -60.109 17.371 50.989 1.00 111.22 154 ARG B C 1
ATOM 2903 O O . ARG B 1 157 ? -60.065 16.161 50.769 1.00 109.62 154 ARG B O 1
ATOM 2911 N N . LEU B 1 158 ? -59.172 18.015 51.676 1.00 99.26 155 LEU B N 1
ATOM 2912 C CA . LEU B 1 158 ? -58.038 17.312 52.261 1.00 93.22 155 LEU B CA 1
ATOM 2913 C C . LEU B 1 158 ? -58.506 16.408 53.396 1.00 90.89 155 LEU B C 1
ATOM 2914 O O . LEU B 1 158 ? -58.807 16.879 54.491 1.00 104.83 155 LEU B O 1
ATOM 2919 N N . SER B 1 159 ? -58.563 15.107 53.129 1.00 76.25 156 SER B N 1
ATOM 2920 C CA . SER B 1 159 ? -59.151 14.162 54.073 1.00 90.91 156 SER B CA 1
ATOM 2921 C C . SER B 1 159 ? -58.136 13.521 55.015 1.00 96.12 156 SER B C 1
ATOM 2922 O O . SER B 1 159 ? -58.351 13.476 56.227 1.00 106.06 156 SER B O 1
ATOM 2925 N N . ARG B 1 160 ? -57.035 13.021 54.463 1.00 101.37 157 ARG B N 1
ATOM 2926 C CA . ARG B 1 160 ? -56.055 12.299 55.267 1.00 102.45 157 ARG B CA 1
ATOM 2927 C C . ARG B 1 160 ? -54.618 12.718 54.968 1.00 93.97 157 ARG B C 1
ATOM 2928 O O . ARG B 1 160 ? -54.252 12.946 53.815 1.00 97.46 157 ARG B O 1
ATOM 2936 N N . ILE B 1 161 ? -53.812 12.828 56.020 1.00 102.69 158 ILE B N 1
ATOM 2937 C CA . ILE B 1 161 ? -52.372 12.998 55.877 1.00 98.41 158 ILE B CA 1
ATOM 2938 C C . ILE B 1 161 ? -51.663 11.909 56.675 1.00 99.74 158 ILE B C 1
ATOM 2939 O O . ILE B 1 161 ? -52.272 11.263 57.529 1.00 106.33 158 ILE B O 1
ATOM 2944 N N . HIS B 1 162 ? -50.382 11.697 56.393 1.00 96.41 159 HIS B N 1
ATOM 2945 C CA . HIS B 1 162 ? -49.602 10.711 57.133 1.00 106.37 159 HIS B CA 1
ATOM 2946 C C . HIS B 1 162 ? -49.215 11.256 58.506 1.00 114.41 159 HIS B C 1
ATOM 2947 O O . HIS B 1 162 ? -49.329 12.456 58.761 1.00 108.53 159 HIS B O 1
ATOM 2954 N N . ASP B 1 163 ? -48.756 10.369 59.384 1.00 121.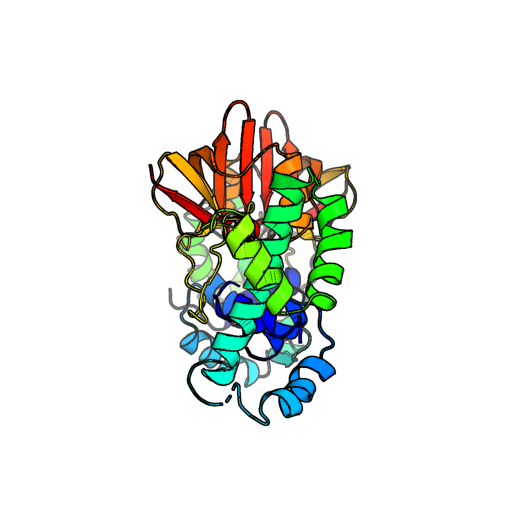20 160 ASP B N 1
ATOM 2955 C CA . ASP B 1 163 ? -48.499 10.724 60.778 1.00 114.81 160 ASP B CA 1
ATOM 2956 C C . ASP B 1 163 ? -47.092 11.289 60.995 1.00 120.82 160 ASP B C 1
ATOM 2957 O O . ASP B 1 163 ? -46.583 11.286 62.116 1.00 138.56 160 ASP B O 1
ATOM 2962 N N . HIS B 1 164 ? -46.485 11.808 59.934 1.00 124.92 161 HIS B N 1
ATOM 2963 C CA . HIS B 1 164 ? -45.141 12.371 60.005 1.00 97.95 161 HIS B CA 1
ATOM 2964 C C . HIS B 1 164 ? -45.103 13.743 60.605 1.00 94.67 161 HIS B C 1
ATOM 2965 O O . HIS B 1 164 ? -46.021 14.513 60.450 1.00 100.73 161 HIS B O 1
ATOM 2972 N N . PHE B 1 165 ? -44.016 14.043 61.292 1.00 112.49 162 PHE B N 1
ATOM 2973 C CA . PHE B 1 165 ? -43.895 15.319 61.989 1.00 112.97 162 PHE B CA 1
ATOM 2974 C C . PHE B 1 165 ? -43.645 16.489 61.039 1.00 124.18 162 PHE B C 1
ATOM 2975 O O . PHE B 1 165 ? -44.416 17.450 61.012 1.00 117.05 162 PHE B O 1
ATOM 2983 N N . ASP B 1 166 ? -42.566 16.403 60.266 1.00 120.32 163 ASP B N 1
ATOM 2984 C CA . ASP B 1 166 ? -42.166 17.490 59.376 1.00 114.14 163 ASP B CA 1
ATOM 2985 C C . ASP B 1 166 ? -43.231 17.811 58.329 1.00 121.79 163 ASP B C 1
ATOM 2986 O O . ASP B 1 166 ? -43.316 18.942 57.848 1.00 115.83 163 ASP B O 1
ATOM 2991 N N . LEU B 1 167 ? -44.040 16.815 57.981 1.00 119.32 164 LEU B N 1
ATOM 2992 C CA . LEU B 1 167 ? -45.125 17.012 57.028 1.00 103.37 164 LEU B CA 1
ATOM 2993 C C . LEU B 1 167 ? -46.186 17.946 57.607 1.00 112.65 164 LEU B C 1
ATOM 2994 O O . LEU B 1 167 ? -46.705 18.815 56.906 1.00 104.17 164 LEU B O 1
ATOM 2999 N N . ILE B 1 168 ? -46.501 17.767 58.887 1.00 106.52 165 ILE B N 1
ATOM 3000 C CA . ILE B 1 168 ? -47.479 18.617 59.559 1.00 101.92 165 ILE B CA 1
ATOM 3001 C C . ILE B 1 168 ? -46.898 20.013 59.771 1.00 111.27 165 ILE B C 1
ATOM 3002 O O . ILE B 1 168 ? -47.623 21.010 59.741 1.00 109.99 165 ILE B O 1
ATOM 3007 N N . GLN B 1 169 ? -45.586 20.073 59.983 1.00 104.99 166 GLN B N 1
ATOM 3008 C CA . GLN B 1 169 ? -44.870 21.343 60.040 1.00 106.79 166 GLN B CA 1
ATOM 3009 C C . GLN B 1 169 ? -45.083 22.123 58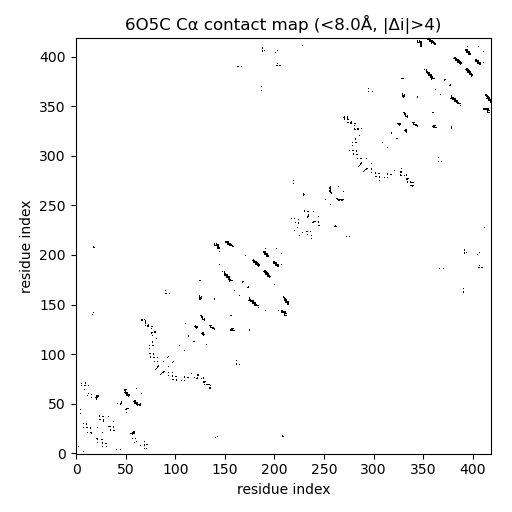.752 1.00 110.38 166 GLN B C 1
ATOM 3010 O O . GLN B 1 169 ? -45.392 23.314 58.773 1.00 116.58 166 GLN B O 1
ATOM 3016 N N . TYR B 1 170 ? -44.917 21.429 57.632 1.00 95.84 167 TYR B N 1
ATOM 3017 C CA . TYR B 1 170 ? -45.110 22.008 56.310 1.00 98.87 167 TYR B CA 1
ATOM 3018 C C . TYR B 1 170 ? -46.550 22.474 56.107 1.00 96.74 167 TYR B C 1
ATOM 3019 O O . TYR B 1 170 ? -46.790 23.534 55.533 1.00 103.27 167 TYR B O 1
ATOM 3028 N N . LEU B 1 171 ? -47.503 21.683 56.590 1.00 98.27 168 LEU B N 1
ATOM 3029 C CA . LEU B 1 171 ? -48.917 21.998 56.412 1.00 87.97 168 LEU B CA 1
ATOM 3030 C C . LEU B 1 171 ? -49.355 23.179 57.272 1.00 104.27 168 LEU B C 1
ATOM 3031 O O . LEU B 1 171 ? -50.040 24.083 56.793 1.00 98.58 168 LEU B O 1
ATOM 3036 N N . GLU B 1 172 ? -48.961 23.168 58.542 1.00 103.36 169 GLU B N 1
ATOM 3037 C CA . GLU B 1 172 ? -49.333 24.242 59.456 1.00 111.33 169 GLU B CA 1
ATOM 3038 C C . GLU B 1 172 ? -48.588 25.532 59.126 1.00 117.12 169 GLU B C 1
ATOM 3039 O O . GLU B 1 172 ? -48.989 26.617 59.548 1.00 122.66 169 GLU B O 1
ATOM 3045 N N . THR B 1 173 ? -47.504 25.407 58.368 1.00 100.17 170 THR B N 1
ATOM 3046 C CA . THR B 1 173 ? -46.771 26.570 57.885 1.00 102.41 170 THR B CA 1
ATOM 3047 C C . THR B 1 173 ? -47.598 27.314 56.842 1.00 113.16 170 THR B C 1
ATOM 3048 O O . THR B 1 173 ? -47.739 28.536 56.899 1.00 123.84 170 THR B O 1
ATOM 3052 N N . HIS B 1 174 ? -48.151 26.563 55.894 1.00 127.33 171 HIS B N 1
ATOM 3053 C CA . HIS B 1 174 ? -48.957 27.143 54.824 1.00 122.16 171 HIS B CA 1
ATOM 3054 C C . HIS B 1 174 ? -50.434 27.219 55.206 1.00 113.56 171 HIS B C 1
ATOM 3055 O O . HIS B 1 174 ? -51.282 27.514 54.364 1.00 118.09 171 HIS B O 1
ATOM 3062 N N . HIS B 1 175 ? -50.726 26.948 56.477 1.00 111.68 172 HIS B N 1
ATOM 3063 C CA . HIS B 1 175 ? -52.087 27.002 57.008 1.00 114.34 172 HIS B CA 1
ATOM 3064 C C . HIS B 1 175 ? -53.034 26.092 56.232 1.00 113.97 172 HIS B C 1
ATOM 3065 O O . HIS B 1 175 ? -54.165 26.469 55.925 1.00 112.10 172 HIS B O 1
ATOM 3072 N N . LEU B 1 176 ? -52.556 24.893 55.919 1.00 121.44 173 LEU B N 1
ATOM 3073 C CA . LEU B 1 176 ? -53.348 23.909 55.191 1.00 105.05 173 LEU B CA 1
ATOM 3074 C C . LEU B 1 176 ? -53.778 22.783 56.124 1.00 100.89 173 LEU B C 1
ATOM 3075 O O . LEU B 1 176 ? -53.063 21.795 56.290 1.00 103.41 173 LEU B O 1
ATOM 3080 N N . ASN B 1 177 ? -54.949 22.938 56.733 1.00 113.18 174 ASN B N 1
ATOM 3081 C CA . ASN B 1 177 ? -55.426 21.985 57.729 1.00 117.89 174 ASN B CA 1
ATOM 3082 C C . ASN B 1 177 ? -56.203 20.821 57.123 1.00 106.81 174 ASN B C 1
ATOM 3083 O O . ASN B 1 177 ? -56.494 20.807 55.928 1.00 106.53 174 ASN B O 1
ATOM 3088 N N . ILE B 1 178 ? -56.530 19.845 57.961 1.00 102.05 175 ILE B N 1
ATOM 3089 C CA . ILE B 1 178 ? -57.304 18.685 57.538 1.00 96.85 175 ILE B CA 1
ATOM 3090 C C . ILE B 1 178 ? -58.768 19.095 57.368 1.00 97.91 175 ILE B C 1
ATOM 3091 O O . ILE B 1 178 ? -59.265 19.943 58.112 1.00 87.64 175 ILE B O 1
ATOM 3096 N N . ASN B 1 179 ? -59.432 18.509 56.371 1.00 99.00 176 ASN B N 1
ATOM 3097 C CA . ASN B 1 179 ? -60.812 18.841 56.013 1.00 116.74 176 ASN B CA 1
ATOM 3098 C C . ASN B 1 179 ? -60.924 20.280 55.528 1.00 116.10 176 ASN B C 1
ATOM 3099 O O . ASN B 1 179 ? -61.895 20.977 55.822 1.00 121.38 176 ASN B O 1
ATOM 3104 N N . THR B 1 180 ? -59.915 20.711 54.777 1.00 99.38 177 THR B N 1
ATOM 3105 C CA . THR B 1 180 ? -59.907 22.036 54.174 1.00 103.43 177 THR B CA 1
ATOM 3106 C C . THR B 1 180 ? -60.413 21.970 52.738 1.00 108.83 177 THR B C 1
ATOM 3107 O O . THR B 1 180 ? -59.971 21.131 51.953 1.00 105.80 177 THR B O 1
ATOM 3111 N N . GLU B 1 181 ? -61.348 22.853 52.402 1.00 130.26 178 GLU B N 1
ATOM 3112 C CA . GLU B 1 181 ? -61.877 22.927 51.047 1.00 121.17 178 GLU B CA 1
ATOM 3113 C C . GLU B 1 181 ? -60.869 23.605 50.122 1.00 119.00 178 GLU B C 1
ATOM 3114 O O . GLU B 1 181 ? -60.462 24.744 50.363 1.00 116.39 178 GLU B O 1
ATOM 3120 N N . LEU B 1 182 ? -60.464 22.901 49.069 1.00 105.04 179 LEU B N 1
ATOM 3121 C CA . LEU B 1 182 ? -59.493 23.442 48.124 1.00 106.23 179 LEU B CA 1
ATOM 3122 C C . LEU B 1 182 ? -59.956 23.285 46.679 1.00 111.10 179 LEU B C 1
ATOM 3123 O O . LEU B 1 182 ? -60.968 22.639 46.406 1.00 99.98 179 LEU B O 1
ATOM 3128 N N . THR B 1 183 ? -59.203 23.880 45.760 1.00 102.34 180 THR B N 1
ATOM 3129 C CA . THR B 1 183 ? -59.502 23.786 44.337 1.00 111.43 180 THR B CA 1
ATOM 3130 C C . THR B 1 183 ? -58.219 23.585 43.537 1.00 116.81 180 THR B C 1
ATOM 3131 O O . THR B 1 183 ? -57.288 24.386 43.630 1.00 118.90 180 THR B O 1
ATOM 3135 N N . LEU B 1 184 ? -58.173 22.507 42.759 1.00 107.58 181 LEU B N 1
ATOM 3136 C CA . LEU B 1 184 ? -57.011 22.206 41.929 1.00 107.40 181 LEU B CA 1
ATOM 3137 C C . LEU B 1 184 ? -57.106 22.929 40.589 1.00 110.65 181 LEU B C 1
ATOM 3138 O O . LEU B 1 184 ? -58.032 22.696 39.810 1.00 113.64 181 LEU B O 1
ATOM 3143 N N . THR B 1 185 ? -56.139 23.802 40.325 1.00 92.02 182 THR B N 1
ATOM 3144 C CA . THR B 1 185 ? -56.188 24.669 39.154 1.00 100.71 182 THR B CA 1
ATOM 3145 C C . THR B 1 185 ? -55.256 24.214 38.032 1.00 95.29 182 THR B C 1
ATOM 3146 O O . THR B 1 185 ? -55.668 24.128 36.875 1.00 110.48 182 THR B O 1
ATOM 3150 N N . GLN B 1 186 ? -54.004 23.926 38.371 1.00 94.35 183 GLN B N 1
ATOM 3151 C CA . GLN B 1 186 ? -53.021 23.535 37.366 1.00 103.12 183 GLN B CA 1
ATOM 3152 C C . GLN B 1 186 ? -52.350 22.200 37.672 1.00 98.05 183 GLN B C 1
ATOM 3153 O O . GLN B 1 186 ? -51.853 21.981 38.777 1.00 102.34 183 GLN B O 1
ATOM 3159 N N . ILE B 1 187 ? -52.337 21.315 36.681 1.00 72.43 184 ILE B N 1
ATOM 3160 C CA . ILE B 1 187 ? -51.615 20.053 36.786 1.00 92.88 184 ILE B CA 1
ATOM 3161 C C . ILE B 1 187 ? -50.492 20.005 35.757 1.00 101.46 184 ILE B C 1
ATOM 3162 O O . ILE B 1 187 ? -50.692 19.560 34.627 1.00 107.76 184 ILE B O 1
ATOM 3167 N N . ASP B 1 188 ? -49.313 20.476 36.147 1.00 95.95 185 ASP B N 1
ATOM 3168 C CA . ASP B 1 188 ? -48.155 20.431 35.264 1.00 87.86 185 ASP B CA 1
ATOM 3169 C C . ASP B 1 188 ? -47.716 18.982 35.089 1.00 83.40 185 ASP B C 1
ATOM 3170 O O . ASP B 1 188 ? -47.193 18.368 36.015 1.00 88.78 185 ASP B O 1
ATOM 3175 N N . THR B 1 189 ? -47.936 18.436 33.898 1.00 92.92 186 THR B N 1
ATOM 3176 C CA . THR B 1 189 ? -47.666 17.025 33.650 1.00 85.19 186 THR B CA 1
ATOM 3177 C C . THR B 1 189 ? -46.174 16.732 33.503 1.00 95.39 186 THR B C 1
ATOM 3178 O O . THR B 1 189 ? -45.720 15.629 33.812 1.00 96.36 186 THR B O 1
ATOM 3182 N N . PHE B 1 190 ? -45.414 17.718 33.038 1.00 102.32 187 PHE B N 1
ATOM 3183 C CA . PHE B 1 190 ? -43.977 17.541 32.855 1.00 89.20 187 PHE B CA 1
ATOM 3184 C C . PHE B 1 190 ? -43.208 17.793 34.146 1.00 99.61 187 PHE B C 1
ATOM 3185 O O . PHE B 1 190 ? -42.274 17.060 34.477 1.00 87.87 187 PHE B O 1
ATOM 3193 N N . ALA B 1 191 ? -43.596 18.840 34.867 1.00 89.16 188 ALA B N 1
ATOM 3194 C CA . ALA B 1 191 ? -42.935 19.190 36.118 1.00 81.92 188 ALA B CA 1
ATOM 3195 C C . ALA B 1 191 ? -43.523 18.408 37.285 1.00 90.68 188 ALA B C 1
ATOM 3196 O O . ALA B 1 191 ? -43.014 18.480 38.406 1.00 92.44 188 ALA B O 1
ATOM 3198 N N . LYS B 1 192 ? -44.591 17.662 37.007 1.00 105.31 189 LYS B N 1
ATOM 3199 C CA . LYS B 1 192 ? -45.283 16.864 38.016 1.00 92.50 189 LYS B CA 1
ATOM 3200 C C . LYS B 1 192 ? -45.660 17.737 39.207 1.00 75.95 189 LYS B C 1
ATOM 3201 O O . LYS B 1 192 ? -45.393 17.395 40.359 1.00 96.28 189 LYS B O 1
ATOM 3207 N N . THR B 1 193 ? -46.280 18.872 38.905 1.00 82.05 190 THR B N 1
ATOM 3208 C CA . THR B 1 193 ? -46.604 19.876 39.909 1.00 93.77 190 THR B CA 1
ATOM 3209 C C . THR B 1 193 ? -48.102 20.141 39.971 1.00 97.65 190 THR B C 1
ATOM 3210 O O . THR B 1 193 ? -48.736 20.420 38.953 1.00 108.76 190 THR B O 1
ATOM 3214 N N . TYR B 1 194 ? -48.660 20.057 41.173 1.00 86.08 191 TYR B N 1
ATOM 3215 C CA . TYR B 1 194 ? -50.085 20.281 41.373 1.00 91.04 191 TYR B CA 1
ATOM 3216 C C . TYR B 1 194 ? -50.317 21.611 42.079 1.00 92.19 191 TYR B C 1
ATOM 3217 O O . TYR B 1 194 ? -49.884 21.808 43.215 1.00 96.00 191 TYR B O 1
ATOM 3226 N N . THR B 1 195 ? -50.995 22.527 41.395 1.00 102.55 192 THR B N 1
ATOM 3227 C CA . THR B 1 195 ? -51.240 23.859 41.934 1.00 101.86 192 THR B CA 1
ATOM 3228 C C . THR B 1 195 ? -52.640 23.954 42.529 1.00 100.24 192 THR B C 1
ATOM 3229 O O . THR B 1 195 ? -53.635 23.786 41.826 1.00 105.78 192 THR B O 1
ATOM 3233 N N . ILE B 1 196 ? -52.711 24.224 43.828 1.00 92.67 193 ILE B N 1
ATOM 3234 C CA . ILE B 1 196 ? -53.992 24.283 44.521 1.00 93.40 193 ILE B CA 1
ATOM 3235 C C . ILE B 1 196 ? -54.303 25.687 45.028 1.00 106.61 193 ILE B C 1
ATOM 3236 O O . ILE B 1 196 ? -53.402 26.502 45.232 1.00 108.84 193 ILE B O 1
ATOM 3241 N N . CYS B 1 197 ? -55.588 25.961 45.224 1.00 103.93 194 CYS B N 1
ATOM 3242 C CA . CYS B 1 197 ? -56.030 27.232 45.787 1.00 111.78 194 CYS B CA 1
ATOM 3243 C C . CYS B 1 197 ? -57.021 26.992 46.921 1.00 112.84 194 CYS B C 1
ATOM 3244 O O . CYS B 1 197 ? -58.043 26.330 46.736 1.00 117.24 194 CYS B O 1
ATOM 3247 N N . TYR B 1 198 ? -56.710 27.529 48.096 1.00 108.70 195 TYR B N 1
ATOM 3248 C CA . TYR B 1 198 ? -57.559 27.355 49.269 1.00 105.67 195 TYR B CA 1
ATOM 3249 C C . TYR B 1 198 ? -57.685 28.659 50.048 1.00 125.56 195 TYR B C 1
ATOM 3250 O O . TYR B 1 198 ? -56.683 29.280 50.404 1.00 131.85 195 TYR B O 1
ATOM 3259 N N . GLY B 1 199 ? -58.923 29.072 50.303 1.00 123.56 196 GLY B N 1
ATOM 3260 C CA . GLY B 1 199 ? -59.181 30.309 51.015 1.00 131.27 196 GLY B CA 1
ATOM 3261 C C . GLY B 1 199 ? -58.592 31.518 50.313 1.00 138.18 196 GLY B C 1
ATOM 3262 O O . GLY B 1 199 ? -59.130 31.988 49.311 1.00 121.39 196 GLY B O 1
ATOM 3263 N N . ASP B 1 200 ? -57.478 32.017 50.841 1.00 142.95 197 ASP B N 1
ATOM 3264 C CA . ASP B 1 200 ? -56.833 33.209 50.298 1.00 135.19 197 ASP B CA 1
ATOM 3265 C C . ASP B 1 200 ? -55.464 32.912 49.689 1.00 138.85 197 ASP B C 1
ATOM 3266 O O . ASP B 1 200 ? -54.835 33.798 49.112 1.00 137.72 197 ASP B O 1
ATOM 3271 N N . LYS B 1 201 ? -55.002 31.673 49.819 1.00 139.62 198 LYS B N 1
ATOM 3272 C CA . LYS B 1 201 ? -53.641 31.334 49.409 1.00 135.80 198 LYS B CA 1
ATOM 3273 C C . LYS B 1 201 ? -53.571 30.353 48.241 1.00 120.60 198 LYS B C 1
ATOM 3274 O O . LYS B 1 201 ? -54.535 29.651 47.937 1.00 118.49 198 LYS B O 1
ATOM 3280 N N . GLU B 1 202 ? -52.411 30.325 47.591 1.00 117.62 199 GLU B N 1
ATOM 3281 C CA . GLU B 1 202 ? -52.144 29.411 46.486 1.00 114.56 199 GLU B CA 1
ATOM 3282 C C . GLU B 1 202 ? -50.815 28.699 46.711 1.00 112.95 199 GLU B C 1
ATOM 3283 O O . GLU B 1 202 ? -49.811 29.335 47.036 1.00 109.85 199 GLU B O 1
ATOM 3289 N N . LEU B 1 203 ? -50.807 27.382 46.539 1.00 100.03 200 LEU B N 1
ATOM 3290 C CA . LEU B 1 203 ? -49.603 26.597 46.789 1.00 99.11 200 LEU B CA 1
ATOM 3291 C C . LEU B 1 203 ? -49.324 25.582 45.688 1.00 99.00 200 LEU B C 1
ATOM 3292 O O . LEU B 1 203 ? -50.221 24.865 45.246 1.00 104.06 200 LEU B O 1
ATOM 3297 N N . VAL B 1 204 ? -48.069 25.529 45.252 1.00 96.55 201 VAL B N 1
ATOM 3298 C CA . VAL B 1 204 ? -47.628 24.512 44.306 1.00 104.27 201 VAL B CA 1
ATOM 3299 C C . VAL B 1 204 ? -47.026 23.329 45.059 1.00 91.37 201 VAL B C 1
ATOM 3300 O O . VAL B 1 204 ? -46.247 23.502 45.998 1.00 94.38 201 VAL B O 1
ATOM 3304 N N . ILE B 1 205 ? -47.402 22.124 44.648 1.00 91.47 202 ILE B N 1
ATOM 3305 C CA . ILE B 1 205 ? -47.007 20.917 45.361 1.00 82.82 202 ILE B CA 1
ATOM 3306 C C . ILE B 1 205 ? -46.301 19.926 44.445 1.00 79.82 202 ILE B C 1
ATOM 3307 O O . ILE B 1 205 ? -46.860 19.506 43.431 1.00 92.05 202 ILE B O 1
ATOM 3312 N N . PRO B 1 206 ? -45.062 19.552 44.798 1.00 80.92 203 PRO B N 1
ATOM 3313 C CA . PRO B 1 206 ? -44.312 18.549 44.035 1.00 79.56 203 PRO B CA 1
ATOM 3314 C C . PRO B 1 206 ? -44.954 17.175 44.158 1.00 87.06 203 PRO B C 1
ATOM 3315 O O . PRO B 1 206 ? -45.776 16.969 45.051 1.00 86.49 203 PRO B O 1
ATOM 3319 N N . GLU B 1 207 ? -44.586 16.251 43.278 1.00 90.74 204 GLU B N 1
ATOM 3320 C CA . GLU B 1 207 ? -45.143 14.907 43.325 1.00 95.61 204 GLU B CA 1
ATOM 3321 C C . GLU B 1 207 ? -44.737 14.201 44.614 1.00 101.79 204 GLU B C 1
ATOM 3322 O O . GLU B 1 207 ? -45.516 13.443 45.188 1.00 107.84 204 GLU B O 1
ATOM 3328 N N . ASN B 1 208 ? -43.518 14.470 45.073 1.00 95.33 205 ASN B N 1
ATOM 3329 C CA . ASN B 1 208 ? -42.998 13.848 46.286 1.00 101.84 205 ASN B CA 1
ATOM 3330 C C . ASN B 1 208 ? -43.762 14.263 47.542 1.00 95.51 205 ASN B C 1
ATOM 3331 O O . ASN B 1 208 ? -43.692 13.589 48.569 1.00 107.74 205 ASN B O 1
ATOM 3336 N N . ILE B 1 209 ? -44.490 15.372 47.457 1.00 103.79 206 ILE B N 1
ATOM 3337 C CA . ILE B 1 209 ? -45.324 15.825 48.564 1.00 85.41 206 ILE B CA 1
ATOM 3338 C C . ILE B 1 209 ? -46.778 15.425 48.323 1.00 94.73 206 ILE B C 1
ATOM 3339 O O . ILE B 1 209 ? -47.508 15.095 49.260 1.00 98.68 206 ILE B O 1
ATOM 3344 N N . ALA B 1 210 ? -47.184 15.437 47.057 1.00 102.84 207 ALA B N 1
ATOM 3345 C CA . ALA B 1 210 ? -48.542 15.059 46.678 1.00 100.00 207 ALA B CA 1
ATOM 3346 C C . ALA B 1 210 ? -48.813 13.586 46.969 1.00 98.90 207 ALA B C 1
ATOM 3347 O O . ALA B 1 210 ? -49.966 13.175 47.096 1.00 101.53 207 ALA B O 1
ATOM 3349 N N . LYS B 1 211 ? -47.748 12.795 47.068 1.00 97.32 208 LYS B N 1
ATOM 3350 C CA . LYS B 1 211 ? -47.871 11.389 47.439 1.00 97.42 208 LYS B CA 1
ATOM 3351 C C . LYS B 1 211 ? -48.392 11.242 48.865 1.00 103.37 208 LYS B C 1
ATOM 3352 O O . LYS B 1 211 ? -49.019 10.239 49.206 1.00 107.35 208 LYS B O 1
ATOM 3358 N N . GLN B 1 212 ? -48.128 12.248 49.693 1.00 81.13 209 GLN B N 1
ATOM 3359 C CA . GLN B 1 212 ? -48.442 12.172 51.115 1.00 93.26 209 GLN B CA 1
ATOM 3360 C C . GLN B 1 212 ? -49.731 12.906 51.472 1.00 80.39 209 GLN B C 1
ATOM 3361 O O . GLN B 1 212 ? -50.054 13.066 52.648 1.00 90.68 209 GLN B O 1
ATOM 3367 N N . LEU B 1 213 ? -50.466 13.350 50.458 1.00 83.89 210 LEU B N 1
ATOM 3368 C CA . LEU B 1 213 ? -51.709 14.079 50.688 1.00 72.26 210 LEU B CA 1
ATOM 3369 C C . LEU B 1 213 ? -52.906 13.343 50.099 1.00 102.34 210 LEU B C 1
ATOM 3370 O O . LEU B 1 213 ? -53.015 13.189 48.883 1.00 106.66 210 LEU B O 1
ATOM 3375 N N . TYR B 1 214 ? -53.804 12.893 50.969 1.00 94.69 211 TYR B N 1
ATOM 3376 C CA . TYR B 1 214 ? -54.986 12.154 50.541 1.00 83.60 211 TYR B CA 1
ATOM 3377 C C . TYR B 1 214 ? -56.197 13.080 50.451 1.00 86.88 211 TYR B C 1
ATOM 3378 O O . TYR B 1 214 ? -56.594 13.694 51.441 1.00 94.69 211 TYR B O 1
ATOM 3387 N N . VAL B 1 215 ? -56.780 13.177 49.259 1.00 85.62 212 VAL B N 1
ATOM 3388 C CA . VAL B 1 215 ? -57.900 14.083 49.028 1.00 84.57 212 VAL B CA 1
ATOM 3389 C C . VAL B 1 215 ? -59.181 13.342 48.657 1.00 89.25 212 VAL B C 1
ATOM 3390 O O . VAL B 1 215 ? -59.145 12.180 48.251 1.00 80.80 212 VAL B O 1
ATOM 3394 N N . THR B 1 216 ? -60.312 14.029 48.797 1.00 96.77 213 THR B N 1
ATOM 3395 C CA . THR B 1 216 ? -61.612 13.454 48.470 1.00 95.63 213 THR B CA 1
ATOM 3396 C C . THR B 1 216 ? -62.403 14.373 47.545 1.00 95.91 213 THR B C 1
ATOM 3397 O O . THR B 1 216 ? -62.569 15.560 47.828 1.00 97.27 213 THR B O 1
ATOM 3401 N N . ALA B 1 217 ? -62.889 13.812 46.441 1.00 93.90 214 ALA B N 1
ATOM 3402 C CA . ALA B 1 217 ? -63.615 14.576 45.433 1.00 83.63 214 ALA B CA 1
ATOM 3403 C C . ALA B 1 217 ? -64.902 15.178 45.986 1.00 106.06 214 ALA B C 1
ATOM 3404 O O . ALA B 1 217 ? -65.505 14.641 46.914 1.00 114.92 214 ALA B O 1
ATOM 3406 N N . LEU B 1 218 ? -65.315 16.299 45.403 1.00 120.21 215 LEU B N 1
ATOM 3407 C CA . LEU B 1 218 ? -66.528 16.987 45.827 1.00 94.32 215 LEU B CA 1
ATOM 3408 C C . LEU B 1 218 ? -67.473 17.207 44.651 1.00 120.70 215 LEU B C 1
ATOM 3409 O O . LEU B 1 218 ? -67.238 18.073 43.808 1.00 116.61 215 LEU B O 1
#

CATH classification: 1.10.10.10 (+1 more: 2.30.30.90)

Foldseek 3Di:
DCDDLLNLLLQVVLCLLLDQADDQVSSCVVVVHDSVVSVVSVVVCCVVQAWDADPGRGIDGDPVNQLVNLLLVQLLQLLQCCVPVPVNDDLPVCVVPSVVPSVPDDSVVSLVSCVVSVNDQARQQQAGRAHVSGTGDHPFRAFQLVDDDWFKKFQRHFDSDSVLVVVCVVQPHGHRAIWTFDDQDPPQRWTWIDGDPDIDIHHSVSRSRTGMDGD/DVLVLCVVVVVLVLAQVCSCVPPVDDSVCRVVVVVVCVPPFQPPDDRGDGGLVPQLVSLVLVQQQQLVQCCCCVPVVDDLVCSVVPRVVRSVPDDPVVSVVSCVVSVNDQAGQQQAGHDPDSDGGDGPFSAFQLVDDDWFKWFFRHFDPDRVLVVVCVVQVNGHRFIKGWDDQDPVQSWTWIGGDDDIDIDHSNSSSGTTIGHD

Sequence (419 aa):
MTPNKEDYLKCIYEIGEQEPKITNKMVAEKMHVSAPAVSEMIKKMISQGWIVKDKAKGYLLKDKGYALVANLYRKHRLIEVFLIHQLGYNTQEVHQEAEVLEHTVSDTFIDRLDKILDFPDFCPHGGTIPRYGQPLVEMNTTTLNTITELGRFRLSRIHDHFDLIQYLETHHLNINTELTLTQIDTFAKTYTICYGDKELVIPENIAKQLYVTALEDYLKCIYEIGEQETNKMVAEKMHVSAPAVSEMIKKMISQGWDKAKGYLLKDKGYALVANLYRKHRLIEVFLIHQLGYNTQEVHQEAEVLEHTVSDTFIDRLDKILDFPDFCPHGGTIPRYGQPLVEMNTTTLNTITELGRFRLSRIHDHFDLIQYLETHHLNINTELTLTQIDTFAKTYTICYGDKELVIPENIAKQLYVTAL

Organism: Streptococcus pyogenes serotype M3 (strain ATCC BAA-595 / MGAS315) (NCBI:txid198466)

Solvent-accessible surface area: 23428 Å² total; per-residue (Å²): 219,113,55,56,56,52,17,5,0,21,8,5,27,7,6,40,37,17,38,104,63,8,64,51,139,46,0,12,97,50,31,151,35,82,64,101,47,0,54,101,29,12,116,93,2,66,82,95,26,36,5,56,115,49,153,69,109,5,12,68,17,91,114,145,0,107,70,53,0,2,51,10,4,12,22,6,5,0,5,0,12,61,5,46,151,102,102,56,51,76,43,94,78,14,117,128,75,2,58,86,52,9,58,97,32,68,77,91,96,5,48,171,9,1,139,112,16,127,122,24,89,103,5,53,10,7,1,24,7,9,66,158,74,98,96,25,112,20,147,18,88,62,9,4,34,82,24,105,130,103,22,122,10,90,2,12,0,6,8,48,47,55,70,0,18,79,14,4,77,94,44,120,2,90,46,95,36,103,15,54,3,68,84,53,26,122,55,0,100,10,16,9,2,41,16,86,152,94,118,21,40,0,4,42,55,2,0,41,27,4,0,7,44,63,131,144,40,139,21,25,13,37,55,10,15,49,54,139,48,76,50,122,93,26,25,138,88,43,159,46,68,75,93,38,6,50,107,92,37,148,152,42,116,49,162,29,88,159,180,96,134,34,80,118,32,114,112,135,3,101,56,89,5,4,50,46,18,27,36,22,2,0,4,3,14,60,2,57,150,108,93,62,58,81,39,90,78,13,103,121,73,2,73,87,52,15,102,93,27,65,70,72,92,0,68,160,13,1,146,127,18,127,86,27,94,80,4,46,20,6,1,18,11,11,35,182,72,110,87,24,114,26,145,21,87,72,18,3,33,81,24,108,131,105,33,116,14,73,2,9,7,2,4,41,61,56,73,0,20,92,14,3,86,90,45,119,2,84,48,94,30,86,6,54,4,62,83,48,24,122,55,2,87,15,15,8,2,43,10,83,145,89,122,19,40,1,4,50,56,3,0,63,32,3,5,7,44,77,98

InterPro domains:
  IPR001367 Iron dependent repressor, metal binding and dimerisation domain [PF02742] (63-131)
  IPR007167 Ferrous iron transporter FeoA-like domain [PF04023] (143-213)
  IPR007167 Ferrous iron transporter FeoA-like domain [SM00899] (142-214)
  IPR022687 DTXR-type, HTH domain [PF01325] (2-58)
  IPR022687 DTXR-type, HTH domain [PS50944] (1-62)
  IPR022689 Iron dependent repressor [SM00529] (23-122)
  IPR036388 Winged helix-like DNA-binding domain superfamily [G3DSA:1.10.10.10] (1-130)
  IPR036390 Winged helix DNA-binding domain superfamily [SSF46785] (1-61)
  IPR036421 Iron dependent repressor, metal binding and dimerisation domain superfamily [SSF47979] (63-135)
  IPR038157 Ferrous iron transporter, core domain [G3DSA:2.30.30.90] (140-214)
  IPR050536 MntR/IdeR Metal-Dependent Regulators [PTHR33238] (2-139)